Protein AF-0000000077413766 (afdb_homodimer)

Structure (mmCIF, N/CA/C/O backbone):
data_AF-0000000077413766-model_v1
#
loop_
_entity.id
_entity.type
_entity.pdbx_description
1 polymer 'Endonuclease-reverse transcriptase'
#
loop_
_atom_site.group_PDB
_atom_site.id
_atom_site.type_symbol
_atom_site.label_atom_id
_atom_site.label_alt_id
_atom_site.label_comp_id
_atom_site.label_asym_id
_atom_site.label_entity_id
_atom_site.label_seq_id
_atom_site.pdbx_PDB_ins_code
_atom_site.Cartn_x
_atom_site.Cartn_y
_atom_site.Cartn_z
_atom_site.occupancy
_atom_site.B_iso_or_equiv
_atom_site.auth_seq_id
_atom_site.auth_comp_id
_atom_site.auth_asym_id
_atom_site.auth_atom_id
_atom_site.pdbx_PDB_model_num
ATOM 1 N N . MET A 1 1 ? 9.07 91.688 38.219 1 42.34 1 MET A N 1
ATOM 2 C CA . MET A 1 1 ? 8.453 90.375 38.312 1 42.34 1 MET A CA 1
ATOM 3 C C . MET A 1 1 ? 6.93 90.5 38.281 1 42.34 1 MET A C 1
ATOM 5 O O . MET A 1 1 ? 6.32 91.062 39.188 1 42.34 1 MET A O 1
ATOM 9 N N . SER A 1 2 ? 6.469 90.562 37 1 51.31 2 SER A N 1
ATOM 10 C CA . SER A 1 2 ? 5.07 90.938 36.938 1 51.31 2 SER A CA 1
ATOM 11 C C . SER A 1 2 ? 4.203 90.125 37.875 1 51.31 2 SER A C 1
ATOM 13 O O . SER A 1 2 ? 4.496 88.938 38.094 1 51.31 2 SER A O 1
ATOM 15 N N . GLU A 1 3 ? 3.736 90.5 38.812 1 63.44 3 GLU A N 1
ATOM 16 C CA . GLU A 1 3 ? 2.693 90 39.688 1 63.44 3 GLU A CA 1
ATOM 17 C C . GLU A 1 3 ? 1.643 89.25 38.906 1 63.44 3 GLU A C 1
ATOM 19 O O . GLU A 1 3 ? 1.054 89.75 37.969 1 63.44 3 GLU A O 1
ATOM 24 N N . VAL A 1 4 ? 1.88 88 38.594 1 70.31 4 VAL A N 1
ATOM 25 C CA . VAL A 1 4 ? 0.939 87.125 37.969 1 70.31 4 VAL A CA 1
ATOM 26 C C . VAL A 1 4 ? -0.433 87.25 38.625 1 70.31 4 VAL A C 1
ATOM 28 O O . VAL A 1 4 ? -0.556 87.125 39.844 1 70.31 4 VAL A O 1
ATOM 31 N N . SER A 1 5 ? -1.156 87.812 37.844 1 78.81 5 SER A N 1
ATOM 32 C CA . SER A 1 5 ? -2.537 88 38.25 1 78.81 5 SER A CA 1
ATOM 33 C C . SER A 1 5 ? -3.289 86.688 38.344 1 78.81 5 SER A C 1
ATOM 35 O O . SER A 1 5 ? -2.883 85.688 37.719 1 78.81 5 SER A O 1
ATOM 37 N N . ASN A 1 6 ? -4.223 86.562 39.25 1 83.06 6 ASN A N 1
ATOM 38 C CA . ASN A 1 6 ? -5.176 85.5 39.25 1 83.06 6 ASN A CA 1
ATOM 39 C C . ASN A 1 6 ? -5.707 85.188 37.844 1 83.06 6 ASN A C 1
ATOM 41 O O . ASN A 1 6 ? -5.969 84.062 37.469 1 83.06 6 ASN A O 1
ATOM 45 N N . ASP A 1 7 ? -5.73 86.125 37 1 80.38 7 ASP A N 1
ATOM 46 C CA . ASP A 1 7 ? -6.199 86 35.625 1 80.38 7 ASP A CA 1
ATOM 47 C C . ASP A 1 7 ? -5.219 85.188 34.781 1 80.38 7 ASP A C 1
ATOM 49 O O . ASP A 1 7 ? -5.629 84.375 33.969 1 80.38 7 ASP A O 1
ATOM 53 N N . ASP A 1 8 ? -3.928 85.312 35.031 1 81.81 8 ASP A N 1
ATOM 54 C CA . ASP A 1 8 ? -2.908 84.5 34.344 1 81.81 8 ASP A CA 1
ATOM 55 C C . ASP A 1 8 ? -2.994 83.062 34.719 1 81.81 8 ASP A C 1
ATOM 57 O O . ASP A 1 8 ? -2.863 82.188 33.875 1 81.81 8 ASP A O 1
ATOM 61 N N . VAL A 1 9 ? -3.074 82.812 35.969 1 84.5 9 VAL A N 1
ATOM 62 C CA . VAL A 1 9 ? -3.168 81.5 36.469 1 84.5 9 VAL A CA 1
ATOM 63 C C . VAL A 1 9 ? -4.367 80.75 35.844 1 84.5 9 VAL A C 1
ATOM 65 O O . VAL A 1 9 ? -4.273 79.625 35.406 1 84.5 9 VAL A O 1
ATOM 68 N N . ILE A 1 10 ? -5.453 81.438 35.719 1 85.12 10 ILE A N 1
ATOM 69 C CA . ILE A 1 10 ? -6.668 80.875 35.156 1 85.12 10 ILE A CA 1
ATOM 70 C C . ILE A 1 10 ? -6.418 80.562 33.688 1 85.12 10 ILE A C 1
ATOM 72 O O . ILE A 1 10 ? -6.879 79.5 33.188 1 85.12 10 ILE A O 1
ATOM 76 N N . ALA A 1 11 ? -5.719 81.375 33 1 83.44 11 ALA A N 1
ATOM 77 C CA . ALA A 1 11 ? -5.398 81.062 31.594 1 83.44 11 ALA A CA 1
ATOM 78 C C . ALA A 1 11 ? -4.582 79.812 31.453 1 83.44 11 ALA A C 1
ATOM 80 O O . ALA A 1 11 ? -4.832 79 30.547 1 83.44 11 ALA A O 1
ATOM 81 N N . MET A 1 12 ? -3.525 79.625 32.312 1 84.12 12 MET A N 1
ATOM 82 C CA . MET A 1 12 ? -2.725 78.375 32.312 1 84.12 12 MET A CA 1
ATOM 83 C C . MET A 1 12 ? -3.602 77.188 32.531 1 84.12 12 MET A C 1
ATOM 85 O O . MET A 1 12 ? -3.406 76.125 31.906 1 84.12 12 MET A O 1
ATOM 89 N N . PHE A 1 13 ? -4.555 77.375 33.438 1 85 13 PHE A N 1
ATOM 90 C CA . PHE A 1 13 ? -5.465 76.25 33.719 1 85 13 PHE A CA 1
ATOM 91 C C . PHE A 1 13 ? -6.289 75.938 32.5 1 85 13 PHE A C 1
ATOM 93 O O . PHE A 1 13 ? -6.504 74.75 32.188 1 85 13 PHE A O 1
ATOM 100 N N . ARG A 1 14 ? -6.766 76.875 31.859 1 84.56 14 ARG A N 1
ATOM 101 C CA . ARG A 1 14 ? -7.566 76.688 30.656 1 84.56 14 ARG A CA 1
ATOM 102 C C . ARG A 1 14 ? -6.75 75.938 29.594 1 84.56 14 ARG A C 1
ATOM 104 O O . ARG A 1 14 ? -7.262 75.062 28.906 1 84.56 14 ARG A O 1
ATOM 111 N N . GLU A 1 15 ? -5.488 76.25 29.469 1 86.56 15 GLU A N 1
ATOM 112 C CA . GLU A 1 15 ? -4.605 75.562 28.516 1 86.56 15 GLU A CA 1
ATOM 113 C C . GLU A 1 15 ? -4.406 74.125 28.891 1 86.56 15 GLU A C 1
ATOM 115 O O . GLU A 1 15 ? -4.445 73.25 28.031 1 86.56 15 GLU A O 1
ATOM 120 N N . LEU A 1 16 ? -4.059 73.875 30.125 1 83.94 16 LEU A N 1
ATOM 121 C CA . LEU A 1 16 ? -3.877 72.5 30.609 1 83.94 16 LEU A CA 1
ATOM 122 C C . LEU A 1 16 ? -5.145 71.688 30.406 1 83.94 16 LEU A C 1
ATOM 124 O O . LEU A 1 16 ? -5.07 70.5 30.047 1 83.94 16 LEU A O 1
ATOM 128 N N . LYS A 1 17 ? -6.289 72.25 30.656 1 86.12 17 LYS A N 1
ATOM 129 C CA . LYS A 1 17 ? -7.555 71.562 30.422 1 86.12 17 LYS A CA 1
ATOM 130 C C . LYS A 1 17 ? -7.711 71.188 28.953 1 86.12 17 LYS A C 1
ATOM 132 O O . LYS A 1 17 ? -8.156 70.062 28.641 1 86.12 17 LYS A O 1
ATOM 137 N N . GLN A 1 18 ? -7.359 72.062 28.047 1 86.38 18 GLN A N 1
ATOM 138 C CA . GLN A 1 18 ? -7.426 71.75 26.625 1 86.38 18 GLN A CA 1
ATOM 139 C C . GLN A 1 18 ? -6.484 70.625 26.25 1 86.38 18 GLN A C 1
ATOM 141 O O . GLN A 1 18 ? -6.848 69.75 25.469 1 86.38 18 GLN A O 1
ATOM 146 N N . GLN A 1 19 ? -5.211 70.688 26.734 1 85.5 19 GLN A N 1
ATOM 147 C CA . GLN A 1 19 ? -4.262 69.625 26.484 1 85.5 19 GLN A CA 1
ATOM 148 C C . GLN A 1 19 ? -4.816 68.25 26.953 1 85.5 19 GLN A C 1
ATOM 150 O O . GLN A 1 19 ? -4.684 67.25 26.266 1 85.5 19 GLN A O 1
ATOM 155 N N . ASN A 1 20 ? -5.371 68.25 28.188 1 84.12 20 ASN A N 1
ATOM 156 C CA . ASN A 1 20 ? -5.957 67 28.719 1 84.12 20 ASN A CA 1
ATOM 157 C C . ASN A 1 20 ? -7.082 66.5 27.812 1 84.12 20 ASN A C 1
ATOM 159 O O . ASN A 1 20 ? -7.211 65.312 27.594 1 84.12 20 ASN A O 1
ATOM 163 N N . GLU A 1 21 ? -7.895 67.438 27.25 1 86.19 21 GLU A N 1
ATOM 164 C CA . GLU A 1 21 ? -8.961 67 26.328 1 86.19 21 GLU A CA 1
ATOM 165 C C . GLU A 1 21 ? -8.398 66.438 25.031 1 86.19 21 GLU A C 1
ATOM 167 O O . GLU A 1 21 ? -8.961 65.5 24.484 1 86.19 21 GLU A O 1
ATOM 172 N N . GLU A 1 22 ? -7.348 66.938 24.531 1 87.5 22 GLU A N 1
ATOM 173 C CA . GLU A 1 22 ? -6.691 66.375 23.344 1 87.5 22 GLU A CA 1
ATOM 174 C C . GLU A 1 22 ? -6.145 65 23.594 1 87.5 22 GLU A C 1
ATOM 176 O O . GLU A 1 22 ? -6.277 64.062 22.75 1 87.5 22 GLU A O 1
ATOM 181 N N . ILE A 1 23 ? -5.406 64.875 24.719 1 82.75 23 ILE A N 1
ATOM 182 C CA . ILE A 1 23 ? -4.887 63.562 25.078 1 82.75 23 ILE A CA 1
ATOM 183 C C . ILE A 1 23 ? -6.035 62.562 25.172 1 82.75 23 ILE A C 1
ATOM 185 O O . ILE A 1 23 ? -5.918 61.438 24.688 1 82.75 23 ILE A O 1
ATOM 189 N N . LYS A 1 24 ? -7.188 63 25.734 1 86.94 24 LYS A N 1
ATOM 190 C CA . LYS A 1 24 ? -8.359 62.125 25.812 1 86.94 24 LYS A CA 1
ATOM 191 C C . LYS A 1 24 ? -8.867 61.75 24.438 1 86.94 24 LYS A C 1
ATOM 193 O O . LYS A 1 24 ? -9.211 60.594 24.188 1 86.94 24 LYS A O 1
ATOM 198 N N . SER A 1 25 ? -8.898 62.625 23.562 1 87.31 25 SER A N 1
ATOM 199 C CA . SER A 1 25 ? -9.328 62.375 22.203 1 87.31 25 SER A CA 1
ATOM 200 C C . SER A 1 25 ? -8.391 61.406 21.5 1 87.31 25 SER A C 1
ATOM 202 O O . SER A 1 25 ? -8.836 60.5 20.797 1 87.31 25 SER A O 1
ATOM 204 N N . GLN A 1 26 ? -7.105 61.656 21.609 1 86.19 26 GLN A N 1
ATOM 205 C CA . GLN A 1 26 ? -6.121 60.75 21.031 1 86.19 26 GLN A CA 1
ATOM 206 C C . GLN A 1 26 ? -6.277 59.344 21.578 1 86.19 26 GLN A C 1
ATOM 208 O O . GLN A 1 26 ? -6.156 58.375 20.844 1 86.19 26 GLN A O 1
ATOM 213 N N . ASN A 1 27 ? -6.418 59.25 22.906 1 85.69 27 ASN A N 1
ATOM 214 C CA . ASN A 1 27 ? -6.648 57.938 23.5 1 85.69 27 ASN A CA 1
ATOM 215 C C . ASN A 1 27 ? -7.875 57.25 22.906 1 85.69 27 ASN A C 1
ATOM 217 O O . ASN A 1 27 ? -7.852 56.062 22.641 1 85.69 27 ASN A O 1
ATOM 221 N N . ASN A 1 28 ? -8.906 57.969 22.688 1 86.81 28 ASN A N 1
ATOM 222 C CA . ASN A 1 28 ? -10.109 57.406 22.078 1 86.81 28 ASN A CA 1
ATOM 223 C C . ASN A 1 28 ? -9.836 56.906 20.656 1 86.81 28 ASN A C 1
ATOM 225 O O . ASN A 1 28 ? -10.359 55.875 20.25 1 86.81 28 ASN A O 1
ATOM 229 N N . GLN A 1 29 ? -9.164 57.594 19.953 1 87.69 29 GLN A N 1
ATOM 230 C CA . GLN A 1 29 ? -8.789 57.188 18.609 1 87.69 29 GLN A CA 1
ATOM 231 C C . GLN A 1 29 ? -7.969 55.875 18.656 1 87.69 29 GLN A C 1
ATOM 233 O O . GLN A 1 29 ? -8.164 55 17.812 1 87.69 29 GLN A O 1
ATOM 238 N N . LEU A 1 30 ? -6.949 55.906 19.516 1 83.81 30 LEU A N 1
ATOM 239 C CA . LEU A 1 30 ? -6.137 54.719 19.656 1 83.81 30 LEU A CA 1
ATOM 240 C C . LEU A 1 30 ? -7.008 53.5 20 1 83.81 30 LEU A C 1
ATOM 242 O O . LEU A 1 30 ? -6.773 52.406 19.484 1 83.81 30 LEU A O 1
ATOM 246 N N . VAL A 1 31 ? -8 53.781 20.891 1 86.69 31 VAL A N 1
ATOM 247 C CA . VAL A 1 31 ? -8.914 52.719 21.25 1 86.69 31 VAL A CA 1
ATOM 248 C C . VAL A 1 31 ? -9.656 52.219 20 1 86.69 31 VAL A C 1
ATOM 250 O O . VAL A 1 31 ? -9.82 51.031 19.797 1 86.69 31 VAL A O 1
ATOM 253 N N . HIS A 1 32 ? -10.062 53.094 19.219 1 88.69 32 HIS A N 1
ATOM 254 C CA . HIS A 1 32 ? -10.75 52.75 17.984 1 88.69 32 HIS A CA 1
ATOM 255 C C . HIS A 1 32 ? -9.828 51.969 17.047 1 88.69 32 HIS A C 1
ATOM 257 O O . HIS A 1 32 ? -10.242 50.938 16.469 1 88.69 32 HIS A O 1
ATOM 263 N N . GLN A 1 33 ? -8.711 52.438 16.859 1 85.44 33 GLN A N 1
ATOM 264 C CA . GLN A 1 33 ? -7.746 51.75 16.016 1 85.44 33 GLN A CA 1
ATOM 265 C C . GLN A 1 33 ? -7.465 50.344 16.516 1 85.44 33 GLN A C 1
ATOM 267 O O . GLN A 1 33 ? -7.34 49.406 15.734 1 85.44 33 GLN A O 1
ATOM 272 N N . PHE A 1 34 ? -7.32 50.281 17.812 1 85.56 34 PHE A N 1
ATOM 273 C CA . PHE A 1 34 ? -7.133 48.969 18.422 1 85.56 34 PHE A CA 1
ATOM 274 C C . PHE A 1 34 ? -8.32 48.062 18.125 1 85.56 34 PHE A C 1
ATOM 276 O O . PHE A 1 34 ? -8.148 46.875 17.875 1 85.56 34 PHE A O 1
ATOM 283 N N . GLY A 1 35 ? -9.453 48.625 18.156 1 86.56 35 GLY A N 1
ATOM 284 C CA . GLY A 1 35 ? -10.633 47.844 17.812 1 86.56 35 GLY A CA 1
ATOM 285 C C . GLY A 1 35 ? -10.617 47.344 16.391 1 86.56 35 GLY A C 1
ATOM 286 O O . GLY A 1 35 ? -10.969 46.188 16.141 1 86.56 35 GLY A O 1
ATOM 287 N N . GLU A 1 36 ? -10.219 48.031 15.516 1 87.31 36 GLU A N 1
ATOM 288 C CA . GLU A 1 36 ? -10.117 47.656 14.117 1 87.31 36 GLU A CA 1
ATOM 289 C C . GLU A 1 36 ? -9.078 46.562 13.922 1 87.31 36 GLU A C 1
ATOM 291 O O . GLU A 1 36 ? -9.281 45.625 13.148 1 87.31 36 GLU A O 1
ATOM 296 N N . LEU A 1 37 ? -7.949 46.75 14.523 1 84.94 37 LEU A N 1
ATOM 297 C CA . LEU A 1 37 ? -6.891 45.75 14.438 1 84.94 37 LEU A CA 1
ATOM 298 C C . LEU A 1 37 ? -7.363 44.406 14.977 1 84.94 37 LEU A C 1
ATOM 300 O O . LEU A 1 37 ? -7.035 43.344 14.422 1 84.94 37 LEU A O 1
ATOM 304 N N . LYS A 1 38 ? -8.133 44.5 16.047 1 88.25 38 LYS A N 1
ATOM 305 C CA . LYS A 1 38 ? -8.688 43.281 16.625 1 88.25 38 LYS A CA 1
ATOM 306 C C . LYS A 1 38 ? -9.594 42.562 15.633 1 88.25 38 LYS A C 1
ATOM 308 O O . LYS A 1 38 ? -9.516 41.344 15.492 1 88.25 38 LYS A O 1
ATOM 313 N N . VAL A 1 39 ? -10.352 43.281 14.93 1 89.88 39 VAL A N 1
ATOM 314 C CA . VAL A 1 39 ? -11.242 42.688 13.93 1 89.88 39 VAL A CA 1
ATOM 315 C C . VAL A 1 39 ? -10.422 42.094 12.789 1 89.88 39 VAL A C 1
ATOM 317 O O . VAL A 1 39 ? -10.711 41 12.312 1 89.88 39 VAL A O 1
ATOM 320 N N . GLU A 1 40 ? -9.508 42.812 12.398 1 87.31 40 GLU A N 1
ATOM 321 C CA . GLU A 1 40 ? -8.633 42.344 11.328 1 87.31 40 GLU A CA 1
ATOM 322 C C . GLU A 1 40 ? -7.949 41.031 11.727 1 87.31 40 GLU A C 1
ATOM 324 O O . GLU A 1 40 ? -7.84 40.125 10.914 1 87.31 40 GLU A O 1
ATOM 329 N N . PHE A 1 41 ? -7.477 41 12.953 1 89.5 41 PHE A N 1
ATOM 330 C CA . PHE A 1 41 ? -6.84 39.781 13.461 1 89.5 41 PHE A CA 1
ATOM 331 C C . PHE A 1 41 ? -7.824 38.625 13.477 1 89.5 41 PHE A C 1
ATOM 333 O O . PHE A 1 41 ? -7.473 37.5 13.102 1 89.5 41 PHE A O 1
ATOM 340 N N . GLN A 1 42 ? -8.977 38.875 13.742 1 90.5 42 GLN A N 1
ATOM 341 C CA . GLN A 1 42 ? -9.992 37.844 13.773 1 90.5 42 GLN A CA 1
ATOM 342 C C . GLN A 1 42 ? -10.305 37.312 12.375 1 90.5 42 GLN A C 1
ATOM 344 O O . GLN A 1 42 ? -10.484 36.125 12.172 1 90.5 42 GLN A O 1
ATOM 349 N N . ASN A 1 43 ? -10.383 38.188 11.469 1 90.62 43 ASN A N 1
ATOM 350 C CA . ASN A 1 43 ? -10.602 37.781 10.078 1 90.62 43 ASN A CA 1
ATOM 351 C C . ASN A 1 43 ? -9.43 36.969 9.547 1 90.62 43 ASN A C 1
ATOM 353 O O . ASN A 1 43 ? -9.641 35.969 8.844 1 90.62 43 ASN A O 1
ATOM 357 N N . TYR A 1 44 ? -8.305 37.438 9.922 1 89.25 44 TYR A N 1
ATOM 358 C CA . TYR A 1 44 ? -7.109 36.688 9.523 1 89.25 44 TYR A CA 1
ATOM 359 C C . TYR A 1 44 ? -7.117 35.281 10.109 1 89.25 44 TYR A C 1
ATOM 361 O O . TYR A 1 44 ? -6.797 34.312 9.414 1 89.25 44 TYR A O 1
ATOM 369 N N . LYS A 1 45 ? -7.535 35.219 11.289 1 91 45 LYS A N 1
ATOM 370 C CA . LYS A 1 45 ? -7.633 33.906 11.953 1 91 45 LYS A CA 1
ATOM 371 C C . LYS A 1 45 ? -8.594 33 11.219 1 91 45 LYS A C 1
ATOM 373 O O . LYS A 1 45 ? -8.289 31.828 10.984 1 91 45 LYS A O 1
ATOM 378 N N . LYS A 1 46 ? -9.578 33.469 10.688 1 92.62 46 LYS A N 1
ATOM 379 C CA . LYS A 1 46 ? -10.578 32.688 9.969 1 92.62 46 LYS A CA 1
ATOM 380 C C . LYS A 1 46 ? -10.031 32.188 8.633 1 92.62 46 LYS A C 1
ATOM 382 O O . LYS A 1 46 ? -10.273 31.047 8.25 1 92.62 46 LYS A O 1
ATOM 387 N N . GLU A 1 47 ? -9.414 33.031 8.039 1 90.69 47 GLU A N 1
ATOM 388 C CA . GLU A 1 47 ? -8.844 32.688 6.742 1 90.69 47 GLU A CA 1
ATOM 389 C C . GLU A 1 47 ? -7.801 31.578 6.879 1 90.69 47 GLU A C 1
ATOM 391 O O . GLU A 1 47 ? -7.77 30.641 6.078 1 90.69 47 GLU A O 1
ATOM 396 N N . VAL A 1 48 ? -6.977 31.703 7.859 1 93.06 48 VAL A N 1
ATOM 397 C CA . VAL A 1 48 ? -5.926 30.703 8.078 1 93.06 48 VAL A CA 1
ATOM 398 C C . VAL A 1 48 ? -6.551 29.375 8.477 1 93.06 48 VAL A C 1
ATOM 400 O O . VAL A 1 48 ? -6.129 28.312 7.996 1 93.06 48 VAL A O 1
ATOM 403 N N . GLU A 1 49 ? -7.523 29.453 9.195 1 92.12 49 GLU A N 1
ATOM 404 C CA . GLU A 1 49 ? -8.227 28.25 9.594 1 92.12 49 GLU A CA 1
ATOM 405 C C . GLU A 1 49 ? -8.859 27.547 8.398 1 92.12 49 GLU A C 1
ATOM 407 O O . GLU A 1 49 ? -8.82 26.312 8.289 1 92.12 49 GLU A O 1
ATOM 412 N N . ALA A 1 50 ? -9.391 28.328 7.559 1 92.38 50 ALA A N 1
ATOM 413 C CA . ALA A 1 50 ? -9.977 27.781 6.34 1 92.38 50 ALA A CA 1
ATOM 414 C C . ALA A 1 50 ? -8.906 27.125 5.469 1 92.38 50 ALA A C 1
ATOM 416 O O . ALA A 1 50 ? -9.133 26.062 4.887 1 92.38 50 ALA A O 1
ATOM 417 N N . SER A 1 51 ? -7.84 27.812 5.398 1 91 51 SER A N 1
ATOM 418 C CA . SER A 1 51 ? -6.727 27.297 4.617 1 91 51 SER A CA 1
ATOM 419 C C . SER A 1 51 ? -6.215 25.984 5.203 1 91 51 SER A C 1
ATOM 421 O O . SER A 1 51 ? -5.914 25.031 4.465 1 91 51 SER A O 1
ATOM 423 N N . ILE A 1 52 ? -6.137 25.906 6.43 1 93.06 52 ILE A N 1
ATOM 424 C CA . ILE A 1 52 ? -5.688 24.688 7.113 1 93.06 52 ILE A CA 1
ATOM 425 C C . ILE A 1 52 ? -6.688 23.562 6.883 1 93.06 52 ILE A C 1
ATOM 427 O O . ILE A 1 52 ? -6.297 22.422 6.645 1 93.06 52 ILE A O 1
ATOM 431 N N . GLN A 1 53 ? -7.871 23.906 6.883 1 93 53 GLN A N 1
ATOM 432 C CA . GLN A 1 53 ? -8.898 22.906 6.625 1 93 53 GLN A CA 1
ATOM 433 C C . GLN A 1 53 ? -8.805 22.375 5.199 1 93 53 GLN A C 1
ATOM 435 O O . GLN A 1 53 ? -9.008 21.172 4.965 1 93 53 GLN A O 1
ATOM 440 N N . GLY A 1 54 ? -8.539 23.328 4.367 1 93.62 54 GLY A N 1
ATOM 441 C CA . GLY A 1 54 ? -8.336 22.906 2.992 1 93.62 54 GLY A CA 1
ATOM 442 C C . GLY A 1 54 ? -7.172 21.938 2.832 1 93.62 54 GLY A C 1
ATOM 443 O O . GLY A 1 54 ? -7.293 20.922 2.152 1 93.62 54 GLY A O 1
ATOM 444 N N . LEU A 1 55 ? -6.141 22.219 3.477 1 93.56 55 LEU A N 1
ATOM 445 C CA . LEU A 1 55 ? -4.953 21.375 3.443 1 93.56 55 LEU A CA 1
ATOM 446 C C . LEU A 1 55 ? -5.238 20.016 4.082 1 93.56 55 LEU A C 1
ATOM 448 O O . LEU A 1 55 ? -4.773 18.984 3.592 1 93.56 55 LEU A O 1
ATOM 452 N N . GLN A 1 56 ? -5.945 20.016 5.016 1 95.19 56 GLN A N 1
ATOM 453 C CA . GLN A 1 56 ? -6.309 18.781 5.703 1 95.19 56 GLN A CA 1
ATOM 454 C C . GLN A 1 56 ? -7.18 17.906 4.816 1 95.19 56 GLN A C 1
ATOM 456 O O . GLN A 1 56 ? -7.02 16.672 4.805 1 95.19 56 GLN A O 1
ATOM 461 N N . THR A 1 57 ? -8.039 18.531 4.148 1 96.19 57 THR A N 1
ATOM 462 C CA . THR A 1 57 ? -8.883 17.766 3.236 1 96.19 57 THR A CA 1
ATOM 463 C C . THR A 1 57 ? -8.047 17.125 2.129 1 96.19 57 THR A C 1
ATOM 465 O O . THR A 1 57 ? -8.242 15.961 1.797 1 96.19 57 THR A O 1
ATOM 468 N N . ASP A 1 58 ? -7.129 17.906 1.637 1 94.44 58 ASP A N 1
ATOM 469 C CA . ASP A 1 58 ? -6.234 17.375 0.615 1 94.44 58 ASP A CA 1
ATOM 470 C C . ASP A 1 58 ? -5.426 16.203 1.153 1 94.44 58 ASP A C 1
ATOM 472 O O . ASP A 1 58 ? -5.211 15.211 0.447 1 94.44 58 ASP A O 1
ATOM 476 N N . TYR A 1 59 ? -5.031 16.297 2.24 1 95.94 59 TYR A N 1
ATOM 477 C CA . TYR A 1 59 ? -4.254 15.25 2.895 1 95.94 59 TYR A CA 1
ATOM 478 C C . TYR A 1 59 ? -5.07 13.977 3.033 1 95.94 59 TYR A C 1
ATOM 480 O O . TYR A 1 59 ? -4.574 12.883 2.756 1 95.94 59 TYR A O 1
ATOM 488 N N . GLU A 1 60 ? -6.27 14.156 3.371 1 96.19 60 GLU A N 1
ATOM 489 C CA . GLU A 1 60 ? -7.133 13 3.559 1 96.19 60 GLU A CA 1
ATOM 490 C C . GLU A 1 60 ? -7.426 12.305 2.23 1 96.19 60 GLU A C 1
ATOM 492 O O . GLU A 1 60 ? -7.457 11.078 2.16 1 96.19 60 GLU A O 1
ATOM 497 N N . ILE A 1 61 ? -7.59 13.117 1.214 1 96.31 61 ILE A N 1
ATOM 498 C CA . ILE A 1 61 ? -7.836 12.547 -0.108 1 96.31 61 ILE A CA 1
ATOM 499 C C . ILE A 1 61 ? -6.621 11.734 -0.555 1 96.31 61 ILE A C 1
ATOM 501 O O . ILE A 1 61 ? -6.766 10.617 -1.048 1 96.31 61 ILE A O 1
ATOM 505 N N . LEU A 1 62 ? -5.488 12.281 -0.31 1 96.38 62 LEU A N 1
ATOM 506 C CA . LEU A 1 62 ? -4.246 11.609 -0.662 1 96.38 62 LEU A CA 1
ATOM 507 C C . LEU A 1 62 ? -4.066 10.336 0.162 1 96.38 62 LEU A C 1
ATOM 509 O O . LEU A 1 62 ? -3.602 9.32 -0.355 1 96.38 62 LEU A O 1
ATOM 513 N N . LYS A 1 63 ? -4.418 10.469 1.308 1 96.88 63 LYS A N 1
ATOM 514 C CA . LYS A 1 63 ? -4.324 9.32 2.207 1 96.88 63 LYS A CA 1
ATOM 515 C C . LYS A 1 63 ? -5.234 8.188 1.751 1 96.88 63 LYS A C 1
ATOM 517 O O . LYS A 1 63 ? -4.832 7.02 1.755 1 96.88 63 LYS A O 1
ATOM 522 N N . GLN A 1 64 ? -6.34 8.539 1.358 1 97.38 64 GLN A N 1
ATOM 523 C CA . GLN A 1 64 ? -7.27 7.539 0.853 1 97.38 64 GLN A CA 1
ATOM 524 C C . GLN A 1 64 ? -6.742 6.891 -0.423 1 97.38 64 GLN A C 1
ATOM 526 O O . GLN A 1 64 ? -6.844 5.672 -0.597 1 97.38 64 GLN A O 1
ATOM 531 N N . GLU A 1 65 ? -6.223 7.68 -1.261 1 97.25 65 GLU A N 1
ATOM 532 C CA . GLU A 1 65 ? -5.621 7.141 -2.479 1 97.25 65 GLU A CA 1
ATOM 533 C C . GLU A 1 65 ? -4.5 6.16 -2.152 1 97.25 65 GLU A C 1
ATOM 535 O O . GLU A 1 65 ? -4.379 5.113 -2.787 1 97.25 65 GLU A O 1
ATOM 540 N N . ASN A 1 66 ? -3.73 6.578 -1.263 1 96.75 66 ASN A N 1
ATOM 541 C CA . ASN A 1 66 ? -2.625 5.738 -0.813 1 96.75 66 ASN A CA 1
ATOM 542 C C . ASN A 1 66 ? -3.121 4.391 -0.298 1 96.75 66 ASN A C 1
ATOM 544 O O . ASN A 1 66 ? -2.547 3.348 -0.623 1 96.75 66 ASN A O 1
ATOM 548 N N . ASP A 1 67 ? -4.121 4.441 0.39 1 96 67 ASP A N 1
ATOM 549 C CA . ASP A 1 67 ? -4.684 3.213 0.946 1 96 67 ASP A CA 1
ATOM 550 C C . ASP A 1 67 ? -5.219 2.307 -0.159 1 96 67 ASP A C 1
ATOM 552 O O . ASP A 1 67 ? -5.008 1.092 -0.132 1 96 67 ASP A O 1
ATOM 556 N N . VAL A 1 68 ? -5.863 2.934 -1.088 1 96.88 68 VAL A N 1
ATOM 557 C CA . VAL A 1 68 ? -6.406 2.164 -2.203 1 96.88 68 VAL A CA 1
ATOM 558 C C . VAL A 1 68 ? -5.266 1.537 -3 1 96.88 68 VAL A C 1
ATOM 560 O O . VAL A 1 68 ? -5.34 0.37 -3.393 1 96.88 68 VAL A O 1
ATOM 563 N N . LEU A 1 69 ? -4.211 2.27 -3.184 1 96.56 69 LEU A N 1
ATOM 564 C CA . LEU A 1 69 ? -3.049 1.771 -3.914 1 96.56 69 LEU A CA 1
ATOM 565 C C . LEU A 1 69 ? -2.412 0.594 -3.184 1 96.56 69 LEU A C 1
ATOM 567 O O . LEU A 1 69 ? -1.984 -0.376 -3.812 1 96.56 69 LEU A O 1
ATOM 571 N N . LYS A 1 70 ? -2.355 0.681 -1.972 1 95 70 LYS A N 1
ATOM 572 C CA . LYS A 1 70 ? -1.775 -0.393 -1.169 1 95 70 LYS A CA 1
ATOM 573 C C . LYS A 1 70 ? -2.586 -1.679 -1.304 1 95 70 LYS A C 1
ATOM 575 O O . LYS A 1 70 ? -2.02 -2.764 -1.446 1 95 70 LYS A O 1
ATOM 580 N N . ILE A 1 71 ? -3.811 -1.479 -1.271 1 95.44 71 ILE A N 1
ATOM 581 C CA . ILE A 1 71 ? -4.688 -2.635 -1.416 1 95.44 71 ILE A CA 1
ATOM 582 C C . ILE A 1 71 ? -4.531 -3.23 -2.814 1 95.44 71 ILE A C 1
ATOM 584 O O . ILE A 1 71 ? -4.398 -4.445 -2.965 1 95.44 71 ILE A O 1
ATOM 588 N N . LYS A 1 72 ? -4.586 -2.379 -3.801 1 96.69 72 LYS A N 1
ATOM 589 C CA . LYS A 1 72 ? -4.441 -2.85 -5.176 1 96.69 72 LYS A CA 1
ATOM 590 C C . LYS A 1 72 ? -3.102 -3.551 -5.379 1 96.69 72 LYS A C 1
ATOM 592 O O . LYS A 1 72 ? -3.031 -4.586 -6.047 1 96.69 72 LYS A O 1
ATOM 597 N N . LEU A 1 73 ? -2.076 -2.996 -4.836 1 96 73 LEU A N 1
ATOM 598 C CA . LEU A 1 73 ? -0.747 -3.586 -4.945 1 96 73 LEU A CA 1
ATOM 599 C C . LEU A 1 73 ? -0.713 -4.973 -4.309 1 96 73 LEU A C 1
ATOM 601 O O . LEU A 1 73 ? -0.19 -5.918 -4.902 1 96 73 LEU A O 1
ATOM 605 N N . ASN A 1 74 ? -1.273 -4.992 -3.186 1 94.69 74 ASN A N 1
ATOM 606 C CA . ASN A 1 74 ? -1.287 -6.285 -2.508 1 94.69 74 ASN A CA 1
ATOM 607 C C . ASN A 1 74 ? -2.1 -7.316 -3.283 1 94.69 74 ASN A C 1
ATOM 609 O O . ASN A 1 74 ? -1.697 -8.477 -3.391 1 94.69 74 ASN A O 1
ATOM 613 N N . THR A 1 75 ? -3.219 -6.883 -3.787 1 96.25 75 THR A N 1
ATOM 614 C CA . THR A 1 75 ? -4.059 -7.773 -4.578 1 96.25 75 THR A CA 1
ATOM 615 C C . THR A 1 75 ? -3.314 -8.258 -5.82 1 96.25 75 THR A C 1
ATOM 617 O O . THR A 1 75 ? -3.383 -9.438 -6.168 1 96.25 75 THR A O 1
ATOM 620 N N . THR A 1 76 ? -2.625 -7.289 -6.48 1 96 76 THR A N 1
ATOM 621 C CA . THR A 1 76 ? -1.86 -7.633 -7.676 1 96 76 THR A CA 1
ATOM 622 C C . THR A 1 76 ? -0.716 -8.578 -7.332 1 96 76 THR A C 1
ATOM 624 O O . THR A 1 76 ? -0.435 -9.523 -8.078 1 96 76 THR A O 1
ATOM 627 N N . GLU A 1 77 ? -0.116 -8.438 -6.273 1 95.31 77 GLU A N 1
ATOM 628 C CA . GLU A 1 77 ? 0.972 -9.305 -5.828 1 95.31 77 GLU A CA 1
ATOM 629 C C . GLU A 1 77 ? 0.467 -10.711 -5.516 1 95.31 77 GLU A C 1
ATOM 631 O O . GLU A 1 77 ? 1.149 -11.695 -5.797 1 95.31 77 GLU A O 1
ATOM 636 N N . ARG A 1 78 ? -0.705 -10.711 -4.938 1 94.25 78 ARG A N 1
ATOM 637 C CA . ARG A 1 78 ? -1.318 -12.008 -4.66 1 94.25 78 ARG A CA 1
ATOM 638 C C . ARG A 1 78 ? -1.551 -12.789 -5.949 1 94.25 78 ARG A C 1
ATOM 640 O O . ARG A 1 78 ? -1.302 -13.992 -6 1 94.25 78 ARG A O 1
ATOM 647 N N . LYS A 1 79 ? -1.998 -12.047 -6.879 1 93.88 79 LYS A N 1
ATOM 648 C CA . LYS A 1 79 ? -2.236 -12.695 -8.164 1 93.88 79 LYS A CA 1
ATOM 649 C C . LYS A 1 79 ? -0.934 -13.211 -8.773 1 93.88 79 LYS A C 1
ATOM 651 O O . LYS A 1 79 ? -0.906 -14.289 -9.375 1 93.88 79 LYS A O 1
ATOM 656 N N . LEU A 1 80 ? 0.125 -12.461 -8.547 1 93.56 80 LEU A N 1
ATOM 657 C CA . LEU A 1 80 ? 1.435 -12.82 -9.078 1 93.56 80 LEU A CA 1
ATOM 658 C C . LEU A 1 80 ? 1.98 -14.062 -8.398 1 93.56 80 LEU A C 1
ATOM 660 O O . LEU A 1 80 ? 2.611 -14.906 -9.039 1 93.56 80 LEU A O 1
ATOM 664 N N . LYS A 1 81 ? 1.637 -14.125 -7.164 1 94.06 81 LYS A N 1
ATOM 665 C CA . LYS A 1 81 ? 2.238 -15.188 -6.359 1 94.06 81 LYS A CA 1
ATOM 666 C C . LYS A 1 81 ? 1.305 -16.391 -6.254 1 94.06 81 LYS A C 1
ATOM 668 O O . LYS A 1 81 ? 1.618 -17.359 -5.566 1 94.06 81 LYS A O 1
ATOM 673 N N . LYS A 1 82 ? 0.153 -16.281 -6.953 1 92.81 82 LYS A N 1
ATOM 674 C CA . LYS A 1 82 ? -0.924 -17.266 -6.871 1 92.81 82 LYS A CA 1
ATOM 675 C C . LYS A 1 82 ? -0.403 -18.672 -7.145 1 92.81 82 LYS A C 1
ATOM 677 O O . LYS A 1 82 ? -0.862 -19.641 -6.535 1 92.81 82 LYS A O 1
ATOM 682 N N . PHE A 1 83 ? 0.64 -18.828 -8.008 1 94.69 83 PHE A N 1
ATOM 683 C CA . PHE A 1 83 ? 1.084 -20.141 -8.43 1 94.69 83 PHE A CA 1
ATOM 684 C C . PHE A 1 83 ? 2.379 -20.531 -7.73 1 94.69 83 PHE A C 1
ATOM 686 O O . PHE A 1 83 ? 3.01 -21.531 -8.086 1 94.69 83 PHE A O 1
ATOM 693 N N . ASN A 1 84 ? 2.791 -19.781 -6.742 1 95.81 84 ASN A N 1
ATOM 694 C CA . ASN A 1 84 ? 4.102 -19.969 -6.133 1 95.81 84 ASN A CA 1
ATOM 695 C C . ASN A 1 84 ? 4.008 -20.75 -4.824 1 95.81 84 ASN A C 1
ATOM 697 O O . ASN A 1 84 ? 3.035 -20.609 -4.082 1 95.81 84 ASN A O 1
ATOM 701 N N . LEU A 1 85 ? 4.988 -21.547 -4.578 1 96.81 85 LEU A N 1
ATOM 702 C CA . LEU A 1 85 ? 5.246 -22.172 -3.279 1 96.81 85 LEU A CA 1
ATOM 703 C C . LEU A 1 85 ? 6.707 -21.984 -2.873 1 96.81 85 LEU A C 1
ATOM 705 O O . LEU A 1 85 ? 7.582 -21.844 -3.73 1 96.81 85 LEU A O 1
ATOM 709 N N . VAL A 1 86 ? 6.949 -21.984 -1.633 1 94.62 86 VAL A N 1
ATOM 710 C CA . VAL A 1 86 ? 8.312 -21.875 -1.118 1 94.62 86 VAL A CA 1
ATOM 711 C C . VAL A 1 86 ? 8.656 -23.109 -0.294 1 94.62 86 VAL A C 1
ATOM 713 O O . VAL A 1 86 ? 7.93 -23.453 0.642 1 94.62 86 VAL A O 1
ATOM 716 N N . ILE A 1 87 ? 9.68 -23.656 -0.681 1 95.19 87 ILE A N 1
ATOM 717 C CA . ILE A 1 87 ? 10.094 -24.891 -0.03 1 95.19 87 ILE A CA 1
ATOM 718 C C . ILE A 1 87 ? 11.344 -24.641 0.811 1 95.19 87 ILE A C 1
ATOM 720 O O . ILE A 1 87 ? 12.352 -24.156 0.299 1 95.19 87 ILE A O 1
ATOM 724 N N . TYR A 1 88 ? 11.25 -25.016 2.018 1 91 88 TYR A N 1
ATOM 725 C CA . TYR A 1 88 ? 12.352 -24.812 2.947 1 91 88 TYR A CA 1
ATOM 726 C C . TYR A 1 88 ? 13 -26.141 3.318 1 91 88 TYR A C 1
ATOM 728 O O . TYR A 1 88 ? 12.32 -27.172 3.416 1 91 88 TYR A O 1
ATOM 736 N N . GLY A 1 89 ? 14.211 -26.062 3.414 1 90.25 89 GLY A N 1
ATOM 737 C CA . GLY A 1 89 ? 14.93 -27.188 3.984 1 90.25 89 GLY A CA 1
ATOM 738 C C . GLY A 1 89 ? 15.336 -28.219 2.951 1 90.25 89 GLY A C 1
ATOM 739 O O . GLY A 1 89 ? 15.82 -29.297 3.299 1 90.25 89 GLY A O 1
ATOM 740 N N . LEU A 1 90 ? 15.117 -27.828 1.794 1 89.88 90 LEU A N 1
ATOM 741 C CA . LEU A 1 90 ? 15.484 -28.781 0.749 1 89.88 90 LEU A CA 1
ATOM 742 C C . LEU A 1 90 ? 16.922 -28.562 0.282 1 89.88 90 LEU A C 1
ATOM 744 O O . LEU A 1 90 ? 17.281 -27.453 -0.117 1 89.88 90 LEU A O 1
ATOM 748 N N . LYS A 1 91 ? 17.531 -29.484 0.472 1 83.06 91 LYS A N 1
ATOM 749 C CA . LYS A 1 91 ? 18.906 -29.406 0.015 1 83.06 91 LYS A CA 1
ATOM 750 C C . LYS A 1 91 ? 19.016 -29.703 -1.476 1 83.06 91 LYS A C 1
ATOM 752 O O . LYS A 1 91 ? 18.656 -30.812 -1.918 1 83.06 91 LYS A O 1
ATOM 757 N N . CYS A 1 92 ? 19.125 -28.625 -2.072 1 78.19 92 CYS A N 1
ATOM 758 C CA . CYS A 1 92 ? 19.156 -28.812 -3.518 1 78.19 92 CYS A CA 1
ATOM 759 C C . CYS A 1 92 ? 20.547 -28.469 -4.082 1 78.19 92 CYS A C 1
ATOM 761 O O . CYS A 1 92 ? 21.219 -27.562 -3.584 1 78.19 92 CYS A O 1
ATOM 763 N N . GLY A 1 93 ? 20.828 -29.328 -4.918 1 71.69 93 GLY A N 1
ATOM 764 C CA . GLY A 1 93 ? 22.031 -28.984 -5.645 1 71.69 93 GLY A CA 1
ATOM 765 C C . GLY A 1 93 ? 21.844 -27.844 -6.629 1 71.69 93 GLY A C 1
ATOM 766 O O . GLY A 1 93 ? 20.703 -27.531 -6.996 1 71.69 93 GLY A O 1
ATOM 767 N N . ASP A 1 94 ? 22.703 -27.062 -6.926 1 66.81 94 ASP A N 1
ATOM 768 C CA . ASP A 1 94 ? 22.609 -25.844 -7.719 1 66.81 94 ASP A CA 1
ATOM 769 C C . ASP A 1 94 ? 22.125 -26.141 -9.141 1 66.81 94 ASP A C 1
ATOM 771 O O . ASP A 1 94 ? 21.516 -25.281 -9.781 1 66.81 94 ASP A O 1
ATOM 775 N N . ASP A 1 95 ? 22.375 -27.391 -9.562 1 70.56 95 ASP A N 1
ATOM 776 C CA . ASP A 1 95 ? 22.219 -27.594 -11 1 70.56 95 ASP A CA 1
ATOM 777 C C . ASP A 1 95 ? 20.828 -28.109 -11.336 1 70.56 95 ASP A C 1
ATOM 779 O O . ASP A 1 95 ? 20.344 -27.922 -12.445 1 70.56 95 ASP A O 1
ATOM 783 N N . ASP A 1 96 ? 20.188 -28.688 -10.352 1 83.81 96 ASP A N 1
ATOM 784 C CA . ASP A 1 96 ? 18.938 -29.219 -10.859 1 83.81 96 ASP A CA 1
ATOM 785 C C . ASP A 1 96 ? 17.844 -29.172 -9.797 1 83.81 96 ASP A C 1
ATOM 787 O O . ASP A 1 96 ? 17.422 -30.203 -9.273 1 83.81 96 ASP A O 1
ATOM 791 N N . ILE A 1 97 ? 17.375 -28.078 -9.57 1 90.12 97 ILE A N 1
ATOM 792 C CA . ILE A 1 97 ? 16.375 -27.844 -8.539 1 90.12 97 ILE A CA 1
ATOM 793 C C . ILE A 1 97 ? 15.062 -28.547 -8.914 1 90.12 97 ILE A C 1
ATOM 795 O O . ILE A 1 97 ? 14.414 -29.141 -8.062 1 90.12 97 ILE A O 1
ATOM 799 N N . SER A 1 98 ? 14.766 -28.531 -10.219 1 91.06 98 SER A N 1
ATOM 800 C CA . SER A 1 98 ? 13.492 -29.109 -10.648 1 91.06 98 SER A CA 1
ATOM 801 C C . SER A 1 98 ? 13.453 -30.609 -10.383 1 91.06 98 SER A C 1
ATOM 803 O O . SER A 1 98 ? 12.438 -31.141 -9.938 1 91.06 98 SER A O 1
ATOM 805 N N . ASN A 1 99 ? 14.547 -31.25 -10.609 1 91.88 99 ASN A N 1
ATOM 806 C CA . ASN A 1 99 ? 14.586 -32.688 -10.398 1 91.88 99 ASN A CA 1
ATOM 807 C C . ASN A 1 99 ? 14.5 -33.031 -8.914 1 91.88 99 ASN A C 1
ATOM 809 O O . ASN A 1 99 ? 13.859 -34.031 -8.539 1 91.88 99 ASN A O 1
ATOM 813 N N . ASP A 1 100 ? 15.18 -32.219 -8.133 1 92.44 100 ASP A N 1
ATOM 814 C CA . ASP A 1 100 ? 15.102 -32.438 -6.688 1 92.44 100 ASP A CA 1
ATOM 815 C C . ASP A 1 100 ? 13.68 -32.219 -6.18 1 92.44 100 ASP A C 1
ATOM 817 O O . ASP A 1 100 ? 13.219 -32.969 -5.309 1 92.44 100 ASP A O 1
ATOM 821 N N . LEU A 1 101 ? 13.062 -31.391 -6.809 1 94.06 101 LEU A N 1
ATOM 822 C CA . LEU A 1 101 ? 11.68 -31.125 -6.402 1 94.06 101 LEU A CA 1
ATOM 823 C C . LEU A 1 101 ? 10.758 -32.25 -6.84 1 94.06 101 LEU A C 1
ATOM 825 O O . LEU A 1 101 ? 9.898 -32.688 -6.07 1 94.06 101 LEU A O 1
ATOM 829 N N . ILE A 1 102 ? 10.984 -32.75 -8 1 94.5 102 ILE A N 1
ATOM 830 C CA . ILE A 1 102 ? 10.164 -33.844 -8.516 1 94.5 102 ILE A CA 1
ATOM 831 C C . ILE A 1 102 ? 10.344 -35.094 -7.645 1 94.5 102 ILE A C 1
ATOM 833 O O . ILE A 1 102 ? 9.375 -35.781 -7.328 1 94.5 102 ILE A O 1
ATOM 837 N N . GLU A 1 103 ? 11.547 -35.188 -7.223 1 93.31 103 GLU A N 1
ATOM 838 C CA . GLU A 1 103 ? 11.836 -36.344 -6.379 1 93.31 103 GLU A CA 1
ATOM 839 C C . GLU A 1 103 ? 11.203 -36.188 -5 1 93.31 103 GLU A C 1
ATOM 841 O O . GLU A 1 103 ? 10.648 -37.156 -4.461 1 93.31 103 GLU A O 1
ATOM 846 N N . LEU A 1 104 ? 11.25 -35.094 -4.688 1 93.44 104 LEU A N 1
ATOM 847 C CA . LEU A 1 104 ? 10.641 -34.812 -3.391 1 93.44 104 LEU A CA 1
ATOM 848 C C . LEU A 1 104 ? 9.133 -35.062 -3.438 1 93.44 104 LEU A C 1
ATOM 850 O O . LEU A 1 104 ? 8.586 -35.719 -2.568 1 93.44 104 LEU A O 1
ATOM 854 N N . PHE A 1 105 ? 8.523 -34.562 -4.297 1 95.94 105 PHE A N 1
ATOM 855 C CA . PHE A 1 105 ? 7.066 -34.656 -4.371 1 95.94 105 PHE A CA 1
ATOM 856 C C . PHE A 1 105 ? 6.629 -36.094 -4.633 1 95.94 105 PHE A C 1
ATOM 858 O O . PHE A 1 105 ? 5.617 -36.562 -4.098 1 95.94 105 PHE A O 1
ATOM 865 N N . ARG A 1 106 ? 7.469 -36.75 -5.418 1 94.31 106 ARG A N 1
ATOM 866 C CA . ARG A 1 106 ? 7.129 -38.125 -5.734 1 94.31 106 ARG A CA 1
ATOM 867 C C . ARG A 1 106 ? 7.363 -39.031 -4.531 1 94.31 106 ARG A C 1
ATOM 869 O O . ARG A 1 106 ? 6.484 -39.812 -4.152 1 94.31 106 ARG A O 1
ATOM 876 N N . GLU A 1 107 ? 8.422 -38.844 -3.953 1 93.38 107 GLU A N 1
ATOM 877 C CA . GLU A 1 107 ? 8.828 -39.812 -2.924 1 93.38 107 GLU A CA 1
ATOM 878 C C . GLU A 1 107 ? 8.156 -39.5 -1.589 1 93.38 107 GLU A C 1
ATOM 880 O O . GLU A 1 107 ? 7.695 -40.406 -0.893 1 93.38 107 GLU A O 1
ATOM 885 N N . LYS A 1 108 ? 8.156 -38.188 -1.248 1 92.75 108 LYS A N 1
ATOM 886 C CA . LYS A 1 108 ? 7.699 -37.844 0.098 1 92.75 108 LYS A CA 1
ATOM 887 C C . LYS A 1 108 ? 6.211 -37.5 0.105 1 92.75 108 LYS A C 1
ATOM 889 O O . LYS A 1 108 ? 5.508 -37.781 1.075 1 92.75 108 LYS A O 1
ATOM 894 N N . ILE A 1 109 ? 5.727 -37 -1.015 1 92.31 109 ILE A N 1
ATOM 895 C CA . ILE A 1 109 ? 4.336 -36.562 -1.026 1 92.31 109 ILE A CA 1
ATOM 896 C C . ILE A 1 109 ? 3.504 -37.5 -1.874 1 92.31 109 ILE A C 1
ATOM 898 O O . ILE A 1 109 ? 2.312 -37.719 -1.616 1 92.31 109 ILE A O 1
ATOM 902 N N . GLY A 1 110 ? 4.004 -38.062 -2.676 1 93.5 110 GLY A N 1
ATOM 903 C CA . GLY A 1 110 ? 3.34 -39.031 -3.531 1 93.5 110 GLY A CA 1
ATOM 904 C C . GLY A 1 110 ? 2.602 -38.406 -4.691 1 93.5 110 GLY A C 1
ATOM 905 O O . GLY A 1 110 ? 1.518 -38.844 -5.07 1 93.5 110 GLY A O 1
ATOM 906 N N . ILE A 1 111 ? 3.129 -37.375 -5.156 1 93 111 ILE A N 1
ATOM 907 C CA . ILE A 1 111 ? 2.529 -36.688 -6.301 1 93 111 ILE A CA 1
ATOM 908 C C . ILE A 1 111 ? 3.516 -36.688 -7.465 1 93 111 ILE A C 1
ATOM 910 O O . ILE A 1 111 ? 4.676 -36.281 -7.301 1 93 111 ILE A O 1
ATOM 914 N N . GLU A 1 112 ? 2.959 -37.094 -8.43 1 93.44 112 GLU A N 1
ATOM 915 C CA . GLU A 1 112 ? 3.805 -37.156 -9.617 1 93.44 112 GLU A CA 1
ATOM 916 C C . GLU A 1 112 ? 3.768 -35.812 -10.383 1 93.44 112 GLU A C 1
ATOM 918 O O . GLU A 1 112 ? 2.689 -35.312 -10.672 1 93.44 112 GLU A O 1
ATOM 923 N N . CYS A 1 113 ? 4.949 -35.375 -10.57 1 91.75 113 CYS A N 1
ATOM 924 C CA . CYS A 1 113 ? 5.074 -34.156 -11.344 1 91.75 113 CYS A CA 1
ATOM 925 C C . CYS A 1 113 ? 6.266 -34.219 -12.289 1 91.75 113 CYS A C 1
ATOM 927 O O . CYS A 1 113 ? 7.125 -35.094 -12.148 1 91.75 113 CYS A O 1
ATOM 929 N N . GLN A 1 114 ? 6.129 -33.375 -13.336 1 92.44 114 GLN A N 1
ATOM 930 C CA . GLN A 1 114 ? 7.199 -33.312 -14.328 1 92.44 114 GLN A CA 1
ATOM 931 C C . GLN A 1 114 ? 7.809 -31.906 -14.367 1 92.44 114 GLN A C 1
ATOM 933 O O . GLN A 1 114 ? 7.289 -30.969 -13.742 1 92.44 114 GLN A O 1
ATOM 938 N N . GLU A 1 115 ? 8.93 -31.781 -15.016 1 89.19 115 GLU A N 1
ATOM 939 C CA . GLU A 1 115 ? 9.617 -30.5 -15.094 1 89.19 115 GLU A CA 1
ATOM 940 C C . GLU A 1 115 ? 8.75 -29.438 -15.758 1 89.19 115 GLU A C 1
ATOM 942 O O . GLU A 1 115 ? 8.812 -28.266 -15.414 1 89.19 115 GLU A O 1
ATOM 947 N N . ARG A 1 116 ? 7.867 -29.844 -16.688 1 86.81 116 ARG A N 1
ATOM 948 C CA . ARG A 1 116 ? 7.023 -28.938 -17.453 1 86.81 116 ARG A CA 1
ATOM 949 C C . ARG A 1 116 ? 5.945 -28.312 -16.562 1 86.81 116 ARG A C 1
ATOM 951 O O . ARG A 1 116 ? 5.301 -27.344 -16.953 1 86.81 116 ARG A O 1
ATOM 958 N N . ASP A 1 117 ? 5.93 -28.984 -15.391 1 92.12 117 ASP A N 1
ATOM 959 C CA . ASP A 1 117 ? 4.895 -28.5 -14.477 1 92.12 117 ASP A CA 1
ATOM 960 C C . ASP A 1 117 ? 5.375 -27.281 -13.703 1 92.12 117 ASP A C 1
ATOM 962 O O . ASP A 1 117 ? 4.582 -26.609 -13.031 1 92.12 117 ASP A O 1
ATOM 966 N N . PHE A 1 118 ? 6.672 -26.953 -14.016 1 91.56 118 PHE A N 1
ATOM 967 C CA . PHE A 1 118 ? 7.27 -25.781 -13.375 1 91.56 118 PHE A CA 1
ATOM 968 C C . PHE A 1 118 ? 7.574 -24.703 -14.398 1 91.56 118 PHE A C 1
ATOM 970 O O . PHE A 1 118 ? 8.219 -24.969 -15.414 1 91.56 118 PHE A O 1
ATOM 977 N N . ARG A 1 119 ? 7.141 -23.719 -13.859 1 88.25 119 ARG A N 1
ATOM 978 C CA . ARG A 1 119 ? 7.496 -22.609 -14.742 1 88.25 119 ARG A CA 1
ATOM 979 C C . ARG A 1 119 ? 8.859 -22.031 -14.391 1 88.25 119 ARG A C 1
ATOM 981 O O . ARG A 1 119 ? 9.695 -21.812 -15.266 1 88.25 119 ARG A O 1
ATOM 988 N N . ASP A 1 120 ? 9.008 -21.688 -13.242 1 89.5 120 ASP A N 1
ATOM 989 C CA . ASP A 1 120 ? 10.273 -21.141 -12.781 1 89.5 120 ASP A CA 1
ATOM 990 C C . ASP A 1 120 ? 10.609 -21.656 -11.383 1 89.5 120 ASP A C 1
ATOM 992 O O . ASP A 1 120 ? 9.719 -21.938 -10.586 1 89.5 120 ASP A O 1
ATOM 996 N N . THR A 1 121 ? 11.922 -21.984 -11.156 1 92.06 121 THR A N 1
ATOM 997 C CA . THR A 1 121 ? 12.422 -22.375 -9.844 1 92.06 121 THR A CA 1
ATOM 998 C C . THR A 1 121 ? 13.719 -21.656 -9.516 1 92.06 121 THR A C 1
ATOM 1000 O O . THR A 1 121 ? 14.625 -21.562 -10.352 1 92.06 121 THR A O 1
ATOM 1003 N N . TYR A 1 122 ? 13.805 -21.094 -8.32 1 89.56 122 TYR A N 1
ATOM 1004 C CA . TYR A 1 122 ? 15.07 -20.469 -7.957 1 89.56 122 TYR A CA 1
ATOM 1005 C C . TYR A 1 122 ? 15.242 -20.422 -6.445 1 89.56 122 TYR A C 1
ATOM 1007 O O . TYR A 1 122 ? 14.258 -20.484 -5.703 1 89.56 122 TYR A O 1
ATOM 1015 N N . LYS A 1 123 ? 16.344 -20.328 -6.09 1 89.19 123 LYS A N 1
ATOM 1016 C CA . LYS A 1 123 ? 16.703 -20.234 -4.68 1 89.19 123 LYS A CA 1
ATOM 1017 C C . LYS A 1 123 ? 16.609 -18.781 -4.191 1 89.19 123 LYS A C 1
ATOM 1019 O O . LYS A 1 123 ? 17.062 -17.859 -4.879 1 89.19 123 LYS A O 1
ATOM 1024 N N . ILE A 1 124 ? 16.047 -18.766 -3.242 1 86.12 124 ILE A N 1
ATOM 1025 C CA . ILE A 1 124 ? 15.93 -17.438 -2.668 1 86.12 124 ILE A CA 1
ATOM 1026 C C . ILE A 1 124 ? 17.141 -17.141 -1.787 1 86.12 124 ILE A C 1
ATOM 1028 O O . ILE A 1 124 ? 17.438 -17.906 -0.862 1 86.12 124 ILE A O 1
ATOM 1032 N N . SER A 1 125 ? 17.969 -16.438 -2.395 1 75.5 125 SER A N 1
ATOM 1033 C CA . SER A 1 125 ? 19.25 -16.156 -1.748 1 75.5 125 SER A CA 1
ATOM 1034 C C . SER A 1 125 ? 19.062 -15.727 -0.301 1 75.5 125 SER A C 1
ATOM 1036 O O . SER A 1 125 ? 18.234 -14.852 -0.016 1 75.5 125 SER A O 1
ATOM 1038 N N . SER A 1 126 ? 18.969 -16.656 0.518 1 60.72 126 SER A N 1
ATOM 1039 C CA . SER A 1 126 ? 18.875 -16.297 1.931 1 60.72 126 SER A CA 1
ATOM 1040 C C . SER A 1 126 ? 20.109 -15.539 2.402 1 60.72 126 SER A C 1
ATOM 1042 O O . SER A 1 126 ? 21.234 -15.969 2.154 1 60.72 126 SER A O 1
ATOM 1044 N N . THR A 1 127 ? 20.062 -14.297 2.289 1 54.88 127 THR A N 1
ATOM 1045 C CA . THR A 1 127 ? 21.172 -13.586 2.92 1 54.88 127 THR A CA 1
ATOM 1046 C C . THR A 1 127 ? 21.609 -14.297 4.195 1 54.88 127 THR A C 1
ATOM 1048 O O . THR A 1 127 ? 22.562 -13.859 4.855 1 54.88 127 THR A O 1
ATOM 1051 N N . GLN A 1 128 ? 20.797 -14.992 4.562 1 53.56 128 GLN A N 1
ATOM 1052 C CA . GLN A 1 128 ? 21.047 -15.406 5.938 1 53.56 128 GLN A CA 1
ATOM 1053 C C . GLN A 1 128 ? 22.281 -16.297 6.031 1 53.56 128 GLN A C 1
ATOM 1055 O O . GLN A 1 128 ? 22.484 -17.172 5.199 1 53.56 128 GLN A O 1
ATOM 1060 N N . GLU A 1 129 ? 23.125 -15.648 6.445 1 56.41 129 GLU A N 1
ATOM 1061 C CA . GLU A 1 129 ? 24.438 -16.156 6.863 1 56.41 129 GLU A CA 1
ATOM 1062 C C . GLU A 1 129 ? 24.344 -17.594 7.336 1 56.41 129 GLU A C 1
ATOM 1064 O O . GLU A 1 129 ? 25.359 -18.297 7.414 1 56.41 129 GLU A O 1
ATOM 1069 N N . ASN A 1 130 ? 23.297 -17.938 7.859 1 60.41 130 ASN A N 1
ATOM 1070 C CA . ASN A 1 130 ? 23.344 -19.219 8.539 1 60.41 130 ASN A CA 1
ATOM 1071 C C . ASN A 1 130 ? 23.203 -20.391 7.562 1 60.41 130 ASN A C 1
ATOM 1073 O O . ASN A 1 130 ? 22.703 -20.203 6.453 1 60.41 130 ASN A O 1
ATOM 1077 N N . ASN A 1 131 ? 24.047 -21.219 7.797 1 62.03 131 ASN A N 1
ATOM 1078 C CA . ASN A 1 131 ? 24.281 -22.469 7.098 1 62.03 131 ASN A CA 1
ATOM 1079 C C . ASN A 1 131 ? 22.969 -23.125 6.68 1 62.03 131 ASN A C 1
ATOM 1081 O O . ASN A 1 131 ? 22.891 -24.344 6.523 1 62.03 131 ASN A O 1
ATOM 1085 N N . LYS A 1 132 ? 22 -22.219 6.633 1 73.75 132 LYS A N 1
ATOM 1086 C CA . LYS A 1 132 ? 20.734 -22.875 6.273 1 73.75 132 LYS A CA 1
ATOM 1087 C C . LYS A 1 132 ? 20.5 -22.812 4.77 1 73.75 132 LYS A C 1
ATOM 1089 O O . LYS A 1 132 ? 20.953 -21.891 4.098 1 73.75 132 LYS A O 1
ATOM 1094 N N . GLU A 1 133 ? 20.047 -24.125 4.477 1 81.5 133 GLU A N 1
ATOM 1095 C CA . GLU A 1 133 ? 19.719 -24.25 3.059 1 81.5 133 GLU A CA 1
ATOM 1096 C C . GLU A 1 133 ? 18.719 -23.172 2.631 1 81.5 133 GLU A C 1
ATOM 1098 O O . GLU A 1 133 ? 17.734 -22.922 3.328 1 81.5 133 GLU A O 1
ATOM 1103 N N . PRO A 1 134 ? 19.109 -22.484 1.559 1 86.5 134 PRO A N 1
ATOM 1104 C CA . PRO A 1 134 ? 18.188 -21.438 1.11 1 86.5 134 PRO A CA 1
ATOM 1105 C C . PRO A 1 134 ? 16.859 -21.984 0.587 1 86.5 134 PRO A C 1
ATOM 1107 O O . PRO A 1 134 ? 16.844 -23.062 -0.017 1 86.5 134 PRO A O 1
ATOM 1110 N N . PRO A 1 135 ? 15.875 -21.219 1.05 1 91.25 135 PRO A N 1
ATOM 1111 C CA . PRO A 1 135 ? 14.562 -21.641 0.554 1 91.25 135 PRO A CA 1
ATOM 1112 C C . PRO A 1 135 ? 14.461 -21.578 -0.968 1 91.25 135 PRO A C 1
ATOM 1114 O O . PRO A 1 135 ? 15.172 -20.797 -1.606 1 91.25 135 PRO A O 1
ATOM 1117 N N . ILE A 1 136 ? 13.633 -22.453 -1.542 1 93.25 136 ILE A N 1
ATOM 1118 C CA . ILE A 1 136 ? 13.453 -22.547 -2.986 1 93.25 136 ILE A CA 1
ATOM 1119 C C . ILE A 1 136 ? 12.039 -22.109 -3.365 1 93.25 136 ILE A C 1
ATOM 1121 O O . ILE A 1 136 ? 11.062 -22.594 -2.793 1 93.25 136 ILE A O 1
ATOM 1125 N N . LEU A 1 137 ? 12.086 -21.203 -4.203 1 95.69 137 LEU A N 1
ATOM 1126 C CA . LEU A 1 137 ? 10.805 -20.75 -4.734 1 95.69 137 LEU A CA 1
ATOM 1127 C C . LEU A 1 137 ? 10.477 -21.469 -6.043 1 95.69 137 LEU A C 1
ATOM 1129 O O . LEU A 1 137 ? 11.312 -21.531 -6.949 1 95.69 137 LEU A O 1
ATOM 1133 N N . VAL A 1 138 ? 9.18 -22.047 -6.039 1 95.75 138 VAL A N 1
ATOM 1134 C CA . VAL A 1 138 ? 8.758 -22.781 -7.227 1 95.75 138 VAL A CA 1
ATOM 1135 C C . VAL A 1 138 ? 7.434 -22.219 -7.738 1 95.75 138 VAL A C 1
ATOM 1137 O O . VAL A 1 138 ? 6.484 -22.047 -6.969 1 95.75 138 VAL A O 1
ATOM 1140 N N . GLU A 1 139 ? 7.43 -21.875 -9.07 1 94.31 139 GLU A N 1
ATOM 1141 C CA . GLU A 1 139 ? 6.215 -21.406 -9.734 1 94.31 139 GLU A CA 1
ATOM 1142 C C . GLU A 1 139 ? 5.625 -22.5 -10.617 1 94.31 139 GLU A C 1
ATOM 1144 O O . GLU A 1 139 ? 6.27 -22.953 -11.57 1 94.31 139 GLU A O 1
ATOM 1149 N N . PHE A 1 140 ? 4.312 -22.875 -10.242 1 94.56 140 PHE A N 1
ATOM 1150 C CA . PHE A 1 140 ? 3.672 -23.969 -10.953 1 94.56 140 PHE A CA 1
ATOM 1151 C C . PHE A 1 140 ? 2.875 -23.453 -12.148 1 94.56 140 PHE A C 1
ATOM 1153 O O . PHE A 1 140 ? 2.441 -22.297 -12.156 1 94.56 140 PHE A O 1
ATOM 1160 N N . VAL A 1 141 ? 2.807 -24.297 -13.117 1 90.19 141 VAL A N 1
ATOM 1161 C CA . VAL A 1 141 ? 2.037 -23.938 -14.305 1 90.19 141 VAL A CA 1
ATOM 1162 C C . VAL A 1 141 ? 0.544 -24.016 -14 1 90.19 141 VAL A C 1
ATOM 1164 O O . VAL A 1 141 ? -0.227 -23.141 -14.391 1 90.19 141 VAL A O 1
ATOM 1167 N N . SER A 1 142 ? 0.225 -25.016 -13.172 1 88.25 142 SER A N 1
ATOM 1168 C CA . SER A 1 142 ? -1.177 -25.234 -12.828 1 88.25 142 SER A CA 1
ATOM 1169 C C . SER A 1 142 ? -1.423 -25.047 -11.336 1 88.25 142 SER A C 1
ATOM 1171 O O . SER A 1 142 ? -0.604 -25.453 -10.516 1 88.25 142 SER A O 1
ATOM 1173 N N . ASN A 1 143 ? -2.609 -24.438 -11.203 1 89.44 143 ASN A N 1
ATOM 1174 C CA . ASN A 1 143 ? -2.977 -24.219 -9.812 1 89.44 143 ASN A CA 1
ATOM 1175 C C . ASN A 1 143 ? -3.408 -25.516 -9.133 1 89.44 143 ASN A C 1
ATOM 1177 O O . ASN A 1 143 ? -3.236 -25.688 -7.922 1 89.44 143 ASN A O 1
ATOM 1181 N N . LYS A 1 144 ? -3.939 -26.344 -9.883 1 91.94 144 LYS A N 1
ATOM 1182 C CA . LYS A 1 144 ? -4.398 -27.625 -9.328 1 91.94 144 LYS A CA 1
ATOM 1183 C C . LYS A 1 144 ? -3.244 -28.391 -8.695 1 91.94 144 LYS A C 1
ATOM 1185 O O . LYS A 1 144 ? -3.352 -28.859 -7.562 1 91.94 144 LYS A O 1
ATOM 1190 N N . LEU A 1 145 ? -2.168 -28.484 -9.492 1 92.62 145 LEU A N 1
ATOM 1191 C CA . LEU A 1 145 ? -1.005 -29.188 -8.969 1 92.62 145 LEU A CA 1
ATOM 1192 C C . LEU A 1 145 ? -0.479 -28.516 -7.707 1 92.62 145 LEU A C 1
ATOM 1194 O O . LEU A 1 145 ? -0.151 -29.188 -6.73 1 92.62 145 LEU A O 1
ATOM 1198 N N . LYS A 1 146 ? -0.341 -27.25 -7.691 1 94.88 146 LYS A N 1
ATOM 1199 C CA . LYS A 1 146 ? 0.116 -26.469 -6.539 1 94.88 146 LYS A CA 1
ATOM 1200 C C . LYS A 1 146 ? -0.728 -26.781 -5.305 1 94.88 146 LYS A C 1
ATOM 1202 O O . LYS A 1 146 ? -0.189 -27 -4.219 1 94.88 146 LYS A O 1
ATOM 1207 N N . THR A 1 147 ? -2.105 -26.719 -5.484 1 93.44 147 THR A N 1
ATOM 1208 C CA . THR A 1 147 ? -3.027 -26.953 -4.379 1 93.44 147 THR A CA 1
ATOM 1209 C C . THR A 1 147 ? -2.898 -28.375 -3.85 1 93.44 147 THR A C 1
ATOM 1211 O O . THR A 1 147 ? -2.945 -28.594 -2.639 1 93.44 147 THR A O 1
ATOM 1214 N N . ASP A 1 148 ? -2.635 -29.281 -4.785 1 95.38 148 ASP A N 1
ATOM 1215 C CA . ASP A 1 148 ? -2.455 -30.688 -4.387 1 95.38 148 ASP A CA 1
ATOM 1216 C C . ASP A 1 148 ? -1.216 -30.844 -3.51 1 95.38 148 ASP A C 1
ATOM 1218 O O . ASP A 1 148 ? -1.26 -31.531 -2.49 1 95.38 148 ASP A O 1
ATOM 1222 N N . ILE A 1 149 ? -0.206 -30.172 -3.941 1 94.88 149 ILE A N 1
ATOM 1223 C CA . ILE A 1 149 ? 1.056 -30.281 -3.217 1 94.88 149 ILE A CA 1
ATOM 1224 C C . ILE A 1 149 ? 0.915 -29.641 -1.838 1 94.88 149 ILE A C 1
ATOM 1226 O O . ILE A 1 149 ? 1.353 -30.203 -0.835 1 94.88 149 ILE A O 1
ATOM 1230 N N . LEU A 1 150 ? 0.238 -28.547 -1.711 1 93.88 150 LEU A N 1
ATOM 1231 C CA . LEU A 1 150 ? 0.064 -27.844 -0.447 1 93.88 150 LEU A CA 1
ATOM 1232 C C . LEU A 1 150 ? -0.804 -28.656 0.513 1 93.88 150 LEU A C 1
ATOM 1234 O O . LEU A 1 150 ? -0.517 -28.719 1.711 1 93.88 150 LEU A O 1
ATOM 1238 N N . THR A 1 151 ? -1.759 -29.281 -0.137 1 92.44 151 THR A N 1
ATOM 1239 C CA . THR A 1 151 ? -2.691 -30.047 0.685 1 92.44 151 THR A CA 1
ATOM 1240 C C . THR A 1 151 ? -2.002 -31.266 1.296 1 92.44 151 THR A C 1
ATOM 1242 O O . THR A 1 151 ? -2.34 -31.672 2.406 1 92.44 151 THR A O 1
ATOM 1245 N N . ASN A 1 152 ? -0.944 -31.75 0.547 1 94.06 152 ASN A N 1
ATOM 1246 C CA . ASN A 1 152 ? -0.264 -32.969 0.99 1 94.06 152 ASN A CA 1
ATOM 1247 C C . ASN A 1 152 ? 1.06 -32.625 1.68 1 94.06 152 ASN A C 1
ATOM 1249 O O . ASN A 1 152 ? 1.871 -33.531 1.921 1 94.06 152 ASN A O 1
ATOM 1253 N N . ALA A 1 153 ? 1.158 -31.391 1.993 1 94.12 153 ALA A N 1
ATOM 1254 C CA . ALA A 1 153 ? 2.434 -30.969 2.576 1 94.12 153 ALA A CA 1
ATOM 1255 C C . ALA A 1 153 ? 2.604 -31.547 3.98 1 94.12 153 ALA A C 1
ATOM 1257 O O . ALA A 1 153 ? 3.725 -31.641 4.484 1 94.12 153 ALA A O 1
ATOM 1258 N N . LYS A 1 154 ? 1.668 -31.828 4.645 1 91.25 154 LYS A N 1
ATOM 1259 C CA . LYS A 1 154 ? 1.723 -32.375 5.992 1 91.25 154 LYS A CA 1
ATOM 1260 C C . LYS A 1 154 ? 2.533 -33.688 6.016 1 91.25 154 LYS A C 1
ATOM 1262 O O . LYS A 1 154 ? 3.094 -34.031 7.051 1 91.25 154 LYS A O 1
ATOM 1267 N N . LYS A 1 155 ? 2.496 -34.344 4.82 1 94 155 LYS A N 1
ATOM 1268 C CA . LYS A 1 155 ? 3.234 -35.594 4.723 1 94 155 LYS A CA 1
ATOM 1269 C C . LYS A 1 155 ? 4.734 -35.375 4.875 1 94 155 LYS A C 1
ATOM 1271 O O . LYS A 1 155 ? 5.5 -36.312 5.074 1 94 155 LYS A O 1
ATOM 1276 N N . LEU A 1 156 ? 5.117 -34.219 4.812 1 94.62 156 LEU A N 1
ATOM 1277 C CA . LEU A 1 156 ? 6.539 -33.906 4.898 1 94.62 156 LEU A CA 1
ATOM 1278 C C . LEU A 1 156 ? 6.965 -33.719 6.352 1 94.62 156 LEU A C 1
ATOM 1280 O O . LEU A 1 156 ? 8.133 -33.438 6.625 1 94.62 156 LEU A O 1
ATOM 1284 N N . LYS A 1 157 ? 6.07 -33.75 7.203 1 89.5 157 LYS A N 1
ATOM 1285 C CA . LYS A 1 157 ? 6.395 -33.562 8.609 1 89.5 157 LYS A CA 1
ATOM 1286 C C . LYS A 1 157 ? 7.516 -34.5 9.055 1 89.5 157 LYS A C 1
ATOM 1288 O O . LYS A 1 157 ? 7.469 -35.688 8.797 1 89.5 157 LYS A O 1
ATOM 1293 N N . GLY A 1 158 ? 8.406 -34.062 9.719 1 90.75 158 GLY A N 1
ATOM 1294 C CA . GLY A 1 158 ? 9.523 -34.812 10.25 1 90.75 158 GLY A CA 1
ATOM 1295 C C . GLY A 1 158 ? 10.688 -34.938 9.289 1 90.75 158 GLY A C 1
ATOM 1296 O O . GLY A 1 158 ? 11.75 -35.438 9.648 1 90.75 158 GLY A O 1
ATOM 1297 N N . THR A 1 159 ? 10.602 -34.531 8.125 1 88.69 159 THR A N 1
ATOM 1298 C CA . THR A 1 159 ? 11.672 -34.656 7.145 1 88.69 159 THR A CA 1
ATOM 1299 C C . THR A 1 159 ? 12.578 -33.406 7.18 1 88.69 159 THR A C 1
ATOM 1301 O O . THR A 1 159 ? 13.672 -33.438 6.609 1 88.69 159 THR A O 1
ATOM 1304 N N . GLY A 1 160 ? 12.109 -32.469 7.742 1 89.69 160 GLY A N 1
ATOM 1305 C CA . GLY A 1 160 ? 12.852 -31.203 7.797 1 89.69 160 GLY A CA 1
ATOM 1306 C C . GLY A 1 160 ? 12.523 -30.266 6.656 1 89.69 160 GLY A C 1
ATOM 1307 O O . GLY A 1 160 ? 13.023 -29.141 6.605 1 89.69 160 GLY A O 1
ATOM 1308 N N . VAL A 1 161 ? 11.75 -30.734 5.828 1 92.69 161 VAL A N 1
ATOM 1309 C CA . VAL A 1 161 ? 11.328 -29.922 4.695 1 92.69 161 VAL A CA 1
ATOM 1310 C C . VAL A 1 161 ? 9.898 -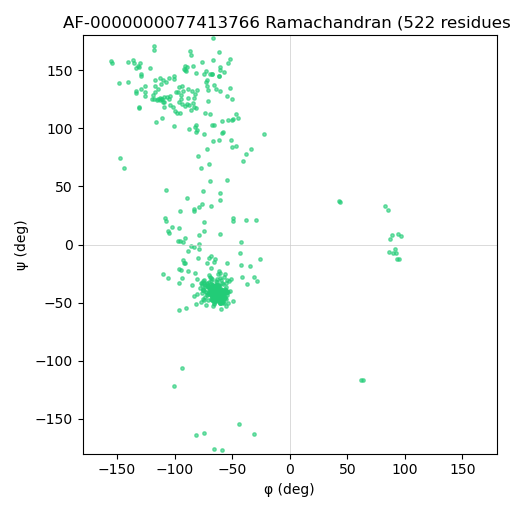29.422 4.922 1 92.69 161 VAL A C 1
ATOM 1312 O O . VAL A 1 161 ? 9.039 -30.172 5.375 1 92.69 161 VAL A O 1
ATOM 1315 N N . TYR A 1 162 ? 9.766 -28.125 4.785 1 92.75 162 TYR A N 1
ATOM 1316 C CA . TYR A 1 162 ? 8.422 -27.594 4.926 1 92.75 162 TYR A CA 1
ATOM 1317 C C . TYR A 1 162 ? 8.07 -26.688 3.75 1 92.75 162 TYR A C 1
ATOM 1319 O O . TYR A 1 162 ? 8.953 -26.094 3.121 1 92.75 162 TYR A O 1
ATOM 1327 N N . ILE A 1 163 ? 6.762 -26.75 3.381 1 94.44 163 ILE A N 1
ATOM 1328 C CA . ILE A 1 163 ? 6.273 -26 2.23 1 94.44 163 ILE A CA 1
ATOM 1329 C C . ILE A 1 163 ? 5.32 -24.906 2.699 1 94.44 163 ILE A C 1
ATOM 1331 O O . ILE A 1 163 ? 4.48 -25.141 3.572 1 94.44 163 ILE A O 1
ATOM 1335 N N . SER A 1 164 ? 5.676 -23.625 2.248 1 90.94 164 SER A N 1
ATOM 1336 C CA . SER A 1 164 ? 4.809 -22.5 2.594 1 90.94 164 SER A CA 1
ATOM 1337 C C . SER A 1 164 ? 4.305 -21.797 1.347 1 90.94 164 SER A C 1
ATOM 1339 O O . SER A 1 164 ? 4.895 -21.922 0.271 1 90.94 164 SER A O 1
ATOM 1341 N N . VAL A 1 165 ? 3.094 -21.172 1.473 1 92 165 VAL A N 1
ATOM 1342 C CA . VAL A 1 165 ? 2.586 -20.312 0.411 1 92 165 VAL A CA 1
ATOM 1343 C C . VAL A 1 165 ? 3.463 -19.062 0.292 1 92 165 VAL A C 1
ATOM 1345 O O . VAL A 1 165 ? 4.039 -18.609 1.281 1 92 165 VAL A O 1
ATOM 1348 N N . ASP A 1 166 ? 3.605 -18.594 -0.825 1 93.38 166 ASP A N 1
ATOM 1349 C CA . ASP A 1 166 ? 4.34 -17.359 -1.05 1 93.38 166 ASP A CA 1
ATOM 1350 C C . ASP A 1 166 ? 3.471 -16.141 -0.746 1 93.38 166 ASP A C 1
ATOM 1352 O O . ASP A 1 166 ? 2.82 -15.594 -1.641 1 93.38 166 ASP A O 1
ATOM 1356 N N . TYR A 1 167 ? 3.746 -15.75 0.389 1 90.62 167 TYR A N 1
ATOM 1357 C CA . TYR A 1 167 ? 2.902 -14.656 0.855 1 90.62 167 TYR A CA 1
ATOM 1358 C C . TYR A 1 167 ? 3.42 -13.312 0.353 1 90.62 167 TYR A C 1
ATOM 1360 O O . TYR A 1 167 ? 4.625 -13.141 0.153 1 90.62 167 TYR A O 1
ATOM 1368 N N . THR A 1 168 ? 2.42 -12.414 0.275 1 91 168 THR A N 1
ATOM 1369 C CA . THR A 1 168 ? 2.844 -11.031 0.038 1 91 168 THR A CA 1
ATOM 1370 C C . THR A 1 168 ? 3.412 -10.414 1.312 1 91 168 THR A C 1
ATOM 1372 O O . THR A 1 168 ? 3.209 -10.945 2.408 1 91 168 THR A O 1
ATOM 1375 N N . SER A 1 169 ? 4.199 -9.438 1.054 1 87.69 169 SER A N 1
ATOM 1376 C CA . SER A 1 169 ? 4.785 -8.781 2.217 1 87.69 169 SER A CA 1
ATOM 1377 C C . SER A 1 169 ? 3.713 -8.375 3.223 1 87.69 169 SER A C 1
ATOM 1379 O O . SER A 1 169 ? 3.893 -8.539 4.43 1 87.69 169 SER A O 1
ATOM 1381 N N . GLU A 1 170 ? 2.619 -7.902 2.676 1 87.56 170 GLU A N 1
ATOM 1382 C CA . GLU A 1 170 ? 1.532 -7.484 3.559 1 87.56 170 GLU A CA 1
ATOM 1383 C C . GLU A 1 170 ? 0.917 -8.68 4.277 1 87.56 170 GLU A C 1
ATOM 1385 O O . GLU A 1 170 ? 0.675 -8.625 5.484 1 87.56 170 GLU A O 1
ATOM 1390 N N . ASP A 1 171 ? 0.69 -9.664 3.582 1 86.94 171 ASP A N 1
ATOM 1391 C CA . ASP A 1 171 ? 0.112 -10.867 4.176 1 86.94 171 ASP A CA 1
ATOM 1392 C C . ASP A 1 171 ? 1.059 -11.484 5.207 1 86.94 171 ASP A C 1
ATOM 1394 O O . ASP A 1 171 ? 0.614 -12.047 6.211 1 86.94 171 ASP A O 1
ATOM 1398 N N . TYR A 1 172 ? 2.266 -11.352 4.871 1 87.38 172 TYR A N 1
ATOM 1399 C CA . TYR A 1 172 ? 3.266 -11.883 5.789 1 87.38 172 TYR A CA 1
ATOM 1400 C C . TYR A 1 172 ? 3.266 -11.109 7.102 1 87.38 172 TYR A C 1
ATOM 1402 O O . TYR A 1 172 ? 3.318 -11.711 8.18 1 87.38 172 TYR A O 1
ATOM 1410 N N . LYS A 1 173 ? 3.289 -9.891 6.98 1 86.94 173 LYS A N 1
ATOM 1411 C CA . LYS A 1 173 ? 3.219 -9.062 8.18 1 86.94 173 LYS A CA 1
ATOM 1412 C C . LYS A 1 173 ? 1.987 -9.398 9.016 1 86.94 173 LYS A C 1
ATOM 1414 O O . LYS A 1 173 ? 2.066 -9.484 10.242 1 86.94 173 LYS A O 1
ATOM 1419 N N . LYS A 1 174 ? 0.854 -9.375 8.406 1 84.5 174 LYS A N 1
ATOM 1420 C CA . LYS A 1 174 ? -0.381 -9.711 9.109 1 84.5 174 LYS A CA 1
ATOM 1421 C C . LYS A 1 174 ? -0.279 -11.086 9.781 1 84.5 174 LYS A C 1
ATOM 1423 O O . LYS A 1 174 ? -0.702 -11.25 10.922 1 84.5 174 LYS A O 1
ATOM 1428 N N . LYS A 1 175 ? 0.33 -11.977 9.023 1 85.19 175 LYS A N 1
ATOM 1429 C CA . LYS A 1 175 ? 0.493 -13.312 9.586 1 85.19 175 LYS A CA 1
ATOM 1430 C C . LYS A 1 175 ? 1.445 -13.297 10.781 1 85.19 175 LYS A C 1
ATOM 1432 O O . LYS A 1 175 ? 1.19 -13.953 11.797 1 85.19 175 LYS A O 1
ATOM 1437 N N . LYS A 1 176 ? 2.391 -12.539 10.531 1 85.69 176 LYS A N 1
ATOM 1438 C CA . LYS A 1 176 ? 3.348 -12.422 11.625 1 85.69 176 LYS A CA 1
ATOM 1439 C C . LYS A 1 176 ? 2.699 -11.797 12.859 1 85.69 176 LYS A C 1
ATOM 1441 O O . LYS A 1 176 ? 2.96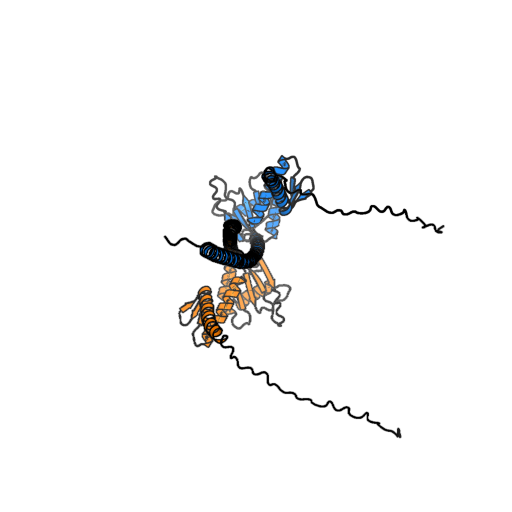1 -12.227 13.992 1 85.69 176 LYS A O 1
ATOM 1446 N N . PHE A 1 177 ? 1.928 -10.906 12.734 1 83.75 177 PHE A N 1
ATOM 1447 C CA . PHE A 1 177 ? 1.247 -10.242 13.836 1 83.75 177 PHE A CA 1
ATOM 1448 C C . PHE A 1 177 ? 0.263 -11.188 14.516 1 83.75 177 PHE A C 1
ATOM 1450 O O . PHE A 1 177 ? 0.193 -11.25 15.742 1 83.75 177 PHE A O 1
ATOM 1457 N N . LEU A 1 178 ? -0.174 -12.039 13.656 1 84.12 178 LEU A N 1
ATOM 1458 C CA . LEU A 1 178 ? -1.145 -12.945 14.258 1 84.12 178 LEU A CA 1
ATOM 1459 C C . LEU A 1 178 ? -0.442 -14.078 14.992 1 84.12 178 LEU A C 1
ATOM 1461 O O . LEU A 1 178 ? -0.877 -14.492 16.078 1 84.12 178 LEU A O 1
ATOM 1465 N N . ILE A 1 179 ? 0.44 -14.141 14.555 1 85.5 179 ILE A N 1
ATOM 1466 C CA . ILE A 1 179 ? 1.217 -15.156 15.258 1 85.5 179 ILE A CA 1
ATOM 1467 C C . ILE A 1 179 ? 1.701 -14.594 16.594 1 85.5 179 ILE A C 1
ATOM 1469 O O . ILE A 1 179 ? 1.676 -15.297 17.609 1 85.5 179 ILE A O 1
ATOM 1473 N N . SER A 1 180 ? 2.209 -13.406 16.469 1 86.38 180 SER A N 1
ATOM 1474 C CA . SER A 1 180 ? 2.652 -12.773 17.703 1 86.38 180 SER A CA 1
ATOM 1475 C C . SER A 1 180 ? 1.51 -12.656 18.703 1 86.38 180 SER A C 1
ATOM 1477 O O . SER A 1 180 ? 1.697 -12.906 19.906 1 86.38 180 SER A O 1
ATOM 1479 N N . GLN A 1 181 ? 0.432 -12.18 18.219 1 82.19 181 GLN A N 1
ATOM 1480 C CA . GLN A 1 181 ? -0.723 -12.047 19.094 1 82.19 181 GLN A CA 1
ATOM 1481 C C . GLN A 1 181 ? -1.139 -13.406 19.656 1 82.19 181 GLN A C 1
ATOM 1483 O O . GLN A 1 181 ? -1.607 -13.492 20.797 1 82.19 181 GLN A O 1
ATOM 1488 N N . GLN A 1 182 ? -1.097 -14.586 18.75 1 87.31 182 GLN A N 1
ATOM 1489 C CA . GLN A 1 182 ? -1.398 -15.961 19.141 1 87.31 182 GLN A CA 1
ATOM 1490 C C . GLN A 1 182 ? -0.528 -16.406 20.312 1 87.31 182 GLN A C 1
ATOM 1492 O O . GLN A 1 182 ? -1.023 -17 21.281 1 87.31 182 GLN A O 1
ATOM 1497 N N . LYS A 1 183 ? 0.806 -15.703 20.141 1 88.94 183 LYS A N 1
ATOM 1498 C CA . LYS A 1 183 ? 1.753 -16.062 21.203 1 88.94 183 LYS A CA 1
ATOM 1499 C C . LYS A 1 183 ? 1.416 -15.344 22.5 1 88.94 183 LYS A C 1
ATOM 1501 O O . LYS A 1 183 ? 1.465 -15.953 23.578 1 88.94 183 LYS A O 1
ATOM 1506 N N . LEU A 1 184 ? 1.108 -14.219 22.344 1 86.62 184 LEU A N 1
ATOM 1507 C CA . LEU A 1 184 ? 0.804 -13.422 23.531 1 86.62 184 LEU A CA 1
ATOM 1508 C C . LEU A 1 184 ? -0.458 -13.93 24.219 1 86.62 184 LEU A C 1
ATOM 1510 O O . LEU A 1 184 ? -0.509 -14.008 25.453 1 86.62 184 LEU A O 1
ATOM 1514 N N . SER A 1 185 ? -1.366 -14.211 23.438 1 84.25 185 SER A N 1
ATOM 1515 C CA . SER A 1 185 ? -2.621 -14.695 24 1 84.25 185 SER A CA 1
ATOM 1516 C C . SER A 1 185 ? -2.436 -16.062 24.656 1 84.25 185 SER A C 1
ATOM 1518 O O . SER A 1 185 ? -3.035 -16.328 25.703 1 84.25 185 SER A O 1
ATOM 1520 N N . ARG A 1 186 ? -1.677 -16.781 24.047 1 88.06 186 ARG A N 1
ATOM 1521 C CA . ARG A 1 186 ? -1.417 -18.078 24.625 1 88.06 186 ARG A CA 1
ATOM 1522 C C . ARG A 1 186 ? -0.614 -17.953 25.922 1 88.06 186 ARG A C 1
ATOM 1524 O O . ARG A 1 186 ? -0.762 -18.766 26.844 1 88.06 186 ARG A O 1
ATOM 1531 N N . GLU A 1 187 ? 0.16 -16.875 25.922 1 87.94 187 GLU A N 1
ATOM 1532 C CA . GLU A 1 187 ? 0.905 -16.625 27.156 1 87.94 187 GLU A CA 1
ATOM 1533 C C . GLU A 1 187 ? -0.019 -16.156 28.281 1 87.94 187 GLU A C 1
ATOM 1535 O O . GLU A 1 187 ? 0.259 -16.391 29.453 1 87.94 187 GLU A O 1
ATOM 1540 N N . ARG A 1 188 ? -1.026 -15.453 27.906 1 85.94 188 ARG A N 1
ATOM 1541 C CA . ARG A 1 188 ? -1.967 -14.984 28.922 1 85.94 188 ARG A CA 1
ATOM 1542 C C . ARG A 1 188 ? -2.922 -16.094 29.344 1 85.94 188 ARG A C 1
ATOM 1544 O O . ARG A 1 188 ? -3.705 -15.922 30.281 1 85.94 188 ARG A O 1
ATOM 1551 N N . GLY A 1 189 ? -2.76 -17.266 28.766 1 85.62 189 GLY A N 1
ATOM 1552 C CA . GLY A 1 189 ? -3.531 -18.422 29.156 1 85.62 189 GLY A CA 1
ATOM 1553 C C . GLY A 1 189 ? -4.777 -18.641 28.312 1 85.62 189 GLY A C 1
ATOM 1554 O O . GLY A 1 189 ? -5.594 -19.5 28.609 1 85.62 189 GLY A O 1
ATOM 1555 N N . ASP A 1 190 ? -4.832 -17.859 27.281 1 86.44 190 ASP A N 1
ATOM 1556 C CA . ASP A 1 190 ? -6 -18.031 26.422 1 86.44 190 ASP A CA 1
ATOM 1557 C C . ASP A 1 190 ? -5.723 -19.031 25.312 1 86.44 190 ASP A C 1
ATOM 1559 O O . ASP A 1 190 ? -4.562 -19.328 25.016 1 86.44 190 ASP A O 1
ATOM 1563 N N . THR A 1 191 ? -6.82 -19.672 24.844 1 85.75 191 THR A N 1
ATOM 1564 C CA . THR A 1 191 ? -6.684 -20.531 23.672 1 85.75 191 THR A CA 1
ATOM 1565 C C . THR A 1 191 ? -6.758 -19.688 22.391 1 85.75 191 THR A C 1
ATOM 1567 O O . THR A 1 191 ? -7.73 -18.969 22.172 1 85.75 191 THR A O 1
ATOM 1570 N N . ALA A 1 192 ? -5.652 -19.766 21.688 1 86.38 192 ALA A N 1
ATOM 1571 C CA . ALA A 1 192 ? -5.602 -18.938 20.5 1 86.38 192 ALA A CA 1
ATOM 1572 C C . ALA A 1 192 ? -5.152 -19.75 19.281 1 86.38 192 ALA A C 1
ATOM 1574 O O . ALA A 1 192 ? -4.082 -20.359 19.297 1 86.38 192 ALA A O 1
ATOM 1575 N N . ASN A 1 193 ? -5.969 -19.844 18.312 1 86.56 193 ASN A N 1
ATOM 1576 C CA . ASN A 1 193 ? -5.648 -20.578 17.094 1 86.56 193 ASN A CA 1
ATOM 1577 C C . ASN A 1 193 ? -5.91 -19.75 15.844 1 86.56 193 ASN A C 1
ATOM 1579 O O . ASN A 1 193 ? -6.898 -19.016 15.781 1 86.56 193 ASN A O 1
ATOM 1583 N N . ILE A 1 194 ? -4.855 -19.875 15.047 1 82.12 194 ILE A N 1
ATOM 1584 C CA . ILE A 1 194 ? -4.973 -19.094 13.828 1 82.12 194 ILE A CA 1
ATOM 1585 C C . ILE A 1 194 ? -5.73 -19.891 12.766 1 82.12 194 ILE A C 1
ATOM 1587 O O . ILE A 1 194 ? -5.375 -21.047 12.477 1 82.12 194 ILE A O 1
ATOM 1591 N N . LYS A 1 195 ? -6.98 -19.375 12.344 1 79.62 195 LYS A N 1
ATOM 1592 C CA . LYS A 1 195 ? -7.754 -19.953 11.242 1 79.62 195 LYS A CA 1
ATOM 1593 C C . LYS A 1 195 ? -7.773 -19.016 10.039 1 79.62 195 LYS A C 1
ATOM 1595 O O . LYS A 1 195 ? -8.5 -18.016 10.039 1 79.62 195 LYS A O 1
ATOM 1600 N N . GLY A 1 196 ? -7.008 -19.484 9 1 72.81 196 GLY A N 1
ATOM 1601 C CA . GLY A 1 196 ? -6.914 -18.609 7.852 1 72.81 196 GLY A CA 1
ATOM 1602 C C . GLY A 1 196 ? -6.266 -17.281 8.172 1 72.81 196 GLY A C 1
ATOM 1603 O O . GLY A 1 196 ? -5.121 -17.234 8.625 1 72.81 196 GLY A O 1
ATOM 1604 N N . ASN A 1 197 ? -7.012 -16.281 8.023 1 70.62 197 ASN A N 1
ATOM 1605 C CA . ASN A 1 197 ? -6.504 -14.945 8.289 1 70.62 197 ASN A CA 1
ATOM 1606 C C . ASN A 1 197 ? -7.098 -14.367 9.57 1 70.62 197 ASN A C 1
ATOM 1608 O O . ASN A 1 197 ? -7.129 -13.148 9.758 1 70.62 197 ASN A O 1
ATOM 1612 N N . THR A 1 198 ? -7.535 -15.273 10.383 1 82 198 THR A N 1
ATOM 1613 C CA . THR A 1 198 ? -8.141 -14.828 11.633 1 82 198 THR A CA 1
ATOM 1614 C C . THR A 1 198 ? -7.578 -15.602 12.82 1 82 198 THR A C 1
ATOM 1616 O O . THR A 1 198 ? -6.949 -16.641 12.641 1 82 198 THR A O 1
ATOM 1619 N N . LEU A 1 199 ? -7.711 -14.734 14 1 86.69 199 LEU A N 1
ATOM 1620 C CA . LEU A 1 199 ? -7.281 -15.352 15.25 1 86.69 199 LEU A CA 1
ATOM 1621 C C . LEU A 1 199 ? -8.477 -15.656 16.141 1 86.69 199 LEU A C 1
ATOM 1623 O O . LEU A 1 199 ? -9.289 -14.773 16.438 1 86.69 199 LEU A O 1
ATOM 1627 N N . VAL A 1 200 ? -8.586 -16.891 16.359 1 86.44 200 VAL A N 1
ATOM 1628 C CA . VAL A 1 200 ? -9.672 -17.312 17.234 1 86.44 200 VAL A CA 1
ATOM 1629 C C . VAL A 1 200 ? -9.148 -17.469 18.672 1 86.44 200 VAL A C 1
ATOM 1631 O O . VAL A 1 200 ? -8.305 -18.312 18.938 1 86.44 200 VAL A O 1
ATOM 1634 N N . ILE A 1 201 ? -9.719 -16.469 19.609 1 84.75 201 ILE A N 1
ATOM 1635 C CA . ILE A 1 201 ? -9.312 -16.484 21.016 1 84.75 201 ILE A CA 1
ATOM 1636 C C . ILE A 1 201 ? -10.5 -16.906 21.875 1 84.75 201 ILE A C 1
ATOM 1638 O O . ILE A 1 201 ? -11.523 -16.234 21.922 1 84.75 201 ILE A O 1
ATOM 1642 N N . ASN A 1 202 ? -10.141 -17.938 22.609 1 85.06 202 ASN A N 1
ATOM 1643 C CA . ASN A 1 202 ? -11.172 -18.484 23.484 1 85.06 202 ASN A CA 1
ATOM 1644 C C . ASN A 1 202 ? -12.516 -18.578 22.766 1 85.06 202 ASN A C 1
ATOM 1646 O O . ASN A 1 202 ? -13.547 -18.188 23.328 1 85.06 202 ASN A O 1
ATOM 1650 N N . GLY A 1 203 ? -12.5 -18.953 21.406 1 82.69 203 GLY A N 1
ATOM 1651 C CA . GLY A 1 203 ? -13.695 -19.219 20.625 1 82.69 203 GLY A CA 1
ATOM 1652 C C . GLY A 1 203 ? -14.172 -18 19.844 1 82.69 203 GLY A C 1
ATOM 1653 O O . GLY A 1 203 ? -15.039 -18.109 18.969 1 82.69 203 GLY A O 1
ATOM 1654 N N . THR A 1 204 ? -13.586 -16.828 20.188 1 84.19 204 THR A N 1
ATOM 1655 C CA . THR A 1 204 ? -14 -15.617 19.484 1 84.19 204 THR A CA 1
ATOM 1656 C C . THR A 1 204 ? -13.031 -15.305 18.344 1 84.19 204 THR A C 1
ATOM 1658 O O . THR A 1 204 ? -11.812 -15.328 18.531 1 84.19 204 THR A O 1
ATOM 1661 N N . THR A 1 205 ? -13.594 -15.086 17.359 1 86.62 205 THR A N 1
ATOM 1662 C CA . THR A 1 205 ? -12.781 -14.852 16.172 1 86.62 205 THR A CA 1
ATOM 1663 C C . THR A 1 205 ? -12.422 -13.375 16.047 1 86.62 205 THR A C 1
ATOM 1665 O O . THR A 1 205 ? -13.297 -12.508 16.109 1 86.62 205 THR A O 1
ATOM 1668 N N . TRP A 1 206 ? -11.219 -13.125 15.781 1 85.06 206 TRP A N 1
ATOM 1669 C CA . TRP A 1 206 ? -10.688 -11.773 15.672 1 85.06 206 TRP A CA 1
ATOM 1670 C C . TRP A 1 206 ? -9.992 -11.57 14.328 1 85.06 206 TRP A C 1
ATOM 1672 O O . TRP A 1 206 ? -9.234 -12.43 13.883 1 85.06 206 TRP A O 1
ATOM 1682 N N . THR A 1 207 ? -10.367 -10.625 13.883 1 83.56 207 THR A N 1
ATOM 1683 C CA . THR A 1 207 ? -9.68 -10.258 12.656 1 83.56 207 THR A CA 1
ATOM 1684 C C . THR A 1 207 ? -8.422 -9.445 12.961 1 83.56 207 THR A C 1
ATOM 1686 O O . THR A 1 207 ? -8.242 -8.977 14.086 1 83.56 207 THR A O 1
ATOM 1689 N N . TYR A 1 208 ? -7.582 -9.352 11.82 1 80.56 208 TYR A N 1
ATOM 1690 C CA . TYR A 1 208 ? -6.363 -8.562 11.984 1 80.56 208 TYR A CA 1
ATOM 1691 C C . TYR A 1 208 ? -6.695 -7.133 12.414 1 80.56 208 TYR A C 1
ATOM 1693 O O . TYR A 1 208 ? -6.078 -6.598 13.336 1 80.56 208 TYR A O 1
ATOM 1701 N N . GLU A 1 209 ? -7.688 -6.578 11.758 1 77.12 209 GLU A N 1
ATOM 1702 C CA . GLU A 1 209 ? -8.031 -5.188 12.039 1 77.12 209 GLU A CA 1
ATOM 1703 C C . GLU A 1 209 ? -8.578 -5.031 13.461 1 77.12 209 GLU A C 1
ATOM 1705 O O . GLU A 1 209 ? -8.25 -4.062 14.148 1 77.12 209 GLU A O 1
ATOM 1710 N N . ALA A 1 210 ? -9.43 -6.043 13.82 1 77.69 210 ALA A N 1
ATOM 1711 C CA . ALA A 1 210 ? -10.023 -6.027 15.156 1 77.69 210 ALA A CA 1
ATOM 1712 C C . ALA A 1 210 ? -8.945 -6.121 16.234 1 77.69 210 ALA A C 1
ATOM 1714 O O . ALA A 1 210 ? -9.023 -5.441 17.25 1 77.69 210 ALA A O 1
ATOM 1715 N N . LEU A 1 211 ? -7.938 -6.844 15.969 1 81.88 211 LEU A N 1
ATOM 1716 C CA . LEU A 1 211 ? -6.859 -7.047 16.938 1 81.88 211 LEU A CA 1
ATOM 1717 C C . LEU A 1 211 ? -5.965 -5.816 17.016 1 81.88 211 LEU A C 1
ATOM 1719 O O . LEU A 1 211 ? -5.473 -5.469 18.094 1 81.88 211 LEU A O 1
ATOM 1723 N N . LEU A 1 212 ? -5.848 -5.227 15.773 1 78.25 212 LEU A N 1
ATOM 1724 C CA . LEU A 1 212 ? -5.016 -4.027 15.75 1 78.25 212 LEU A CA 1
ATOM 1725 C C . LEU A 1 212 ? -5.668 -2.896 16.531 1 78.25 212 LEU A C 1
ATOM 1727 O O . LEU A 1 212 ? -4.984 -2.156 17.25 1 78.25 212 LEU A O 1
ATOM 1731 N N . GLU A 1 213 ? -6.836 -2.779 16.328 1 75.06 213 GLU A N 1
ATOM 1732 C CA . GLU A 1 213 ? -7.562 -1.742 17.062 1 75.06 213 GLU A CA 1
ATOM 1733 C C . GLU A 1 213 ? -7.512 -1.985 18.562 1 75.06 213 GLU A C 1
ATOM 1735 O O . GLU A 1 213 ? -7.375 -1.042 19.344 1 75.06 213 GLU A O 1
ATOM 1740 N N . LYS A 1 214 ? -7.723 -3.096 18.953 1 74.56 214 LYS A N 1
ATOM 1741 C CA . LYS A 1 214 ? -7.684 -3.445 20.375 1 74.56 214 LYS A CA 1
ATOM 1742 C C . LYS A 1 214 ? -6.312 -3.156 20.969 1 74.56 214 LYS A C 1
ATOM 1744 O O . LYS A 1 214 ? -6.215 -2.676 22.109 1 74.56 214 LYS A O 1
ATOM 1749 N N . SER A 1 215 ? -5.316 -3.551 20.156 1 72.94 215 SER A N 1
ATOM 1750 C CA . SER A 1 215 ? -3.967 -3.305 20.641 1 72.94 215 SER A CA 1
ATOM 1751 C C . SER A 1 215 ? -3.693 -1.812 20.797 1 72.94 215 SER A C 1
ATOM 1753 O O . SER A 1 215 ? -3.01 -1.389 21.719 1 72.94 215 SER A O 1
ATOM 1755 N N . HIS A 1 216 ? -4.215 -1.06 19.797 1 64.31 216 HIS A N 1
ATOM 1756 C CA . HIS A 1 216 ? -4.027 0.385 19.891 1 64.31 216 HIS A CA 1
ATOM 1757 C C . HIS A 1 216 ? -4.824 0.975 21.047 1 64.31 216 HIS A C 1
ATOM 1759 O O . HIS A 1 216 ? -4.379 1.927 21.688 1 64.31 216 HIS A O 1
ATOM 1765 N N . ASN A 1 217 ? -6.047 0.559 21.109 1 60.53 217 ASN A N 1
ATOM 1766 C CA . ASN A 1 217 ? -6.863 1.062 22.203 1 60.53 217 ASN A CA 1
ATOM 1767 C C . ASN A 1 217 ? -6.238 0.744 23.562 1 60.53 217 ASN A C 1
ATOM 1769 O O . ASN A 1 217 ? -6.328 1.544 24.5 1 60.53 217 ASN A O 1
ATOM 1773 N N . ASN A 1 218 ? -5.75 -0.391 23.703 1 59.09 218 ASN A N 1
ATOM 1774 C CA . ASN A 1 218 ? -5.059 -0.719 24.953 1 59.09 218 ASN A CA 1
ATOM 1775 C C . ASN A 1 218 ? -3.834 0.165 25.156 1 59.09 218 ASN A C 1
ATOM 1777 O O . ASN A 1 218 ? -3.531 0.556 26.281 1 59.09 218 ASN A O 1
ATOM 1781 N N . ASP A 1 219 ? -3.062 0.439 24.141 1 52.75 219 ASP A N 1
ATOM 1782 C CA . ASP A 1 219 ? -1.937 1.359 24.266 1 52.75 219 ASP A CA 1
ATOM 1783 C C . ASP A 1 219 ? -2.418 2.783 24.531 1 52.75 219 ASP A C 1
ATOM 1785 O O . ASP A 1 219 ? -1.775 3.535 25.266 1 52.75 219 ASP A O 1
ATOM 1789 N N . ALA A 1 220 ? -3.613 3.297 23.766 1 49.88 220 ALA A N 1
ATOM 1790 C CA . ALA A 1 220 ? -4.176 4.613 24.047 1 49.88 220 ALA A CA 1
ATOM 1791 C C . ALA A 1 220 ? -4.637 4.715 25.484 1 49.88 220 ALA A C 1
ATOM 1793 O O . ALA A 1 220 ? -4.445 5.75 26.141 1 49.88 220 ALA A O 1
ATOM 1794 N N . ASP A 1 221 ? -5.469 3.82 25.844 1 46.72 221 ASP A N 1
ATOM 1795 C CA . ASP A 1 221 ? -5.879 3.848 27.234 1 46.72 221 ASP A CA 1
ATOM 1796 C C . ASP A 1 221 ? -4.664 3.902 28.172 1 46.72 221 ASP A C 1
ATOM 1798 O O . ASP A 1 221 ? -4.707 4.547 29.219 1 46.72 221 ASP A O 1
ATOM 1802 N N . LYS A 1 222 ? -3.52 3.354 27.797 1 48.97 222 LYS A N 1
ATOM 1803 C CA . LYS A 1 222 ? -2.336 3.488 28.656 1 48.97 222 LYS A CA 1
ATOM 1804 C C . LYS A 1 222 ? -1.754 4.895 28.562 1 48.97 222 LYS A C 1
ATOM 1806 O O . LYS A 1 222 ? -1.288 5.445 29.562 1 48.97 222 LYS A O 1
ATOM 1811 N N . GLU A 1 223 ? -1.69 5.629 27.391 1 41.59 223 GLU A N 1
ATOM 1812 C CA . GLU A 1 223 ? -1.205 7.004 27.297 1 41.59 223 GLU A CA 1
ATOM 1813 C C . GLU A 1 223 ? -2.207 7.984 27.906 1 41.59 223 GLU A C 1
ATOM 1815 O O . GLU A 1 223 ? -1.818 8.969 28.531 1 41.59 223 GLU A O 1
ATOM 1820 N N . ALA A 1 224 ? -3.613 8.031 27.547 1 41.72 224 ALA A N 1
ATOM 1821 C CA . ALA A 1 224 ? -4.609 8.891 28.188 1 41.72 224 ALA A CA 1
ATOM 1822 C C . ALA A 1 224 ? -4.547 8.789 29.703 1 41.72 224 ALA A C 1
ATOM 1824 O O . ALA A 1 224 ? -4.684 9.789 30.406 1 41.72 224 ALA A O 1
ATOM 1825 N N . THR A 1 225 ? -4.516 7.746 30.266 1 41.94 225 THR A N 1
ATOM 1826 C CA . THR A 1 225 ? -4.426 7.625 31.719 1 41.94 225 THR A CA 1
ATOM 1827 C C . THR A 1 225 ? -3.133 8.25 32.219 1 41.94 225 THR A C 1
ATOM 1829 O O . THR A 1 225 ? -3.096 8.797 33.344 1 41.94 225 THR A O 1
ATOM 1832 N N . SER A 1 226 ? -2.049 8.383 31.359 1 42.38 226 SER A N 1
ATOM 1833 C CA . SER A 1 226 ? -0.817 8.953 31.891 1 42.38 226 SER A CA 1
ATOM 1834 C C . SER A 1 226 ? -0.848 10.477 31.844 1 42.38 226 SER A C 1
ATOM 1836 O O . SER A 1 226 ? -0.342 11.141 32.75 1 42.38 226 SER A O 1
ATOM 1838 N N . MET A 1 227 ? -1.419 11.367 30.922 1 33.5 227 MET A N 1
ATOM 1839 C CA . MET A 1 227 ? -1.44 12.828 30.891 1 33.5 227 MET A CA 1
ATOM 1840 C C . MET A 1 227 ? -2.531 13.375 31.797 1 33.5 227 MET A C 1
ATOM 1842 O O . MET A 1 227 ? -2.57 14.578 32.062 1 33.5 227 MET A O 1
ATOM 1846 N N . ASN A 1 228 ? -3.832 13.023 31.812 1 31.81 228 ASN A N 1
ATOM 1847 C CA . ASN A 1 228 ? -4.848 13.422 32.781 1 31.81 228 ASN A CA 1
ATOM 1848 C C . ASN A 1 228 ? -4.316 13.359 34.219 1 31.81 228 ASN A C 1
ATOM 1850 O O . ASN A 1 228 ? -5.035 13.68 35.156 1 31.81 228 ASN A O 1
ATOM 1854 N N . SER A 1 229 ? -3.248 12.898 34.5 1 34.38 229 SER A N 1
ATOM 1855 C CA . SER A 1 229 ? -3.053 12.922 35.938 1 34.38 229 SER A CA 1
ATOM 1856 C C . SER A 1 229 ? -2.777 14.336 36.438 1 34.38 229 SER A C 1
ATOM 1858 O O . SER A 1 229 ? -3.15 14.695 37.562 1 34.38 229 SER A O 1
ATOM 1860 N N . CYS A 1 230 ? -1.979 15.516 35.719 1 28.75 230 CYS A N 1
ATOM 1861 C CA . CYS A 1 230 ? -1.534 16.656 36.5 1 28.75 230 CYS A CA 1
ATOM 1862 C C . CYS A 1 230 ? -2.527 17.812 36.406 1 28.75 230 CYS A C 1
ATOM 1864 O O . CYS A 1 230 ? -2.533 18.703 37.25 1 28.75 230 CYS A O 1
ATOM 1866 N N . ARG A 1 231 ? -2.945 18.422 35.094 1 31.2 231 ARG A N 1
ATOM 1867 C CA . ARG A 1 231 ? -3.186 19.859 35.094 1 31.2 231 ARG A CA 1
ATOM 1868 C C . ARG A 1 231 ? -4.516 20.203 35.75 1 31.2 231 ARG A C 1
ATOM 1870 O O . ARG A 1 231 ? -4.91 21.375 35.812 1 31.2 231 ARG A O 1
ATOM 1877 N N . LYS A 1 232 ? -5.445 19.469 35.531 1 28.72 232 LYS A N 1
ATOM 1878 C CA . LYS A 1 232 ? -6.812 19.891 35.812 1 28.72 232 LYS A CA 1
ATOM 1879 C C . LYS A 1 232 ? -6.945 20.344 37.25 1 28.72 232 LYS A C 1
ATOM 1881 O O . LYS A 1 232 ? -7.27 19.531 38.125 1 28.72 232 LYS A O 1
ATOM 1886 N N . ARG A 1 233 ? -6.02 21.359 37.531 1 23.47 233 ARG A N 1
ATOM 1887 C CA . ARG A 1 233 ? -6.703 21.859 38.719 1 23.47 233 ARG A CA 1
ATOM 1888 C C . ARG A 1 233 ? -7.98 22.609 38.344 1 23.47 233 ARG A C 1
ATOM 1890 O O . ARG A 1 233 ? -8.023 23.312 37.312 1 23.47 233 ARG A O 1
ATOM 1897 N N . GLY A 1 234 ? -9.188 22.656 38.781 1 22.5 234 GLY A N 1
ATOM 1898 C CA . GLY A 1 234 ? -10.633 22.719 38.875 1 22.5 234 GLY A CA 1
ATOM 1899 C C . GLY A 1 234 ? -11.172 24.125 39.062 1 22.5 234 GLY A C 1
ATOM 1900 O O . GLY A 1 234 ? -12.328 24.312 39.438 1 22.5 234 GLY A O 1
ATOM 1901 N N . PRO A 1 235 ? -10.461 25.391 38.531 1 25.39 235 PRO A N 1
ATOM 1902 C CA . PRO A 1 235 ? -11.188 26.297 39.438 1 25.39 235 PRO A CA 1
ATOM 1903 C C . PRO A 1 235 ? -12.625 26.531 38.969 1 25.39 235 PRO A C 1
ATOM 1905 O O . PRO A 1 235 ? -13.344 27.328 39.594 1 25.39 235 PRO A O 1
ATOM 1908 N N . GLU A 1 236 ? -12.898 26.547 37.656 1 22.44 236 GLU A N 1
ATOM 1909 C CA . GLU A 1 236 ? -14.023 27.125 36.938 1 22.44 236 GLU A CA 1
ATOM 1910 C C . GLU A 1 236 ? -15.344 26.859 37.656 1 22.44 236 GLU A C 1
ATOM 1912 O O . GLU A 1 236 ? -16.422 27.109 37.094 1 22.44 236 GLU A O 1
ATOM 1917 N N . ASP A 1 237 ? -15.469 26.375 38.531 1 22.3 237 ASP A N 1
ATOM 1918 C CA . ASP A 1 237 ? -16.812 25.812 38.688 1 22.3 237 ASP A CA 1
ATOM 1919 C C . ASP A 1 237 ? -17.844 26.922 38.844 1 22.3 237 ASP A C 1
ATOM 1921 O O . ASP A 1 237 ? -18.938 26.688 39.375 1 22.3 237 ASP A O 1
ATOM 1925 N N . SER A 1 238 ? -17.547 28.125 38.125 1 20.81 238 SER A N 1
ATOM 1926 C CA . SER A 1 238 ? -18.5 28.891 38.906 1 20.81 238 SER A CA 1
ATOM 1927 C C . SER A 1 238 ? -19.922 28.375 38.75 1 20.81 238 SER A C 1
ATOM 1929 O O . SER A 1 238 ? -20.25 27.797 37.719 1 20.81 238 SER A O 1
ATOM 1931 N N . PRO A 1 239 ? -20.906 28.688 39.5 1 21.3 239 PRO A N 1
ATOM 1932 C CA . PRO A 1 239 ? -22.094 27.938 39.875 1 21.3 239 PRO A CA 1
ATOM 1933 C C . PRO A 1 239 ? -23.281 28.203 38.969 1 21.3 239 PRO A C 1
ATOM 1935 O O . PRO A 1 239 ? -24.328 27.562 39.125 1 21.3 239 PRO A O 1
ATOM 1938 N N . GLU A 1 240 ? -23.328 29.375 37.969 1 23.75 240 GLU A N 1
ATOM 1939 C CA . GLU A 1 240 ? -24.656 29.984 38.156 1 23.75 240 GLU A CA 1
ATOM 1940 C C . GLU A 1 240 ? -25.734 29.172 37.438 1 23.75 240 GLU A C 1
ATOM 1942 O O . GLU A 1 240 ? -26.266 29.609 36.406 1 23.75 240 GLU A O 1
ATOM 1947 N N . ALA A 1 241 ? -25.547 28.188 36.969 1 20.22 241 ALA A N 1
ATOM 1948 C CA . ALA A 1 241 ? -26.312 27.375 36.031 1 20.22 241 ALA A CA 1
ATOM 1949 C C . ALA A 1 241 ? -27.812 27.578 36.219 1 20.22 241 ALA A C 1
ATOM 1951 O O . ALA A 1 241 ? -28.25 28.109 37.25 1 20.22 241 ALA A O 1
ATOM 1952 N N . ILE A 1 242 ? -28.516 26.625 35.656 1 19.66 242 ILE A N 1
ATOM 1953 C CA . ILE A 1 242 ? -29.719 26.078 35.031 1 19.66 242 ILE A CA 1
ATOM 1954 C C . ILE A 1 242 ? -30.812 25.938 36.094 1 19.66 242 ILE A C 1
ATOM 1956 O O . ILE A 1 242 ? -30.734 25.078 36.969 1 19.66 242 ILE A O 1
ATOM 1960 N N . VAL A 1 243 ? -31.281 27.203 36.531 1 19.95 243 VAL A N 1
ATOM 1961 C CA . VAL A 1 243 ? -32.344 26.984 37.531 1 19.95 243 VAL A CA 1
ATOM 1962 C C . VAL A 1 243 ? -33.5 26.203 36.875 1 19.95 243 VAL A C 1
ATOM 1964 O O . VAL A 1 243 ? -34.219 26.766 36.062 1 19.95 243 VAL A O 1
ATOM 1967 N N . ASN A 1 244 ? -33.188 25.312 36.062 1 17.44 244 ASN A N 1
ATOM 1968 C CA . ASN A 1 244 ? -34.25 24.406 35.594 1 17.44 244 ASN A CA 1
ATOM 1969 C C . ASN A 1 244 ? -35.188 24.016 36.719 1 17.44 244 ASN A C 1
ATOM 1971 O O . ASN A 1 244 ? -34.812 23.234 37.594 1 17.44 244 ASN A O 1
ATOM 1975 N N . ARG A 1 245 ? -35.969 25.109 37.062 1 18 245 ARG A N 1
ATOM 1976 C CA . ARG A 1 245 ? -37 24.766 38.031 1 18 245 ARG A CA 1
ATOM 1977 C C . ARG A 1 245 ? -37.938 23.703 37.469 1 18 245 ARG A C 1
ATOM 1979 O O . ARG A 1 245 ? -38.75 24 36.594 1 18 245 ARG A O 1
ATOM 1986 N N . THR A 1 246 ? -37.312 22.719 36.844 1 18.27 246 THR A N 1
ATOM 1987 C CA . THR A 1 246 ? -38.156 21.562 36.562 1 18.27 246 THR A CA 1
ATOM 1988 C C . THR A 1 246 ? -39.125 21.297 37.719 1 18.27 246 THR A C 1
ATOM 1990 O O . THR A 1 246 ? -38.688 20.938 38.812 1 18.27 246 THR A O 1
ATOM 1993 N N . LYS A 1 247 ? -40.188 22.203 37.656 1 20.41 247 LYS A N 1
ATOM 1994 C CA . LYS A 1 247 ? -41.344 21.844 38.469 1 20.41 247 LYS A CA 1
ATOM 1995 C C . LYS A 1 247 ? -41.719 20.359 38.281 1 20.41 247 LYS A C 1
ATOM 1997 O O . LYS A 1 247 ? -41.781 19.859 37.156 1 20.41 247 LYS A O 1
ATOM 2002 N N . ARG A 1 248 ? -41.625 19.5 39.125 1 19.12 248 ARG A N 1
ATOM 2003 C CA . ARG A 1 248 ? -41.844 18.094 39.438 1 19.12 248 ARG A CA 1
ATOM 2004 C C . ARG A 1 248 ? -43.25 17.641 39.062 1 19.12 248 ARG A C 1
ATOM 2006 O O . ARG A 1 248 ? -43.656 16.547 39.375 1 19.12 248 ARG A O 1
ATOM 2013 N N . THR A 1 249 ? -43.969 18.406 38.125 1 18.52 249 THR A N 1
ATOM 2014 C CA . THR A 1 249 ? -45.281 17.953 38.5 1 18.52 249 THR A CA 1
ATOM 2015 C C . THR A 1 249 ? -45.438 16.438 38.312 1 18.52 249 THR A C 1
ATOM 2017 O O . THR A 1 249 ? -44.75 15.859 37.469 1 18.52 249 THR A O 1
ATOM 2020 N N . VAL A 1 250 ? -46.25 15.703 39 1 18.33 250 VAL A N 1
ATOM 2021 C CA . VAL A 1 250 ? -46.688 14.445 39.594 1 18.33 250 VAL A CA 1
ATOM 2022 C C . VAL A 1 250 ? -47.5 13.648 38.562 1 18.33 250 VAL A C 1
ATOM 2024 O O . VAL A 1 250 ? -47.812 12.477 38.781 1 18.33 250 VAL A O 1
ATOM 2027 N N . PRO A 1 251 ? -47.812 14.062 37.25 1 19.02 251 PRO A N 1
ATOM 2028 C CA . PRO A 1 251 ? -49.156 13.508 37.094 1 19.02 251 PRO A CA 1
ATOM 2029 C C . PRO A 1 251 ? -49.188 11.992 37.281 1 19.02 251 PRO A C 1
ATOM 2031 O O . PRO A 1 251 ? -48.156 11.328 37.188 1 19.02 251 PRO A O 1
ATOM 2034 N N . LYS A 1 252 ? -50.625 11.445 37.031 1 19.47 252 LYS A N 1
ATOM 2035 C CA . LYS A 1 252 ? -51.625 10.461 37.406 1 19.47 252 LYS A CA 1
ATOM 2036 C C . LYS A 1 252 ? -51.5 9.18 36.594 1 19.47 252 LYS A C 1
ATOM 2038 O O . LYS A 1 252 ? -51 9.219 35.469 1 19.47 252 LYS A O 1
ATOM 2043 N N . MET A 1 253 ? -51.906 8.062 37.094 1 18.8 253 MET A N 1
ATOM 2044 C CA . MET A 1 253 ? -51.875 6.613 36.906 1 18.8 253 MET A CA 1
ATOM 2045 C C . MET A 1 253 ? -52.812 6.184 35.781 1 18.8 253 MET A C 1
ATOM 2047 O O . MET A 1 253 ? -54.031 6.188 35.938 1 18.8 253 MET A O 1
ATOM 2051 N N . PRO A 1 254 ? -52.938 6.711 34.594 1 17.48 254 PRO A N 1
ATOM 2052 C CA . PRO A 1 254 ? -54.156 6.305 33.938 1 17.48 254 PRO A CA 1
ATOM 2053 C C . PRO A 1 254 ? -54.344 4.789 33.906 1 17.48 254 PRO A C 1
ATOM 2055 O O . PRO A 1 254 ? -53.375 4.043 34.031 1 17.48 254 PRO A O 1
ATOM 2058 N N . THR A 1 255 ? -55.75 4.371 33.688 1 17.52 255 THR A N 1
ATOM 2059 C CA . THR A 1 255 ? -56.844 3.383 33.75 1 17.52 255 THR A CA 1
ATOM 2060 C C . THR A 1 255 ? -56.625 2.293 32.719 1 17.52 255 THR A C 1
ATOM 2062 O O . THR A 1 255 ? -56.344 2.584 31.547 1 17.52 255 THR A O 1
ATOM 2065 N N . ARG A 1 256 ? -56.75 1.14 33.031 1 17.05 256 ARG A N 1
ATOM 2066 C CA . ARG A 1 256 ? -56.562 -0.262 32.656 1 17.05 256 ARG A CA 1
ATOM 2067 C C . ARG A 1 256 ? -57.719 -0.742 31.781 1 17.05 256 ARG A C 1
ATOM 2069 O O . ARG A 1 256 ? -57.875 -1.946 31.578 1 17.05 256 ARG A O 1
ATOM 2076 N N . ALA A 1 257 ? -58.531 -0.165 30.891 1 18.23 257 ALA A N 1
ATOM 2077 C CA . ALA A 1 257 ? -59.875 -0.789 30.781 1 18.23 257 ALA A CA 1
ATOM 2078 C C . ALA A 1 257 ? -59.812 -1.991 29.844 1 18.23 257 ALA A C 1
ATOM 2080 O O . ALA A 1 257 ? -60.875 -2.578 29.547 1 18.23 257 ALA A O 1
ATOM 2081 N N . SER A 1 258 ? -58.906 -2.824 29.516 1 17.11 258 SER A N 1
ATOM 2082 C CA . SER A 1 258 ? -59.125 -3.729 28.391 1 17.11 258 SER A CA 1
ATOM 2083 C C . SER A 1 258 ? -60.062 -4.887 28.781 1 17.11 258 SER A C 1
ATOM 2085 O O . SER A 1 258 ? -59.625 -5.801 29.484 1 17.11 258 SER A O 1
ATOM 2087 N N . SER A 1 259 ? -61.344 -4.973 29.125 1 18.45 259 SER A N 1
ATOM 2088 C CA . SER A 1 259 ? -61.969 -6.207 29.578 1 18.45 259 SER A CA 1
ATOM 2089 C C . SER A 1 259 ? -62.031 -7.246 28.453 1 18.45 259 SER A C 1
ATOM 2091 O O . SER A 1 259 ? -61.781 -8.43 28.703 1 18.45 259 SER A O 1
ATOM 2093 N N . ARG A 1 260 ? -62.562 -6.93 27.312 1 20.52 260 ARG A N 1
ATOM 2094 C CA . ARG A 1 260 ? -63.781 -7.664 27 1 20.52 260 ARG A CA 1
ATOM 2095 C C . ARG A 1 260 ? -63.438 -9.102 26.594 1 20.52 260 ARG A C 1
ATOM 2097 O O . ARG A 1 260 ? -62.312 -9.406 26.219 1 20.52 260 ARG A O 1
ATOM 2104 N N . ILE A 1 261 ? -64.625 -9.914 25.781 1 19.23 261 ILE A N 1
ATOM 2105 C CA . ILE A 1 261 ? -65.625 -10.992 25.781 1 19.23 261 ILE A CA 1
ATOM 2106 C C . ILE A 1 261 ? -65.125 -12.117 24.859 1 19.23 261 ILE A C 1
ATOM 2108 O O . ILE A 1 261 ? -65.188 -11.984 23.625 1 19.23 261 ILE A O 1
ATOM 2112 N N . CYS A 1 262 ? -63.969 -12.57 24.891 1 19.5 262 CYS A N 1
ATOM 2113 C CA . CYS A 1 262 ? -64 -14 24.594 1 19.5 262 CYS A CA 1
ATOM 2114 C C . CYS A 1 262 ? -65 -14.727 25.547 1 19.5 262 CYS A C 1
ATOM 2116 O O . CYS A 1 262 ? -65.25 -14.242 26.656 1 19.5 262 CYS A O 1
ATOM 2118 N N . GLN A 1 263 ? -65.562 -16.062 25 1 13.79 263 GLN A N 1
ATOM 2119 C CA . GLN A 1 263 ? -65.125 -17.422 25.328 1 13.79 263 GLN A CA 1
ATOM 2120 C C . GLN A 1 263 ? -63.625 -17.453 25.688 1 13.79 263 GLN A C 1
ATOM 2122 O O . GLN A 1 263 ? -62.844 -16.719 25.125 1 13.79 263 GLN A O 1
ATOM 2127 N N . MET B 1 1 ? -17.469 91.375 39.125 1 38.28 1 MET B N 1
ATOM 2128 C CA . MET B 1 1 ? -16.672 90.188 38.656 1 38.28 1 MET B CA 1
ATOM 2129 C C . MET B 1 1 ? -16.078 89.438 39.844 1 38.28 1 MET B C 1
ATOM 2131 O O . MET B 1 1 ? -15.383 90.062 40.688 1 38.28 1 MET B O 1
ATOM 2135 N N . SER B 1 2 ? -16.797 88.562 40.188 1 53.09 2 SER B N 1
ATOM 2136 C CA . SER B 1 2 ? -16.422 88 41.469 1 53.09 2 SER B CA 1
ATOM 2137 C C . SER B 1 2 ? -14.945 87.625 41.5 1 53.09 2 SER B C 1
ATOM 2139 O O . SER B 1 2 ? -14.398 87.125 40.531 1 53.09 2 SER B O 1
ATOM 2141 N N . GLU B 1 3 ? -13.992 88.5 41.906 1 58.62 3 GLU B N 1
ATOM 2142 C CA . GLU B 1 3 ? -12.57 88.25 42.188 1 58.62 3 GLU B CA 1
ATOM 2143 C C . GLU B 1 3 ? -12.312 86.812 42.5 1 58.62 3 GLU B C 1
ATOM 2145 O O . GLU B 1 3 ? -12.938 86.25 43.406 1 58.62 3 GLU B O 1
ATOM 2150 N N . VAL B 1 4 ? -11.945 86.125 41.531 1 70.31 4 VAL B N 1
ATOM 2151 C CA . VAL B 1 4 ? -11.57 84.688 41.75 1 70.31 4 VAL B CA 1
ATOM 2152 C C . VAL B 1 4 ? -10.516 84.625 42.844 1 70.31 4 VAL B C 1
ATOM 2154 O O . VAL B 1 4 ? -9.5 85.312 42.812 1 70.31 4 VAL B O 1
ATOM 2157 N N . SER B 1 5 ? -10.992 84.188 43.844 1 80.25 5 SER B N 1
ATOM 2158 C CA . SER B 1 5 ? -10.156 84 45.031 1 80.25 5 SER B CA 1
ATOM 2159 C C . SER B 1 5 ? -9.023 83 44.781 1 80.25 5 SER B C 1
ATOM 2161 O O . SER B 1 5 ? -9.062 82.25 43.844 1 80.25 5 SER B O 1
ATOM 2163 N N . ASN B 1 6 ? -7.91 83.25 45.375 1 83.06 6 ASN B N 1
ATOM 2164 C CA . ASN B 1 6 ? -6.879 82.25 45.469 1 83.06 6 ASN B CA 1
ATOM 2165 C C . ASN B 1 6 ? -7.48 80.875 45.688 1 83.06 6 ASN B C 1
ATOM 2167 O O . ASN B 1 6 ? -6.984 79.875 45.188 1 83.06 6 ASN B O 1
ATOM 2171 N N . ASP B 1 7 ? -8.547 80.75 46.375 1 83.5 7 ASP B N 1
ATOM 2172 C CA . ASP B 1 7 ? -9.203 79.438 46.625 1 83.5 7 ASP B CA 1
ATOM 2173 C C . ASP B 1 7 ? -9.758 78.875 45.344 1 83.5 7 ASP B C 1
ATOM 2175 O O . ASP B 1 7 ? -9.703 77.625 45.156 1 83.5 7 ASP B O 1
ATOM 2179 N N . ASP B 1 8 ? -10.297 79.625 44.5 1 83.38 8 ASP B N 1
ATOM 2180 C CA . ASP B 1 8 ? -10.82 79.188 43.219 1 83.38 8 ASP B CA 1
ATOM 2181 C C . ASP B 1 8 ? -9.711 78.625 42.344 1 83.38 8 ASP B C 1
ATOM 2183 O O . ASP B 1 8 ? -9.898 77.562 41.688 1 83.38 8 ASP B O 1
ATOM 2187 N N . VAL B 1 9 ? -8.648 79.312 42.312 1 85.06 9 VAL B N 1
ATOM 2188 C CA . VAL B 1 9 ? -7.5 78.812 41.531 1 85.06 9 VAL B CA 1
ATOM 2189 C C . VAL B 1 9 ? -7.027 77.5 42.031 1 85.06 9 VAL B C 1
ATOM 2191 O O . VAL B 1 9 ? -6.766 76.562 41.219 1 85.06 9 VAL B O 1
ATOM 2194 N N . ILE B 1 10 ? -6.824 77.312 43.281 1 84.69 10 ILE B N 1
ATOM 2195 C CA . ILE B 1 10 ? -6.395 76.062 43.875 1 84.69 10 ILE B CA 1
ATOM 2196 C C . ILE B 1 10 ? -7.379 74.938 43.5 1 84.69 10 ILE B C 1
ATOM 2198 O O . ILE B 1 10 ? -6.969 73.812 43.188 1 84.69 10 ILE B O 1
ATOM 2202 N N . ALA B 1 11 ? -8.703 75.25 43.469 1 85.25 11 ALA B N 1
ATOM 2203 C CA . ALA B 1 11 ? -9.711 74.25 43.094 1 85.25 11 ALA B CA 1
ATOM 2204 C C . ALA B 1 11 ? -9.523 73.812 41.656 1 85.25 11 ALA B C 1
ATOM 2206 O O . ALA B 1 11 ? -9.641 72.562 41.344 1 85.25 11 ALA B O 1
ATOM 2207 N N . MET B 1 12 ? -9.273 74.688 40.75 1 87.25 12 MET B N 1
ATOM 2208 C CA . MET B 1 12 ? -9.047 74.375 39.344 1 87.25 12 MET B CA 1
ATOM 2209 C C . MET B 1 12 ? -7.816 73.5 39.188 1 87.25 12 MET B C 1
ATOM 2211 O O . MET B 1 12 ? -7.832 72.5 38.406 1 87.25 12 MET B O 1
ATOM 2215 N N . PHE B 1 13 ? -6.738 73.812 39.875 1 85.44 13 PHE B N 1
ATOM 2216 C CA . PHE B 1 13 ? -5.543 73 39.844 1 85.44 13 PHE B CA 1
ATOM 2217 C C . PHE B 1 13 ? -5.844 71.625 40.344 1 85.44 13 PHE B C 1
ATOM 2219 O O . PHE B 1 13 ? -5.324 70.625 39.812 1 85.44 13 PHE B O 1
ATOM 2226 N N . ARG B 1 14 ? -6.645 71.5 41.375 1 86.31 14 ARG B N 1
ATOM 2227 C CA . ARG B 1 14 ? -7.004 70.188 41.906 1 86.31 14 ARG B CA 1
ATOM 2228 C C . ARG B 1 14 ? -7.758 69.375 40.844 1 86.31 14 ARG B C 1
ATOM 2230 O O . ARG B 1 14 ? -7.512 68.188 40.688 1 86.31 14 ARG B O 1
ATOM 2237 N N . GLU B 1 15 ? -8.711 70 40.125 1 87.56 15 GLU B N 1
ATOM 2238 C CA . GLU B 1 15 ? -9.469 69.375 39.094 1 87.56 15 GLU B CA 1
ATOM 2239 C C . GLU B 1 15 ? -8.555 68.875 37.969 1 87.56 15 GLU B C 1
ATOM 2241 O O . GLU B 1 15 ? -8.703 67.75 37.469 1 87.56 15 GLU B O 1
ATOM 2246 N N . LEU B 1 16 ? -7.691 69.75 37.5 1 88.81 16 LEU B N 1
ATOM 2247 C CA . LEU B 1 16 ? -6.746 69.375 36.438 1 88.81 16 LEU B CA 1
ATOM 2248 C C . LEU B 1 16 ? -5.867 68.25 36.875 1 88.81 16 LEU B C 1
ATOM 2250 O O . LEU B 1 16 ? -5.594 67.312 36.062 1 88.81 16 LEU B O 1
ATOM 2254 N N . LYS B 1 17 ? -5.324 68.25 38.031 1 84.12 17 LYS B N 1
ATOM 2255 C CA . LYS B 1 17 ? -4.516 67.188 38.531 1 84.12 17 LYS B CA 1
ATOM 2256 C C . LYS B 1 17 ? -5.289 65.875 38.5 1 84.12 17 LYS B C 1
ATOM 2258 O O . LYS B 1 17 ? -4.746 64.812 38.094 1 84.12 17 LYS B O 1
ATOM 2263 N N . GLN B 1 18 ? -6.586 65.938 38.844 1 87.44 18 GLN B N 1
ATOM 2264 C CA . GLN B 1 18 ? -7.414 64.688 38.844 1 87.44 18 GLN B CA 1
ATOM 2265 C C . GLN B 1 18 ? -7.586 64.188 37.406 1 87.44 18 GLN B C 1
ATOM 2267 O O . GLN B 1 18 ? -7.492 62.969 37.188 1 87.44 18 GLN B O 1
ATOM 2272 N N . GLN B 1 19 ? -7.93 65.062 36.469 1 89.06 19 GLN B N 1
ATOM 2273 C CA . GLN B 1 19 ? -8.086 64.688 35.062 1 89.06 19 GLN B CA 1
ATOM 2274 C C . GLN B 1 19 ? -6.812 64.062 34.531 1 89.06 19 GLN B C 1
ATOM 2276 O O . GLN B 1 19 ? -6.871 63.031 33.812 1 89.06 19 GLN B O 1
ATOM 2281 N N . ASN B 1 20 ? -5.672 64.688 34.719 1 85.94 20 ASN B N 1
ATOM 2282 C CA . ASN B 1 20 ? -4.398 64.125 34.281 1 85.94 20 ASN B CA 1
ATOM 2283 C C . ASN B 1 20 ? -4.156 62.719 34.844 1 85.94 20 ASN B C 1
ATOM 2285 O O . ASN B 1 20 ? -3.645 61.844 34.156 1 85.94 20 ASN B O 1
ATOM 2289 N N . GLU B 1 21 ? -4.52 62.594 36.125 1 85.81 21 GLU B N 1
ATOM 2290 C CA . GLU B 1 21 ? -4.371 61.281 36.719 1 85.81 21 GLU B CA 1
ATOM 2291 C C . GLU B 1 21 ? -5.27 60.25 36.062 1 85.81 21 GLU B C 1
ATOM 2293 O O . GLU B 1 21 ? -4.867 59.094 35.844 1 85.81 21 GLU B O 1
ATOM 2298 N N . GLU B 1 22 ? -6.469 60.594 35.625 1 87.75 22 GLU B N 1
ATOM 2299 C CA . GLU B 1 22 ? -7.387 59.719 34.938 1 87.75 22 GLU B CA 1
ATOM 2300 C C . GLU B 1 22 ? -6.848 59.344 33.562 1 87.75 22 GLU B C 1
ATOM 2302 O O . GLU B 1 22 ? -6.902 58.156 33.156 1 87.75 22 GLU B O 1
ATOM 2307 N N . ILE B 1 23 ? -6.414 60.312 32.875 1 86.19 23 ILE B N 1
ATOM 2308 C CA . ILE B 1 23 ? -5.848 60.094 31.531 1 86.19 23 ILE B CA 1
ATOM 2309 C C . ILE B 1 23 ? -4.652 59.125 31.641 1 86.19 23 ILE B C 1
ATOM 2311 O O . ILE B 1 23 ? -4.52 58.219 30.844 1 86.19 23 ILE B O 1
ATOM 2315 N N . LYS B 1 24 ? -3.74 59.438 32.562 1 84.75 24 LYS B N 1
ATOM 2316 C CA . LYS B 1 24 ? -2.58 58.594 32.75 1 84.75 24 LYS B CA 1
ATOM 2317 C C . LYS B 1 24 ? -3.008 57.156 33.062 1 84.75 24 LYS B C 1
ATOM 2319 O O . LYS B 1 24 ? -2.434 56.219 32.531 1 84.75 24 LYS B O 1
ATOM 2324 N N . SER B 1 25 ? -4.039 57.031 33.875 1 87.06 25 SER B N 1
ATOM 2325 C CA . SER B 1 25 ? -4.539 55.719 34.219 1 87.06 25 SER B CA 1
ATOM 2326 C C . SER B 1 25 ? -5.086 55 32.969 1 87.06 25 SER B C 1
ATOM 2328 O O . SER B 1 25 ? -4.797 53.812 32.75 1 87.06 25 SER B O 1
ATOM 2330 N N . GLN B 1 26 ? -5.891 55.688 32.156 1 86.75 26 GLN B N 1
ATOM 2331 C CA . GLN B 1 26 ? -6.461 55.125 30.938 1 86.75 26 GLN B CA 1
ATOM 2332 C C . GLN B 1 26 ? -5.363 54.688 29.953 1 86.75 26 GLN B C 1
ATOM 2334 O O . GLN B 1 26 ? -5.449 53.656 29.328 1 86.75 26 GLN B O 1
ATOM 2339 N N . ASN B 1 27 ? -4.445 55.594 29.719 1 86.19 27 ASN B N 1
ATOM 2340 C CA . ASN B 1 27 ? -3.334 55.281 28.812 1 86.19 27 ASN B CA 1
ATOM 2341 C C . ASN B 1 27 ? -2.576 54.031 29.266 1 86.19 27 ASN B C 1
ATOM 2343 O O . ASN B 1 27 ? -2.225 53.188 28.438 1 86.19 27 ASN B O 1
ATOM 2347 N N . ASN B 1 28 ? -2.305 54 30.562 1 85.5 28 ASN B N 1
ATOM 2348 C CA . ASN B 1 28 ? -1.629 52.812 31.078 1 85.5 28 ASN B CA 1
ATOM 2349 C C . ASN B 1 28 ? -2.439 51.562 30.812 1 85.5 28 ASN B C 1
ATOM 2351 O O . ASN B 1 28 ? -1.88 50.531 30.469 1 85.5 28 ASN B O 1
ATOM 2355 N N . GLN B 1 29 ? -3.709 51.625 30.938 1 88.5 29 GLN B N 1
ATOM 2356 C CA . GLN B 1 29 ? -4.57 50.469 30.672 1 88.5 29 GLN B CA 1
ATOM 2357 C C . GLN B 1 29 ? -4.52 50.062 29.203 1 88.5 29 GLN B C 1
ATOM 2359 O O . GLN B 1 29 ? -4.449 48.875 28.891 1 88.5 29 GLN B O 1
ATOM 2364 N N . LEU B 1 30 ? -4.656 51.031 28.359 1 84 30 LEU B N 1
ATOM 2365 C CA . LEU B 1 30 ? -4.609 50.75 26.922 1 84 30 LEU B CA 1
ATOM 2366 C C . LEU B 1 30 ? -3.293 50.094 26.547 1 84 30 LEU B C 1
ATOM 2368 O O . LEU B 1 30 ? -3.281 49.125 25.766 1 84 30 LEU B O 1
ATOM 2372 N N . VAL B 1 31 ? -2.207 50.75 27.031 1 85.06 31 VAL B N 1
ATOM 2373 C CA . VAL B 1 31 ? -0.889 50.188 26.734 1 85.06 31 VAL B CA 1
ATOM 2374 C C . VAL B 1 31 ? -0.818 48.75 27.203 1 85.06 31 VAL B C 1
ATOM 2376 O O . VAL B 1 31 ? -0.301 47.875 26.484 1 85.06 31 VAL B O 1
ATOM 2379 N N . HIS B 1 32 ? -1.381 48.5 28.328 1 88.5 32 HIS B N 1
ATOM 2380 C CA . HIS B 1 32 ? -1.398 47.156 28.859 1 88.5 32 HIS B CA 1
ATOM 2381 C C . HIS B 1 32 ? -2.223 46.219 27.953 1 88.5 32 HIS B C 1
ATOM 2383 O O . HIS B 1 32 ? -1.789 45.125 27.625 1 88.5 32 HIS B O 1
ATOM 2389 N N . GLN B 1 33 ? -3.342 46.594 27.516 1 85.94 33 GLN B N 1
ATOM 2390 C CA . GLN B 1 33 ? -4.211 45.781 26.641 1 85.94 33 GLN B CA 1
ATOM 2391 C C . GLN B 1 33 ? -3.541 45.5 25.312 1 85.94 33 GLN B C 1
ATOM 2393 O O . GLN B 1 33 ? -3.617 44.406 24.797 1 85.94 33 GLN B O 1
ATOM 2398 N N . PHE B 1 34 ? -3.025 46.531 24.75 1 84.5 34 PHE B N 1
ATOM 2399 C CA . PHE B 1 34 ? -2.332 46.375 23.484 1 84.5 34 PHE B CA 1
ATOM 2400 C C . PHE B 1 34 ? -1.173 45.406 23.609 1 84.5 34 PHE B C 1
ATOM 2402 O O . PHE B 1 34 ? -0.931 44.594 22.719 1 84.5 34 PHE B O 1
ATOM 2409 N N . GLY B 1 35 ? -0.397 45.625 24.672 1 86.94 35 GLY B N 1
ATOM 2410 C CA . GLY B 1 35 ? 0.696 44.688 24.922 1 86.94 35 GLY B CA 1
ATOM 2411 C C . GLY B 1 35 ? 0.243 43.25 25.016 1 86.94 35 GLY B C 1
ATOM 2412 O O . GLY B 1 35 ? 0.874 42.344 24.438 1 86.94 35 GLY B O 1
ATOM 2413 N N . GLU B 1 36 ? -0.865 42.969 25.562 1 88.44 36 GLU B N 1
ATOM 2414 C CA . GLU B 1 36 ? -1.415 41.625 25.703 1 88.44 36 GLU B CA 1
ATOM 2415 C C . GLU B 1 36 ? -1.87 41.094 24.344 1 88.44 36 GLU B C 1
ATOM 2417 O O . GLU B 1 36 ? -1.625 39.906 24.031 1 88.44 36 GLU B O 1
ATOM 2422 N N . LEU B 1 37 ? -2.568 41.844 23.641 1 84.75 37 LEU B N 1
ATOM 2423 C CA . LEU B 1 37 ? -3.055 41.438 22.328 1 84.75 37 LEU B CA 1
ATOM 2424 C C . LEU B 1 37 ? -1.892 41.094 21.391 1 84.75 37 LEU B C 1
ATOM 2426 O O . LEU B 1 37 ? -1.958 40.125 20.641 1 84.75 37 LEU B O 1
ATOM 2430 N N . LYS B 1 38 ? -0.927 41.969 21.422 1 86.06 38 LYS B N 1
ATOM 2431 C CA . LYS B 1 38 ? 0.252 41.719 20.594 1 86.06 38 LYS B CA 1
ATOM 2432 C C . LYS B 1 38 ? 0.878 40.375 20.906 1 86.06 38 LYS B C 1
ATOM 2434 O O . LYS B 1 38 ? 1.212 39.625 20 1 86.06 38 LYS B O 1
ATOM 2439 N N . VAL B 1 39 ? 1.025 40.094 22.141 1 89.06 39 VAL B N 1
ATOM 2440 C CA . VAL B 1 39 ? 1.606 38.812 22.547 1 89.06 39 VAL B CA 1
ATOM 2441 C C . VAL B 1 39 ? 0.703 37.656 22.109 1 89.06 39 VAL B C 1
ATOM 2443 O O . VAL B 1 39 ? 1.184 36.656 21.609 1 89.06 39 VAL B O 1
ATOM 2446 N N . GLU B 1 40 ? -0.552 37.781 22.219 1 88.44 40 GLU B N 1
ATOM 2447 C CA . GLU B 1 40 ? -1.509 36.781 21.797 1 88.44 40 GLU B CA 1
ATOM 2448 C C . GLU B 1 40 ? -1.399 36.5 20.297 1 88.44 40 GLU B C 1
ATOM 2450 O O . GLU B 1 40 ? -1.393 35.344 19.875 1 88.44 40 GLU B O 1
ATOM 2455 N N . PHE B 1 41 ? -1.365 37.562 19.547 1 88.38 41 PHE B N 1
ATOM 2456 C CA . PHE B 1 41 ? -1.29 37.406 18.109 1 88.38 41 PHE B CA 1
ATOM 2457 C C . PHE B 1 41 ? 0.013 36.75 17.688 1 88.38 41 PHE B C 1
ATOM 2459 O O . PHE B 1 41 ? 0.018 35.875 16.812 1 88.38 41 PHE B O 1
ATOM 2466 N N . GLN B 1 42 ? 1.057 37.188 18.312 1 89.81 42 GLN B N 1
ATOM 2467 C CA . GLN B 1 42 ? 2.355 36.594 17.984 1 89.81 42 GLN B CA 1
ATOM 2468 C C . GLN B 1 42 ? 2.395 35.125 18.328 1 89.81 42 GLN B C 1
ATOM 2470 O O . GLN B 1 42 ? 2.92 34.312 17.547 1 89.81 42 GLN B O 1
ATOM 2475 N N . ASN B 1 43 ? 1.833 34.719 19.391 1 91.12 43 ASN B N 1
ATOM 2476 C CA . ASN B 1 43 ? 1.767 33.312 19.766 1 91.12 43 ASN B CA 1
ATOM 2477 C C . ASN B 1 43 ? 0.888 32.531 18.812 1 91.12 43 ASN B C 1
ATOM 2479 O O . ASN B 1 43 ? 1.246 31.406 18.406 1 91.12 43 ASN B O 1
ATOM 2483 N N . TYR B 1 44 ? -0.172 33.125 18.438 1 89.5 44 TYR B N 1
ATOM 2484 C CA . TYR B 1 44 ? -1.073 32.469 17.5 1 89.5 44 TYR B CA 1
ATOM 2485 C C . TYR B 1 44 ? -0.391 32.25 16.156 1 89.5 44 TYR B C 1
ATOM 2487 O O . TYR B 1 44 ? -0.492 31.156 15.57 1 89.5 44 TYR B O 1
ATOM 2495 N N . LYS B 1 45 ? 0.212 33.281 15.734 1 89.19 45 LYS B N 1
ATOM 2496 C CA . LYS B 1 45 ? 0.911 33.219 14.453 1 89.19 45 LYS B CA 1
ATOM 2497 C C . LYS B 1 45 ? 1.955 32.094 14.461 1 89.19 45 LYS B C 1
ATOM 2499 O O . LYS B 1 45 ? 2.047 31.312 13.516 1 89.19 45 LYS B O 1
ATOM 2504 N N . LYS B 1 46 ? 2.666 31.938 15.5 1 92.25 46 LYS B N 1
ATOM 2505 C CA . LYS B 1 46 ? 3.691 30.906 15.609 1 92.25 46 LYS B CA 1
ATOM 2506 C C . LYS B 1 46 ? 3.07 29.516 15.609 1 92.25 46 LYS B C 1
ATOM 2508 O O . LYS B 1 46 ? 3.584 28.609 14.961 1 92.25 46 LYS B O 1
ATOM 2513 N N . GLU B 1 47 ? 2.043 29.406 16.234 1 90.5 47 GLU B N 1
ATOM 2514 C CA . GLU B 1 47 ? 1.372 28.109 16.328 1 90.5 47 GLU B CA 1
ATOM 2515 C C . GLU B 1 47 ? 0.819 27.688 14.969 1 90.5 47 GLU B C 1
ATOM 2517 O O . GLU B 1 47 ? 0.958 26.531 14.57 1 90.5 47 GLU B O 1
ATOM 2522 N N . VAL B 1 48 ? 0.256 28.594 14.305 1 92.19 48 VAL B N 1
ATOM 2523 C CA . VAL B 1 48 ? -0.335 28.297 13 1 92.19 48 VAL B CA 1
ATOM 2524 C C . VAL B 1 48 ? 0.765 27.969 11.992 1 92.19 48 VAL B C 1
ATOM 2526 O O . VAL B 1 48 ? 0.64 27.031 11.219 1 92.19 48 VAL B O 1
ATOM 2529 N N . GLU B 1 49 ? 1.755 28.719 12.047 1 91.25 49 GLU B N 1
ATOM 2530 C CA . GLU B 1 49 ? 2.877 28.469 11.148 1 91.25 49 GLU B CA 1
ATOM 2531 C C . GLU B 1 49 ? 3.475 27.078 11.383 1 91.25 49 GLU B C 1
ATOM 2533 O O . GLU B 1 49 ? 3.801 26.375 10.43 1 91.25 49 GLU B O 1
ATOM 2538 N N . ALA B 1 50 ? 3.572 26.719 12.562 1 90.56 50 ALA B N 1
ATOM 2539 C CA . ALA B 1 50 ? 4.086 25.406 12.898 1 90.56 50 ALA B CA 1
ATOM 2540 C C . ALA B 1 50 ? 3.135 24.312 12.43 1 90.56 50 ALA B C 1
ATOM 2542 O O . ALA B 1 50 ? 3.572 23.281 11.914 1 90.56 50 ALA B O 1
ATOM 2543 N N . SER B 1 51 ? 1.92 24.562 12.602 1 90.5 51 SER B N 1
ATOM 2544 C CA . SER B 1 51 ? 0.907 23.609 12.188 1 90.5 51 SER B CA 1
ATOM 2545 C C . SER B 1 51 ? 0.895 23.438 10.672 1 90.5 51 SER B C 1
ATOM 2547 O O . SER B 1 51 ? 0.817 22.312 10.172 1 90.5 51 SER B O 1
ATOM 2549 N N . ILE B 1 52 ? 0.994 24.469 9.961 1 91.19 52 ILE B N 1
ATOM 2550 C CA . ILE B 1 52 ? 0.992 24.422 8.508 1 91.19 52 ILE B CA 1
ATOM 2551 C C . ILE B 1 52 ? 2.24 23.703 8.008 1 91.19 52 ILE B C 1
ATOM 2553 O O . ILE B 1 52 ? 2.162 22.875 7.094 1 91.19 52 ILE B O 1
ATOM 2557 N N . GLN B 1 53 ? 3.271 23.984 8.609 1 91.88 53 GLN B N 1
ATOM 2558 C CA . GLN B 1 53 ? 4.516 23.328 8.227 1 91.88 53 GLN B CA 1
ATOM 2559 C C . GLN B 1 53 ? 4.445 21.828 8.492 1 91.88 53 GLN B C 1
ATOM 2561 O O . GLN B 1 53 ? 4.922 21.031 7.684 1 91.88 53 GLN B O 1
ATOM 2566 N N . GLY B 1 54 ? 3.945 21.578 9.547 1 93.69 54 GLY B N 1
ATOM 2567 C CA . GLY B 1 54 ? 3.768 20.172 9.852 1 93.69 54 GLY B CA 1
ATOM 2568 C C . GLY B 1 54 ? 2.875 19.453 8.859 1 93.69 54 GLY B C 1
ATOM 2569 O O . GLY B 1 54 ? 3.215 18.375 8.375 1 93.69 54 GLY B O 1
ATOM 2570 N N . LEU B 1 55 ? 1.844 20.047 8.57 1 93.94 55 LEU B N 1
ATOM 2571 C CA . LEU B 1 55 ? 0.9 19.469 7.617 1 93.94 55 LEU B CA 1
ATOM 2572 C C . LEU B 1 55 ? 1.523 19.359 6.23 1 93.94 55 LEU B C 1
ATOM 2574 O O . LEU B 1 55 ? 1.302 18.375 5.516 1 93.94 55 LEU B O 1
ATOM 2578 N N . GLN B 1 56 ? 2.273 20.312 5.848 1 93.62 56 GLN B N 1
ATOM 2579 C CA . GLN B 1 56 ? 2.943 20.312 4.551 1 93.62 56 GLN B CA 1
ATOM 2580 C C . GLN B 1 56 ? 3.975 19.188 4.469 1 93.62 56 GLN B C 1
ATOM 2582 O O . GLN B 1 56 ? 4.105 18.531 3.432 1 93.62 56 GLN B O 1
ATOM 2587 N N . THR B 1 57 ? 4.645 18.969 5.508 1 95.31 57 THR B N 1
ATOM 2588 C CA . THR B 1 57 ? 5.625 17.891 5.551 1 95.31 57 THR B CA 1
ATOM 2589 C C . THR B 1 57 ? 4.938 16.531 5.438 1 95.31 57 THR B C 1
ATOM 2591 O O . THR B 1 57 ? 5.371 15.664 4.668 1 95.31 57 THR B O 1
ATOM 2594 N N . ASP B 1 58 ? 3.912 16.438 6.113 1 95.12 58 ASP B N 1
ATOM 2595 C CA . ASP B 1 58 ? 3.158 15.188 6.047 1 95.12 58 ASP B CA 1
ATOM 2596 C C . ASP B 1 58 ? 2.602 14.953 4.645 1 95.12 58 ASP B C 1
ATOM 2598 O O . ASP B 1 58 ? 2.605 13.828 4.148 1 95.12 58 ASP B O 1
ATOM 2602 N N . TYR B 1 59 ? 2.191 15.922 4.105 1 94.94 59 TYR B N 1
ATOM 2603 C CA . TYR B 1 59 ? 1.63 15.836 2.762 1 94.94 59 TYR B CA 1
ATOM 2604 C C . TYR B 1 59 ? 2.682 15.383 1.758 1 94.94 59 TYR B C 1
ATOM 2606 O O . TYR B 1 59 ? 2.418 14.523 0.917 1 94.94 59 TYR B O 1
ATOM 2614 N N . GLU B 1 60 ? 3.822 15.875 1.91 1 95.5 60 GLU B N 1
ATOM 2615 C CA . GLU B 1 60 ? 4.91 15.539 0.996 1 95.5 60 GLU B CA 1
ATOM 2616 C C . GLU B 1 60 ? 5.348 14.086 1.176 1 95.5 60 GLU B C 1
ATOM 2618 O O . GLU B 1 60 ? 5.617 13.391 0.196 1 95.5 60 GLU B O 1
ATOM 2623 N N . ILE B 1 61 ? 5.426 13.695 2.324 1 96.12 61 ILE B N 1
ATOM 2624 C CA . ILE B 1 61 ? 5.809 12.32 2.607 1 96.12 61 ILE B CA 1
ATOM 2625 C C . ILE B 1 61 ? 4.781 11.359 2.008 1 96.12 61 ILE B C 1
ATOM 2627 O O . ILE B 1 61 ? 5.145 10.383 1.353 1 96.12 61 ILE B O 1
ATOM 2631 N N . LEU B 1 62 ? 3.602 11.75 2.199 1 96.5 62 LEU B N 1
ATOM 2632 C CA . LEU B 1 62 ? 2.523 10.922 1.677 1 96.5 62 LEU B CA 1
ATOM 2633 C C . LEU B 1 62 ? 2.525 10.922 0.152 1 96.5 62 LEU B C 1
ATOM 2635 O O . LEU B 1 62 ? 2.291 9.891 -0.476 1 96.5 62 LEU B O 1
ATOM 2639 N N . LYS B 1 63 ? 2.801 12.016 -0.371 1 96.38 63 LYS B N 1
ATOM 2640 C CA . LYS B 1 63 ? 2.879 12.141 -1.824 1 96.38 63 LYS B CA 1
ATOM 2641 C C . LYS B 1 63 ? 4 11.273 -2.393 1 96.38 63 LYS B C 1
ATOM 2643 O O . LYS B 1 63 ? 3.816 10.602 -3.406 1 96.38 63 LYS B O 1
ATOM 2648 N N . GLN B 1 64 ? 5.031 11.25 -1.778 1 96.88 64 GLN B N 1
ATOM 2649 C CA . GLN B 1 64 ? 6.164 10.43 -2.207 1 96.88 64 GLN B CA 1
ATOM 2650 C C . GLN B 1 64 ? 5.832 8.945 -2.109 1 96.88 64 GLN B C 1
ATOM 2652 O O . GLN B 1 64 ? 6.164 8.172 -3.01 1 96.88 64 GLN B O 1
ATOM 2657 N N . GLU B 1 65 ? 5.285 8.664 -1.095 1 97.19 65 GLU B N 1
ATOM 2658 C CA . GLU B 1 65 ? 4.867 7.273 -0.937 1 97.19 65 GLU B CA 1
ATOM 2659 C C . GLU B 1 65 ? 3.893 6.863 -2.037 1 97.19 65 GLU B C 1
ATOM 2661 O O . GLU B 1 65 ? 3.984 5.758 -2.574 1 97.19 65 GLU B O 1
ATOM 2666 N N . ASN B 1 66 ? 2.988 7.707 -2.234 1 96.81 66 ASN B N 1
ATOM 2667 C CA . ASN B 1 66 ? 2.018 7.449 -3.291 1 96.81 66 ASN B CA 1
ATOM 2668 C C . ASN B 1 66 ? 2.701 7.227 -4.637 1 96.81 66 ASN B C 1
ATOM 2670 O O . ASN B 1 66 ? 2.338 6.312 -5.379 1 96.81 66 ASN B O 1
ATOM 2674 N N . ASP B 1 67 ? 3.699 7.949 -4.906 1 96.12 67 ASP B N 1
ATOM 2675 C CA . ASP B 1 67 ? 4.43 7.828 -6.164 1 96.12 67 ASP B CA 1
ATOM 2676 C C . ASP B 1 67 ? 5.172 6.496 -6.242 1 96.12 67 ASP B C 1
ATOM 2678 O O . ASP B 1 67 ? 5.164 5.836 -7.285 1 96.12 67 ASP B O 1
ATOM 2682 N N . VAL B 1 68 ? 5.727 6.164 -5.207 1 96.62 68 VAL B N 1
ATOM 2683 C CA . VAL B 1 68 ? 6.461 4.902 -5.156 1 96.62 68 VAL B CA 1
ATOM 2684 C C . VAL B 1 68 ? 5.496 3.736 -5.34 1 96.62 68 VAL B C 1
ATOM 2686 O O . VAL B 1 68 ? 5.785 2.791 -6.074 1 96.62 68 VAL B O 1
ATOM 2689 N N . LEU B 1 69 ? 4.422 3.875 -4.719 1 96.81 69 LEU B N 1
ATOM 2690 C CA . LEU B 1 69 ? 3.416 2.822 -4.82 1 96.81 69 LEU B CA 1
ATOM 2691 C C . LEU B 1 69 ? 2.9 2.701 -6.25 1 96.81 69 LEU B C 1
ATOM 2693 O O . LEU B 1 69 ? 2.672 1.593 -6.742 1 96.81 69 LEU B O 1
ATOM 2697 N N . LYS B 1 70 ? 2.715 3.748 -6.902 1 95.38 70 LYS B N 1
ATOM 2698 C CA . LYS B 1 70 ? 2.256 3.73 -8.289 1 95.38 70 LYS B CA 1
ATOM 2699 C C . LYS B 1 70 ? 3.271 3.043 -9.195 1 95.38 70 LYS B C 1
ATOM 2701 O O . LYS B 1 70 ? 2.9 2.25 -10.062 1 95.38 70 LYS B O 1
ATOM 2706 N N . ILE B 1 71 ? 4.5 3.311 -8.953 1 95.25 71 ILE B N 1
ATOM 2707 C CA . ILE B 1 71 ? 5.562 2.695 -9.742 1 95.25 71 ILE B CA 1
ATOM 2708 C C . ILE B 1 71 ? 5.602 1.192 -9.469 1 95.25 71 ILE B C 1
ATOM 2710 O O . ILE B 1 71 ? 5.672 0.389 -10.406 1 95.25 71 ILE B O 1
ATOM 2714 N N . LYS B 1 72 ? 5.566 0.896 -8.227 1 96.38 72 LYS B N 1
ATOM 2715 C CA . LYS B 1 72 ? 5.594 -0.513 -7.84 1 96.38 72 LYS B CA 1
ATOM 2716 C C . LYS B 1 72 ? 4.398 -1.263 -8.414 1 96.38 72 LYS B C 1
ATOM 2718 O O . LYS B 1 72 ? 4.535 -2.393 -8.891 1 96.38 72 LYS B O 1
ATOM 2723 N N . LEU B 1 73 ? 3.318 -0.668 -8.32 1 96.62 73 LEU B N 1
ATOM 2724 C CA . LEU B 1 73 ? 2.109 -1.289 -8.852 1 96.62 73 LEU B CA 1
ATOM 2725 C C . LEU B 1 73 ? 2.24 -1.538 -10.352 1 96.62 73 LEU B C 1
ATOM 2727 O O . LEU B 1 73 ? 1.919 -2.627 -10.836 1 96.62 73 LEU B O 1
ATOM 2731 N N . ASN B 1 74 ? 2.717 -0.553 -11.047 1 95.62 74 ASN B N 1
ATOM 2732 C CA . ASN B 1 74 ? 2.889 -0.715 -12.484 1 95.62 74 ASN B CA 1
ATOM 2733 C C . ASN B 1 74 ? 3.891 -1.818 -12.805 1 95.62 74 ASN B C 1
ATOM 2735 O O . ASN B 1 74 ? 3.678 -2.605 -13.734 1 95.62 74 ASN B O 1
ATOM 2739 N N . THR B 1 75 ? 4.961 -1.826 -12.055 1 95.62 75 THR B N 1
ATOM 2740 C CA . THR B 1 75 ? 5.988 -2.842 -12.258 1 95.62 75 THR B CA 1
ATOM 2741 C C . THR B 1 75 ? 5.426 -4.238 -12.008 1 95.62 75 THR B C 1
ATOM 2743 O O . THR B 1 75 ? 5.695 -5.168 -12.766 1 95.62 75 THR B O 1
ATOM 2746 N N . THR B 1 76 ? 4.664 -4.316 -10.922 1 96 76 THR B N 1
ATOM 2747 C CA . THR B 1 76 ? 4.055 -5.594 -10.578 1 96 76 THR B CA 1
ATOM 2748 C C . THR B 1 76 ? 3.045 -6.02 -11.641 1 96 76 THR B C 1
ATOM 2750 O O . THR B 1 76 ? 2.969 -7.195 -12 1 96 76 THR B O 1
ATOM 2753 N N . GLU B 1 77 ? 2.297 -5.137 -12.125 1 95.5 77 GLU B N 1
ATOM 2754 C CA . GLU B 1 77 ? 1.341 -5.434 -13.188 1 95.5 77 GLU B CA 1
ATOM 2755 C C . GLU B 1 77 ? 2.051 -5.895 -14.461 1 95.5 77 GLU B C 1
ATOM 2757 O O . GLU B 1 77 ? 1.563 -6.785 -15.156 1 95.5 77 GLU B O 1
ATOM 2762 N N . ARG B 1 78 ? 3.191 -5.301 -14.758 1 94.5 78 ARG B N 1
ATOM 2763 C CA . ARG B 1 78 ? 3.98 -5.707 -15.914 1 94.5 78 ARG B CA 1
ATOM 2764 C C . ARG B 1 78 ? 4.434 -7.16 -15.789 1 94.5 78 ARG B C 1
ATOM 2766 O O . ARG B 1 78 ? 4.383 -7.918 -16.75 1 94.5 78 ARG B O 1
ATOM 2773 N N . LYS B 1 79 ? 4.824 -7.426 -14.594 1 93.44 79 LYS B N 1
ATOM 2774 C CA . LYS B 1 79 ? 5.258 -8.797 -14.352 1 93.44 79 LYS B CA 1
ATOM 2775 C C . LYS B 1 79 ? 4.105 -9.781 -14.531 1 93.44 79 LYS B C 1
ATOM 2777 O O . LYS B 1 79 ? 4.297 -10.875 -15.062 1 93.44 79 LYS B O 1
ATOM 2782 N N . LEU B 1 80 ? 2.963 -9.344 -14.125 1 93.75 80 LEU B N 1
ATOM 2783 C CA . LEU B 1 80 ? 1.771 -10.18 -14.227 1 93.75 80 LEU B CA 1
ATOM 2784 C C . LEU B 1 80 ? 1.378 -10.398 -15.688 1 93.75 80 LEU B C 1
ATOM 2786 O O . LEU B 1 80 ? 0.94 -11.484 -16.062 1 93.75 80 LEU B O 1
ATOM 2790 N N . LYS B 1 81 ? 1.612 -9.367 -16.438 1 94.5 81 LYS B N 1
ATOM 2791 C CA . LYS B 1 81 ? 1.137 -9.406 -17.812 1 94.5 81 LYS B CA 1
ATOM 2792 C C . LYS B 1 81 ? 2.24 -9.867 -18.766 1 94.5 81 LYS B C 1
ATOM 2794 O O . LYS B 1 81 ? 2.035 -9.938 -19.984 1 94.5 81 LYS B O 1
ATOM 2799 N N . LYS B 1 82 ? 3.438 -10.219 -18.172 1 92.75 82 LYS B N 1
ATOM 2800 C CA . LYS B 1 82 ? 4.641 -10.547 -18.938 1 92.75 82 LYS B CA 1
ATOM 2801 C C . LYS B 1 82 ? 4.371 -11.648 -19.953 1 92.75 82 LYS B C 1
ATOM 2803 O O . LYS B 1 82 ? 4.918 -11.633 -21.047 1 92.75 82 LYS B O 1
ATOM 2808 N N . PHE B 1 83 ? 3.451 -12.586 -19.719 1 94.25 83 PHE B N 1
ATOM 2809 C CA . PHE B 1 83 ? 3.248 -13.75 -20.562 1 94.25 83 PHE B CA 1
ATOM 2810 C C . PHE B 1 83 ? 1.972 -13.609 -21.391 1 94.25 83 PHE B C 1
ATOM 2812 O O . PHE B 1 83 ? 1.527 -14.562 -22.016 1 94.25 83 PHE B O 1
ATOM 2819 N N . ASN B 1 84 ? 1.425 -12.383 -21.375 1 95.81 84 ASN B N 1
ATOM 2820 C CA . ASN B 1 84 ? 0.116 -12.195 -22 1 95.81 84 ASN B CA 1
ATOM 2821 C C . ASN B 1 84 ? 0.236 -11.578 -23.391 1 95.81 84 ASN B C 1
ATOM 2823 O O . ASN B 1 84 ? 1.127 -10.766 -23.625 1 95.81 84 ASN B O 1
ATOM 2827 N N . LEU B 1 85 ? -0.641 -12.031 -24.344 1 96.62 85 LEU B N 1
ATOM 2828 C CA . LEU B 1 85 ? -0.908 -11.367 -25.609 1 96.62 85 LEU B CA 1
ATOM 2829 C C . LEU B 1 85 ? -2.406 -11.18 -25.828 1 96.62 85 LEU B C 1
ATOM 2831 O O . LEU B 1 85 ? -3.215 -11.938 -25.281 1 96.62 85 LEU B O 1
ATOM 2835 N N . VAL B 1 86 ? -2.676 -10.156 -26.438 1 94.25 86 VAL B N 1
ATOM 2836 C CA . VAL B 1 86 ? -4.07 -9.875 -26.781 1 94.25 86 VAL B CA 1
ATOM 2837 C C . VAL B 1 86 ? -4.266 -9.984 -28.297 1 94.25 86 VAL B C 1
ATOM 2839 O O . VAL B 1 86 ? -3.559 -9.328 -29.062 1 94.25 86 VAL B O 1
ATOM 2842 N N . ILE B 1 87 ? -5.168 -10.766 -28.734 1 94.38 87 ILE B N 1
ATOM 2843 C CA . ILE B 1 87 ? -5.438 -11.008 -30.141 1 94.38 87 ILE B CA 1
ATOM 2844 C C . ILE B 1 87 ? -6.773 -10.375 -30.531 1 94.38 87 ILE B C 1
ATOM 2846 O O . ILE B 1 87 ? -7.805 -10.664 -29.922 1 94.38 87 ILE B O 1
ATOM 2850 N N . TYR B 1 88 ? -6.574 -9.531 -31.5 1 91.25 88 TYR B N 1
ATOM 2851 C CA . TYR B 1 88 ? -7.758 -8.844 -32 1 91.25 88 TYR B CA 1
ATOM 2852 C C . TYR B 1 88 ? -8.203 -9.406 -33.344 1 91.25 88 TYR B C 1
ATOM 2854 O O . TYR B 1 88 ? -7.371 -9.836 -34.156 1 91.25 88 TYR B O 1
ATOM 2862 N N . GLY B 1 89 ? -9.477 -9.438 -33.469 1 89.94 89 GLY B N 1
ATOM 2863 C CA . GLY B 1 89 ? -10.039 -9.75 -34.75 1 89.94 89 GLY B CA 1
ATOM 2864 C C . GLY B 1 89 ? -10.211 -11.234 -35 1 89.94 89 GLY B C 1
ATOM 2865 O O . GLY B 1 89 ? -10.531 -11.656 -36.125 1 89.94 89 GLY B O 1
ATOM 2866 N N . LEU B 1 90 ? -9.938 -11.969 -34.062 1 89.81 90 LEU B N 1
ATOM 2867 C CA . LEU B 1 90 ? -10.086 -13.406 -34.219 1 89.81 90 LEU B CA 1
ATOM 2868 C C . LEU B 1 90 ? -11.508 -13.852 -33.875 1 89.81 90 LEU B C 1
ATOM 2870 O O . LEU B 1 90 ? -12.008 -13.57 -32.781 1 89.81 90 LEU B O 1
ATOM 2874 N N . LYS B 1 91 ? -12.039 -14.406 -34.875 1 81.88 91 LYS B N 1
ATOM 2875 C CA . LYS B 1 91 ? -13.375 -14.953 -34.688 1 81.88 91 LYS B CA 1
ATOM 2876 C C . LYS B 1 91 ? -13.305 -16.328 -34.031 1 81.88 91 LYS B C 1
ATOM 2878 O O . LYS B 1 91 ? -12.719 -17.25 -34.594 1 81.88 91 LYS B O 1
ATOM 2883 N N . CYS B 1 92 ? -13.5 -16.219 -32.656 1 80.19 92 CYS B N 1
ATOM 2884 C CA . CYS B 1 92 ? -13.43 -17.484 -31.938 1 80.19 92 CYS B CA 1
ATOM 2885 C C . CYS B 1 92 ? -14.812 -17.922 -31.484 1 80.19 92 CYS B C 1
ATOM 2887 O O . CYS B 1 92 ? -15.664 -17.094 -31.156 1 80.19 92 CYS B O 1
ATOM 2889 N N . GLY B 1 93 ? -14.953 -19.281 -31.641 1 73.69 93 GLY B N 1
ATOM 2890 C CA . GLY B 1 93 ? -16.141 -19.844 -31.016 1 73.69 93 GLY B CA 1
ATOM 2891 C C . GLY B 1 93 ? -16.016 -19.938 -29.516 1 73.69 93 GLY B C 1
ATOM 2892 O O . GLY B 1 93 ? -14.922 -19.844 -28.953 1 73.69 93 GLY B O 1
ATOM 2893 N N . ASP B 1 94 ? -17 -19.797 -28.734 1 68.62 94 ASP B N 1
ATOM 2894 C CA . ASP B 1 94 ? -17.031 -19.734 -27.281 1 68.62 94 ASP B CA 1
ATOM 2895 C C . ASP B 1 94 ? -16.391 -20.969 -26.672 1 68.62 94 ASP B C 1
ATOM 2897 O O . ASP B 1 94 ? -15.836 -20.906 -25.562 1 68.62 94 ASP B O 1
ATOM 2901 N N . ASP B 1 95 ? -16.344 -22.141 -27.344 1 67.38 95 ASP B N 1
ATOM 2902 C CA . ASP B 1 95 ? -16.031 -23.375 -26.609 1 67.38 95 ASP B CA 1
ATOM 2903 C C . ASP B 1 95 ? -14.555 -23.719 -26.719 1 67.38 95 ASP B C 1
ATOM 2905 O O . ASP B 1 95 ? -14.008 -24.406 -25.859 1 67.38 95 ASP B O 1
ATOM 2909 N N . ASP B 1 96 ? -13.992 -23.172 -27.719 1 84.31 96 ASP B N 1
ATOM 2910 C CA . ASP B 1 96 ? -12.641 -23.719 -27.781 1 84.31 96 ASP B CA 1
ATOM 2911 C C . ASP B 1 96 ? -11.648 -22.656 -28.25 1 84.31 96 ASP B C 1
ATOM 2913 O O . ASP B 1 96 ? -11.164 -22.719 -29.391 1 84.31 96 ASP B O 1
ATOM 2917 N N . ILE B 1 97 ? -11.438 -21.656 -27.516 1 90.31 97 ILE B N 1
ATOM 2918 C CA . ILE B 1 97 ? -10.547 -20.547 -27.844 1 90.31 97 ILE B CA 1
ATOM 2919 C C . ILE B 1 97 ? -9.133 -21.078 -28.094 1 90.31 97 ILE B C 1
ATOM 2921 O O . ILE B 1 97 ? -8.469 -20.641 -29.031 1 90.31 97 ILE B O 1
ATOM 2925 N N . SER B 1 98 ? -8.734 -22.125 -27.391 1 91 98 SER B N 1
ATOM 2926 C CA . SER B 1 98 ? -7.371 -22.609 -27.516 1 91 98 SER B CA 1
ATOM 2927 C C . SER B 1 98 ? -7.125 -23.25 -28.875 1 91 98 SER B C 1
ATOM 2929 O O . SER B 1 98 ? -6.074 -23.031 -29.484 1 91 98 SER B O 1
ATOM 2931 N N . ASN B 1 99 ? -8.07 -23.922 -29.359 1 91.19 99 ASN B N 1
ATOM 2932 C CA . ASN B 1 99 ? -7.914 -24.562 -30.656 1 91.19 99 ASN B CA 1
ATOM 2933 C C . ASN B 1 99 ? -7.871 -23.531 -31.781 1 91.19 99 ASN B C 1
ATOM 2935 O O . ASN B 1 99 ? -7.113 -23.688 -32.75 1 91.19 99 ASN B O 1
ATOM 2939 N N . ASP B 1 100 ? -8.711 -22.641 -31.609 1 91.94 100 ASP B N 1
ATOM 2940 C CA . ASP B 1 100 ? -8.695 -21.578 -32.625 1 91.94 100 ASP B CA 1
ATOM 2941 C C . ASP B 1 100 ? -7.352 -20.859 -32.625 1 91.94 100 ASP B C 1
ATOM 2943 O O . ASP B 1 100 ? -6.844 -20.516 -33.719 1 91.94 100 ASP B O 1
ATOM 2947 N N . LEU B 1 101 ? -6.84 -20.703 -31.578 1 94.06 101 LEU B N 1
ATOM 2948 C CA . LEU B 1 101 ? -5.547 -20.047 -31.484 1 94.06 101 LEU B CA 1
ATOM 2949 C C . LEU B 1 101 ? -4.445 -20.906 -32.094 1 94.06 101 LEU B C 1
ATOM 2951 O O . LEU B 1 101 ? -3.588 -20.406 -32.812 1 94.06 101 LEU B O 1
ATOM 2955 N N . ILE B 1 102 ? -4.5 -22.219 -31.828 1 93.25 102 ILE B N 1
ATOM 2956 C CA . ILE B 1 102 ? -3.494 -23.141 -32.344 1 93.25 102 ILE B CA 1
ATOM 2957 C C . ILE B 1 102 ? -3.547 -23.156 -33.875 1 93.25 102 ILE B C 1
ATOM 2959 O O . ILE B 1 102 ? -2.508 -23.141 -34.531 1 93.25 102 ILE B O 1
ATOM 2963 N N . GLU B 1 103 ? -4.695 -23.062 -34.312 1 92.94 103 GLU B N 1
ATOM 2964 C CA . GLU B 1 103 ? -4.859 -23.062 -35.75 1 92.94 103 GLU B CA 1
ATOM 2965 C C . GLU B 1 103 ? -4.34 -21.766 -36.375 1 92.94 103 GLU B C 1
ATOM 2967 O O . GLU B 1 103 ? -3.678 -21.781 -37.406 1 92.94 103 GLU B O 1
ATOM 2972 N N . LEU B 1 104 ? -4.668 -20.719 -35.719 1 93.75 104 LEU B N 1
ATOM 2973 C CA . LEU B 1 104 ? -4.188 -19.422 -36.188 1 93.75 104 LEU B CA 1
ATOM 2974 C C . LEU B 1 104 ? -2.664 -19.391 -36.219 1 93.75 104 LEU B C 1
ATOM 2976 O O . LEU B 1 104 ? -2.07 -19 -37.25 1 93.75 104 LEU B O 1
ATOM 2980 N N . PHE B 1 105 ? -2.041 -19.859 -35.281 1 95.19 105 PHE B N 1
ATOM 2981 C CA . PHE B 1 105 ? -0.589 -19.766 -35.188 1 95.19 105 PHE B CA 1
ATOM 2982 C C . PHE B 1 105 ? 0.076 -20.734 -36.156 1 95.19 105 PHE B C 1
ATOM 2984 O O . PHE B 1 105 ? 1.098 -20.406 -36.781 1 95.19 105 PHE B O 1
ATOM 2991 N N . ARG B 1 106 ? -0.544 -21.781 -36.344 1 94.31 106 ARG B N 1
ATOM 2992 C CA . ARG B 1 106 ? 0.013 -22.781 -37.25 1 94.31 106 ARG B CA 1
ATOM 2993 C C . ARG B 1 106 ? -0.152 -22.344 -38.719 1 94.31 106 ARG B C 1
ATOM 2995 O O . ARG B 1 106 ? 0.808 -22.359 -39.469 1 94.31 106 ARG B O 1
ATOM 3002 N N . GLU B 1 107 ? -1.244 -21.953 -39 1 93.19 107 GLU B N 1
ATOM 3003 C CA . GLU B 1 107 ? -1.573 -21.688 -40.406 1 93.19 107 GLU B CA 1
ATOM 3004 C C . GLU B 1 107 ? -1.054 -20.328 -40.875 1 93.19 107 GLU B C 1
ATOM 3006 O O . GLU B 1 107 ? -0.514 -20.203 -41.969 1 93.19 107 GLU B O 1
ATOM 3011 N N . LYS B 1 108 ? -1.241 -19.422 -40.031 1 92.62 108 LYS B N 1
ATOM 3012 C CA . LYS B 1 108 ? -0.935 -18.062 -40.5 1 92.62 108 LYS B CA 1
ATOM 3013 C C . LYS B 1 108 ? 0.472 -17.641 -40.094 1 92.62 108 LYS B C 1
ATOM 3015 O O . LYS B 1 108 ? 1.151 -16.922 -40.812 1 92.62 108 LYS B O 1
ATOM 3020 N N . ILE B 1 109 ? 0.951 -18.047 -39.031 1 93.25 109 ILE B N 1
ATOM 3021 C CA . ILE B 1 109 ? 2.256 -17.609 -38.562 1 93.25 109 ILE B CA 1
ATOM 3022 C C . ILE B 1 109 ? 3.283 -18.719 -38.75 1 93.25 109 ILE B C 1
ATOM 3024 O O . ILE B 1 109 ? 4.469 -18.453 -38.969 1 93.25 109 ILE B O 1
ATOM 3028 N N . GLY B 1 110 ? 2.9 -19.875 -38.719 1 93.44 110 GLY B N 1
ATOM 3029 C CA . GLY B 1 110 ? 3.771 -21.016 -38.938 1 93.44 110 GLY B CA 1
ATOM 3030 C C . GLY B 1 110 ? 4.48 -21.469 -37.688 1 93.44 110 GLY B C 1
ATOM 3031 O O . GLY B 1 110 ? 5.637 -21.891 -37.719 1 93.44 110 GLY B O 1
ATOM 3032 N N . ILE B 1 111 ? 3.873 -21.281 -36.562 1 95.06 111 ILE B N 1
ATOM 3033 C CA . ILE B 1 111 ? 4.426 -21.719 -35.312 1 95.06 111 ILE B CA 1
ATOM 3034 C C . ILE B 1 111 ? 3.531 -22.797 -34.688 1 95.06 111 ILE B C 1
ATOM 3036 O O . ILE B 1 111 ? 2.318 -22.609 -34.562 1 95.06 111 ILE B O 1
ATOM 3040 N N . GLU B 1 112 ? 4.215 -23.891 -34.438 1 93.31 112 GLU B N 1
ATOM 3041 C CA . GLU B 1 112 ? 3.471 -25.016 -33.844 1 93.31 112 GLU B CA 1
ATOM 3042 C C . GLU B 1 112 ? 3.365 -24.875 -32.344 1 93.31 112 GLU B C 1
ATOM 3044 O O . GLU B 1 112 ? 4.371 -24.688 -31.656 1 93.31 112 GLU B O 1
ATOM 3049 N N . CYS B 1 113 ? 2.125 -24.844 -31.859 1 91.62 113 CYS B N 1
ATOM 3050 C CA . CYS B 1 113 ? 1.857 -24.781 -30.422 1 91.62 113 CYS B CA 1
ATOM 3051 C C . CYS B 1 113 ? 0.759 -25.766 -30.031 1 91.62 113 CYS B C 1
ATOM 3053 O O . CYS B 1 113 ? 0.043 -26.281 -30.891 1 91.62 113 CYS B O 1
ATOM 3055 N N . GLN B 1 114 ? 0.76 -26.156 -28.766 1 92.38 114 GLN B N 1
ATOM 3056 C CA . GLN B 1 114 ? -0.239 -27.062 -28.203 1 92.38 114 GLN B CA 1
ATOM 3057 C C . GLN B 1 114 ? -1.042 -26.391 -27.094 1 92.38 114 GLN B C 1
ATOM 3059 O O . GLN B 1 114 ? -0.701 -25.281 -26.672 1 92.38 114 GLN B O 1
ATOM 3064 N N . GLU B 1 115 ? -2.115 -27.078 -26.641 1 88.5 115 GLU B N 1
ATOM 3065 C CA . GLU B 1 115 ? -2.99 -26.516 -25.609 1 88.5 115 GLU B CA 1
ATOM 3066 C C . GLU B 1 115 ? -2.242 -26.312 -24.297 1 88.5 115 GLU B C 1
ATOM 3068 O O . GLU B 1 115 ? -2.518 -25.359 -23.562 1 88.5 115 GLU B O 1
ATOM 3073 N N . ARG B 1 116 ? -1.301 -27.094 -24.078 1 87.62 116 ARG B N 1
ATOM 3074 C CA . ARG B 1 116 ? -0.552 -27.062 -22.828 1 87.62 116 ARG B CA 1
ATOM 3075 C C . ARG B 1 116 ? 0.336 -25.828 -22.766 1 87.62 116 ARG B C 1
ATOM 3077 O O . ARG B 1 116 ? 0.842 -25.469 -21.703 1 87.62 116 ARG B O 1
ATOM 3084 N N . ASP B 1 117 ? 0.507 -25.25 -23.875 1 92.06 117 ASP B N 1
ATOM 3085 C CA . ASP B 1 117 ? 1.375 -24.078 -23.922 1 92.06 117 ASP B CA 1
ATOM 3086 C C . ASP B 1 117 ? 0.643 -22.828 -23.438 1 92.06 117 ASP B C 1
ATOM 3088 O O . ASP B 1 117 ? 1.261 -21.781 -23.219 1 92.06 117 ASP B O 1
ATOM 3092 N N . PHE B 1 118 ? -0.74 -23.016 -23.312 1 90.81 118 PHE B N 1
ATOM 3093 C CA . PHE B 1 118 ? -1.546 -21.922 -22.797 1 90.81 118 PHE B CA 1
ATOM 3094 C C . PHE B 1 118 ? -1.966 -22.172 -21.359 1 90.81 118 PHE B C 1
ATOM 3096 O O . PHE B 1 118 ? -2.49 -23.25 -21.047 1 90.81 118 PHE B O 1
ATOM 3103 N N . ARG B 1 119 ? -1.623 -21.188 -20.516 1 88.5 119 ARG B N 1
ATOM 3104 C CA . ARG B 1 119 ? -2.074 -21.297 -19.125 1 88.5 119 ARG B CA 1
ATOM 3105 C C . ARG B 1 119 ? -3.545 -20.922 -19 1 88.5 119 ARG B C 1
ATOM 3107 O O . ARG B 1 119 ? -4.32 -21.625 -18.359 1 88.5 119 ARG B O 1
ATOM 3114 N N . ASP B 1 120 ? -3.947 -19.734 -19.594 1 88.75 120 ASP B N 1
ATOM 3115 C CA . ASP B 1 120 ? -5.316 -19.234 -19.531 1 88.75 120 ASP B CA 1
ATOM 3116 C C . ASP B 1 120 ? -5.672 -18.453 -20.797 1 88.75 120 ASP B C 1
ATOM 3118 O O . ASP B 1 120 ? -4.805 -17.844 -21.422 1 88.75 120 ASP B O 1
ATOM 3122 N N . THR B 1 121 ? -6.887 -18.672 -21.281 1 91.38 121 THR B N 1
ATOM 3123 C CA . THR B 1 121 ? -7.414 -17.906 -22.422 1 91.38 121 THR B CA 1
ATOM 3124 C C . THR B 1 121 ? -8.836 -17.438 -22.125 1 91.38 121 THR B C 1
ATOM 3126 O O . THR B 1 121 ? -9.664 -18.203 -21.625 1 91.38 121 THR B O 1
ATOM 3129 N N . TYR B 1 122 ? -9.039 -16.094 -22.375 1 89.25 122 TYR B N 1
ATOM 3130 C CA . TYR B 1 122 ? -10.414 -15.641 -22.203 1 89.25 122 TYR B CA 1
ATOM 3131 C C . TYR B 1 122 ? -10.695 -14.414 -23.062 1 89.25 122 TYR B C 1
ATOM 3133 O O . TYR B 1 122 ? -9.773 -13.711 -23.469 1 89.25 122 TYR B O 1
ATOM 3141 N N . LYS B 1 123 ? -11.977 -14.273 -23.344 1 88.25 123 LYS B N 1
ATOM 3142 C CA . LYS B 1 123 ? -12.438 -13.125 -24.125 1 88.25 123 LYS B CA 1
ATOM 3143 C C . LYS B 1 123 ? -12.625 -11.898 -23.234 1 88.25 123 LYS B C 1
ATOM 3145 O O . LYS B 1 123 ? -13.164 -12 -22.141 1 88.25 123 LYS B O 1
ATOM 3150 N N . ILE B 1 124 ? -11.953 -10.883 -23.703 1 86.19 124 ILE B N 1
ATOM 3151 C CA . ILE B 1 124 ? -12.102 -9.641 -22.953 1 86.19 124 ILE B CA 1
ATOM 3152 C C . ILE B 1 124 ? -13.398 -8.945 -23.359 1 86.19 124 ILE B C 1
ATOM 3154 O O . ILE B 1 124 ? -13.641 -8.695 -24.531 1 86.19 124 ILE B O 1
ATOM 3158 N N . SER B 1 125 ? -14.281 -9.086 -22.531 1 75.56 125 SER B N 1
ATOM 3159 C CA . SER B 1 125 ? -15.625 -8.586 -22.812 1 75.56 125 SER B CA 1
ATOM 3160 C C . SER B 1 125 ? -15.586 -7.133 -23.281 1 75.56 125 SER B C 1
ATOM 3162 O O . SER B 1 125 ? -14.93 -6.293 -22.656 1 75.56 125 SER B O 1
ATOM 3164 N N . SER B 1 126 ? -15.336 -6.84 -24.625 1 61.38 126 SER B N 1
ATOM 3165 C CA . SER B 1 126 ? -15.359 -5.492 -25.172 1 61.38 126 SER B CA 1
ATOM 3166 C C . SER B 1 126 ? -16.719 -4.824 -24.969 1 61.38 126 SER B C 1
ATOM 3168 O O . SER B 1 126 ? -17.75 -5.43 -25.219 1 61.38 126 SER B O 1
ATOM 3170 N N . THR B 1 127 ? -16.75 -4.074 -23.906 1 55.75 127 THR B N 1
ATOM 3171 C CA . THR B 1 127 ? -17.984 -3.293 -23.812 1 55.75 127 THR B CA 1
ATOM 3172 C C . THR B 1 127 ? -18.375 -2.721 -25.172 1 55.75 127 THR B C 1
ATOM 3174 O O . THR B 1 127 ? -19.406 -2.051 -25.297 1 55.75 127 THR B O 1
ATOM 3177 N N . GLN B 1 128 ? -17.453 -2.721 -25.969 1 55.19 128 GLN B N 1
ATOM 3178 C CA . GLN B 1 128 ? -17.719 -1.912 -27.156 1 55.19 128 GLN B CA 1
ATOM 3179 C C . GLN B 1 128 ? -18.859 -2.5 -27.984 1 55.19 128 GLN B C 1
ATOM 3181 O O . GLN B 1 128 ? -18.938 -3.717 -28.156 1 55.19 128 GLN B O 1
ATOM 3186 N N . GLU B 1 129 ? -19.969 -1.906 -27.859 1 55.84 129 GLU B N 1
ATOM 3187 C CA . GLU B 1 129 ? -21.188 -2.1 -28.609 1 55.84 129 GLU B CA 1
ATOM 3188 C C . GLU B 1 129 ? -20.891 -2.539 -30.047 1 55.84 129 GLU B C 1
ATOM 3190 O O . GLU B 1 129 ? -21.781 -3.029 -30.75 1 55.84 129 GLU B O 1
ATOM 3195 N N . ASN B 1 130 ? -19.781 -2.176 -30.594 1 60.12 130 ASN B N 1
ATOM 3196 C CA . ASN B 1 130 ? -19.688 -2.402 -32.031 1 60.12 130 ASN B CA 1
ATOM 3197 C C . ASN B 1 130 ? -19.297 -3.846 -32.344 1 60.12 130 ASN B C 1
ATOM 3199 O O . ASN B 1 130 ? -18.766 -4.551 -31.5 1 60.12 130 ASN B O 1
ATOM 3203 N N . ASN B 1 131 ? -20.062 -4.598 -33.281 1 61.5 131 ASN B N 1
ATOM 3204 C CA . ASN B 1 131 ? -20.016 -5.918 -33.906 1 61.5 131 ASN B CA 1
ATOM 3205 C C . ASN B 1 131 ? -18.578 -6.41 -34.031 1 61.5 131 ASN B C 1
ATOM 3207 O O . ASN B 1 131 ? -18.281 -7.219 -34.906 1 61.5 131 ASN B O 1
ATOM 3211 N N . LYS B 1 132 ? -17.812 -5.723 -33.125 1 74.56 132 LYS B N 1
ATOM 3212 C CA . LYS B 1 132 ? -16.453 -6.211 -33.281 1 74.56 132 LYS B CA 1
ATOM 3213 C C . LYS B 1 132 ? -16.156 -7.359 -32.312 1 74.56 132 LYS B C 1
ATOM 3215 O O . LYS B 1 132 ? -16.734 -7.43 -31.234 1 74.56 132 LYS B O 1
ATOM 3220 N N . GLU B 1 133 ? -15.555 -8.43 -32.969 1 83.06 133 GLU B N 1
ATOM 3221 C CA . GLU B 1 133 ? -15.125 -9.594 -32.188 1 83.06 133 GLU B CA 1
ATOM 3222 C C . GLU B 1 133 ? -14.289 -9.18 -30.984 1 83.06 133 GLU B C 1
ATOM 3224 O O . GLU B 1 133 ? -13.414 -8.32 -31.094 1 83.06 133 GLU B O 1
ATOM 3229 N N . PRO B 1 134 ? -14.82 -9.672 -29.906 1 85.44 134 PRO B N 1
ATOM 3230 C CA . PRO B 1 134 ? -14.062 -9.289 -28.719 1 85.44 134 PRO B CA 1
ATOM 3231 C C . PRO B 1 134 ? -12.625 -9.797 -28.734 1 85.44 134 PRO B C 1
ATOM 3233 O O . PRO B 1 134 ? -12.359 -10.883 -29.25 1 85.44 134 PRO B O 1
ATOM 3236 N N . PRO B 1 135 ? -11.797 -8.93 -28.156 1 91.62 135 PRO B N 1
ATOM 3237 C CA . PRO B 1 135 ? -10.398 -9.375 -28.109 1 91.62 135 PRO B CA 1
ATOM 3238 C C . PRO B 1 135 ? -10.188 -10.547 -27.156 1 91.62 135 PRO B C 1
ATOM 3240 O O . PRO B 1 135 ? -10.953 -10.719 -26.203 1 91.62 135 PRO B O 1
ATOM 3243 N N . ILE B 1 136 ? -9.227 -11.375 -27.594 1 93.31 136 ILE B N 1
ATOM 3244 C CA . ILE B 1 136 ? -8.938 -12.57 -26.812 1 93.31 136 ILE B CA 1
ATOM 3245 C C . ILE B 1 136 ? -7.605 -12.391 -26.078 1 93.31 136 ILE B C 1
ATOM 3247 O O . ILE B 1 136 ? -6.598 -12.023 -26.688 1 93.31 136 ILE B O 1
ATOM 3251 N N . LEU B 1 137 ? -7.711 -12.625 -24.688 1 94.5 137 LEU B N 1
ATOM 3252 C CA . LEU B 1 137 ? -6.477 -12.609 -23.906 1 94.5 137 LEU B CA 1
ATOM 3253 C C . LEU B 1 137 ? -5.945 -14.023 -23.703 1 94.5 137 LEU B C 1
ATOM 3255 O O . LEU B 1 137 ? -6.688 -14.914 -23.297 1 94.5 137 LEU B O 1
ATOM 3259 N N . VAL B 1 138 ? -4.625 -14.141 -24.203 1 95.81 138 VAL B N 1
ATOM 3260 C CA . VAL B 1 138 ? -3.994 -15.453 -24.062 1 95.81 138 VAL B CA 1
ATOM 3261 C C . VAL B 1 138 ? -2.762 -15.344 -23.172 1 95.81 138 VAL B C 1
ATOM 3263 O O . VAL B 1 138 ? -1.923 -14.461 -23.359 1 95.81 138 VAL B O 1
ATOM 3266 N N . GLU B 1 139 ? -2.693 -16.203 -22.047 1 94.06 139 GLU B N 1
ATOM 3267 C CA . GLU B 1 139 ? -1.514 -16.312 -21.188 1 94.06 139 GLU B CA 1
ATOM 3268 C C . GLU B 1 139 ? -0.703 -17.562 -21.5 1 94.06 139 GLU B C 1
ATOM 3270 O O . GLU B 1 139 ? -1.198 -18.672 -21.375 1 94.06 139 GLU B O 1
ATOM 3275 N N . PHE B 1 140 ? 0.632 -17.297 -21.938 1 94.94 140 PHE B N 1
ATOM 3276 C CA . PHE B 1 140 ? 1.493 -18.391 -22.359 1 94.94 140 PHE B CA 1
ATOM 3277 C C . PHE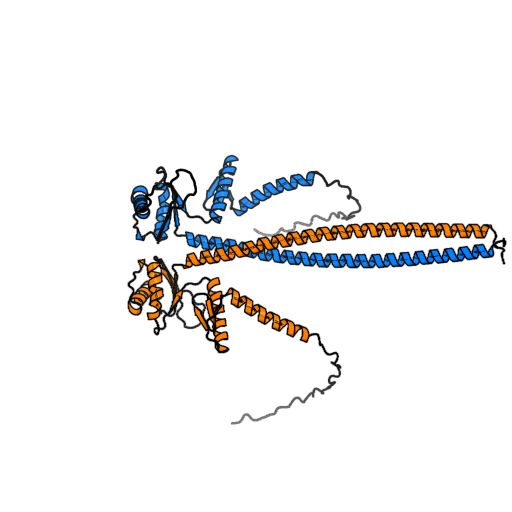 B 1 140 ? 2.279 -18.938 -21.172 1 94.94 140 PHE B C 1
ATOM 3279 O O . PHE B 1 140 ? 2.518 -18.234 -20.203 1 94.94 140 PHE B O 1
ATOM 3286 N N . VAL B 1 141 ? 2.578 -20.219 -21.234 1 90.56 141 VAL B N 1
ATOM 3287 C CA . VAL B 1 141 ? 3.373 -20.875 -20.188 1 90.56 141 VAL B CA 1
ATOM 3288 C C . VAL B 1 141 ? 4.828 -20.422 -20.297 1 90.56 141 VAL B C 1
ATOM 3290 O O . VAL B 1 141 ? 5.473 -20.141 -19.297 1 90.56 141 VAL B O 1
ATOM 3293 N N . SER B 1 142 ? 5.32 -20.328 -21.531 1 88 142 SER B N 1
ATOM 3294 C CA . SER B 1 142 ? 6.707 -19.969 -21.797 1 88 142 SER B CA 1
ATOM 3295 C C . SER B 1 142 ? 6.797 -18.609 -22.484 1 88 142 SER B C 1
ATOM 3297 O O . SER B 1 142 ? 5.984 -18.297 -23.359 1 88 142 SER B O 1
ATOM 3299 N N . ASN B 1 143 ? 7.848 -17.969 -22.047 1 90.25 143 ASN B N 1
ATOM 3300 C CA . ASN B 1 143 ? 8.086 -16.672 -22.672 1 90.25 143 ASN B CA 1
ATOM 3301 C C . ASN B 1 143 ? 8.648 -16.828 -24.078 1 90.25 143 ASN B C 1
ATOM 3303 O O . ASN B 1 143 ? 8.422 -15.969 -24.938 1 90.25 143 ASN B O 1
ATOM 3307 N N . LYS B 1 144 ? 9.344 -17.828 -24.25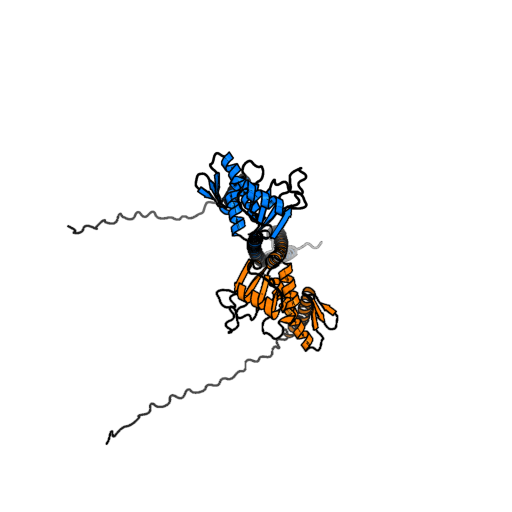 1 91.81 144 LYS B N 1
ATOM 3308 C CA . LYS B 1 144 ? 9.945 -18.031 -25.562 1 91.81 144 LYS B CA 1
ATOM 3309 C C . LYS B 1 144 ? 8.875 -18.141 -26.641 1 91.81 144 LYS B C 1
ATOM 3311 O O . LYS B 1 144 ? 8.969 -17.469 -27.672 1 91.81 144 LYS B O 1
ATOM 3316 N N . LEU B 1 145 ? 7.836 -18.938 -26.438 1 92.81 145 LEU B N 1
ATOM 3317 C CA . LEU B 1 145 ? 6.758 -19.078 -27.422 1 92.81 145 LEU B CA 1
ATOM 3318 C C . LEU B 1 145 ? 6.051 -17.75 -27.641 1 92.81 145 LEU B C 1
ATOM 3320 O O . LEU B 1 145 ? 5.762 -17.375 -28.781 1 92.81 145 LEU B O 1
ATOM 3324 N N . LYS B 1 146 ? 5.797 -17.031 -26.562 1 94.19 146 LYS B N 1
ATOM 3325 C CA . LYS B 1 146 ? 5.145 -15.719 -26.656 1 94.19 146 LYS B CA 1
ATOM 3326 C C . LYS B 1 146 ? 5.934 -14.766 -27.547 1 94.19 146 LYS B C 1
ATOM 3328 O O . LYS B 1 146 ? 5.367 -14.102 -28.406 1 94.19 146 LYS B O 1
ATOM 3333 N N . THR B 1 147 ? 7.258 -14.703 -27.359 1 94.75 147 THR B N 1
ATOM 3334 C CA . THR B 1 147 ? 8.117 -13.805 -28.125 1 94.75 147 THR B CA 1
ATOM 3335 C C . THR B 1 147 ? 8.164 -14.219 -29.594 1 94.75 147 THR B C 1
ATOM 3337 O O . THR B 1 147 ? 8.148 -13.367 -30.484 1 94.75 147 THR B O 1
ATOM 3340 N N . ASP B 1 148 ? 8.195 -15.492 -29.812 1 95.5 148 ASP B N 1
ATOM 3341 C CA . ASP B 1 148 ? 8.203 -15.992 -31.188 1 95.5 148 ASP B CA 1
ATOM 3342 C C . ASP B 1 148 ? 6.934 -15.57 -31.938 1 95.5 148 ASP B C 1
ATOM 3344 O O . ASP B 1 148 ? 6.996 -15.125 -33.094 1 95.5 148 ASP B O 1
ATOM 3348 N N . ILE B 1 149 ? 5.848 -15.641 -31.25 1 95.25 149 ILE B N 1
ATOM 3349 C CA . ILE B 1 149 ? 4.57 -15.305 -31.859 1 95.25 149 ILE B CA 1
ATOM 3350 C C . ILE B 1 149 ? 4.516 -13.797 -32.125 1 95.25 149 ILE B C 1
ATOM 3352 O O . ILE B 1 149 ? 4.102 -13.375 -33.219 1 95.25 149 ILE B O 1
ATOM 3356 N N . LEU B 1 150 ? 4.992 -13.07 -31.203 1 94.25 150 LEU B N 1
ATOM 3357 C CA . LEU B 1 150 ? 4.965 -11.617 -31.359 1 94.25 150 LEU B CA 1
ATOM 3358 C C . LEU B 1 150 ? 5.871 -11.18 -32.5 1 94.25 150 LEU B C 1
ATOM 3360 O O . LEU B 1 150 ? 5.508 -10.289 -33.281 1 94.25 150 LEU B O 1
ATOM 3364 N N . THR B 1 151 ? 7.027 -11.711 -32.594 1 94.06 151 THR B N 1
ATOM 3365 C CA . THR B 1 151 ? 7.984 -11.344 -33.625 1 94.06 151 THR B CA 1
ATOM 3366 C C . THR B 1 151 ? 7.438 -11.695 -35 1 94.06 151 THR B C 1
ATOM 3368 O O . THR B 1 151 ? 7.719 -11 -35.969 1 94.06 151 THR B O 1
ATOM 3371 N N . ASN B 1 152 ? 6.629 -12.781 -35.094 1 94.75 152 ASN B N 1
ATOM 3372 C CA . ASN B 1 152 ? 6.109 -13.219 -36.375 1 94.75 152 ASN B CA 1
ATOM 3373 C C . ASN B 1 152 ? 4.703 -12.68 -36.625 1 94.75 152 ASN B C 1
ATOM 3375 O O . ASN B 1 152 ? 4.027 -13.109 -37.562 1 94.75 152 ASN B O 1
ATOM 3379 N N . ALA B 1 153 ? 4.324 -11.711 -35.812 1 94.06 153 ALA B N 1
ATOM 3380 C CA . ALA B 1 153 ? 2.971 -11.18 -35.938 1 94.06 153 ALA B CA 1
ATOM 3381 C C . ALA B 1 153 ? 2.795 -10.406 -37.25 1 94.06 153 ALA B C 1
ATOM 3383 O O . ALA B 1 153 ? 1.672 -10.227 -37.719 1 94.06 153 ALA B O 1
ATOM 3384 N N . LYS B 1 154 ? 3.898 -9.969 -37.844 1 91.75 154 LYS B N 1
ATOM 3385 C CA . LYS B 1 154 ? 3.842 -9.227 -39.094 1 91.75 154 LYS B CA 1
ATOM 3386 C C . LYS B 1 154 ? 3.229 -10.078 -40.219 1 91.75 154 LYS B C 1
ATOM 3388 O O . LYS B 1 154 ? 2.668 -9.547 -41.188 1 91.75 154 LYS B O 1
ATOM 3393 N N . LYS B 1 155 ? 3.35 -11.367 -40.062 1 93.81 155 LYS B N 1
ATOM 3394 C CA . LYS B 1 155 ? 2.816 -12.273 -41.062 1 93.81 155 LYS B CA 1
ATOM 3395 C C . LYS B 1 155 ? 1.29 -12.242 -41.094 1 93.81 155 LYS B C 1
ATOM 3397 O O . LYS B 1 155 ? 0.664 -12.727 -42.031 1 93.81 155 LYS B O 1
ATOM 3402 N N . LEU B 1 156 ? 0.731 -11.609 -40.156 1 94.38 156 LEU B N 1
ATOM 3403 C CA . LEU B 1 156 ? -0.725 -11.562 -40.062 1 94.38 156 LEU B CA 1
ATOM 3404 C C . LEU B 1 156 ? -1.271 -10.336 -40.781 1 94.38 156 LEU B C 1
ATOM 3406 O O . LEU B 1 156 ? -2.486 -10.125 -40.844 1 94.38 156 LEU B O 1
ATOM 3410 N N . LYS B 1 157 ? -0.314 -9.609 -41.375 1 91.06 157 LYS B N 1
ATOM 3411 C CA . LYS B 1 157 ? -0.758 -8.406 -42.062 1 91.06 157 LYS B CA 1
ATOM 3412 C C . LYS B 1 157 ? -1.747 -8.758 -43.188 1 91.06 157 LYS B C 1
ATOM 3414 O O . LYS B 1 157 ? -1.503 -9.664 -43.969 1 91.06 157 LYS B O 1
ATOM 3419 N N . GLY B 1 158 ? -2.846 -8.062 -43.25 1 89.44 158 GLY B N 1
ATOM 3420 C CA . GLY B 1 158 ? -3.857 -8.258 -44.25 1 89.44 158 GLY B CA 1
ATOM 3421 C C . GLY B 1 158 ? -4.926 -9.258 -43.875 1 89.44 158 GLY B C 1
ATOM 3422 O O . GLY B 1 158 ? -5.93 -9.414 -44.562 1 89.44 158 GLY B O 1
ATOM 3423 N N . THR B 1 159 ? -4.836 -9.922 -42.875 1 89.56 159 THR B N 1
ATOM 3424 C CA . THR B 1 159 ? -5.801 -10.938 -42.5 1 89.56 159 THR B CA 1
ATOM 3425 C C . THR B 1 159 ? -6.895 -10.336 -41.594 1 89.56 159 THR B C 1
ATOM 3427 O O . THR B 1 159 ? -7.941 -10.953 -41.406 1 89.56 159 THR B O 1
ATOM 3430 N N . GLY B 1 160 ? -6.688 -9.289 -41.094 1 90.25 160 GLY B N 1
ATOM 3431 C CA . GLY B 1 160 ? -7.625 -8.648 -40.188 1 90.25 160 GLY B CA 1
ATOM 3432 C C . GLY B 1 160 ? -7.363 -8.992 -38.719 1 90.25 160 GLY B C 1
ATOM 3433 O O . GLY B 1 160 ? -8.016 -8.453 -37.812 1 90.25 160 GLY B O 1
ATOM 3434 N N . VAL B 1 161 ? -6.512 -9.844 -38.531 1 93.06 161 VAL B N 1
ATOM 3435 C CA . VAL B 1 161 ? -6.137 -10.227 -37.156 1 93.06 161 VAL B CA 1
ATOM 3436 C C . VAL B 1 161 ? -4.848 -9.508 -36.75 1 93.06 161 VAL B C 1
ATOM 3438 O O . VAL B 1 161 ? -3.914 -9.406 -37.562 1 93.06 161 VAL B O 1
ATOM 3441 N N . TYR B 1 162 ? -4.93 -8.945 -35.625 1 93.25 162 TYR B N 1
ATOM 3442 C CA . TYR B 1 162 ? -3.699 -8.32 -35.156 1 93.25 162 TYR B CA 1
ATOM 3443 C C . TYR B 1 162 ? -3.434 -8.68 -33.688 1 93.25 162 TYR B C 1
ATOM 3445 O O . TYR B 1 162 ? -4.367 -8.977 -32.938 1 93.25 162 TYR B O 1
ATOM 3453 N N . ILE B 1 163 ? -2.197 -8.695 -33.344 1 94.56 163 ILE B N 1
ATOM 3454 C CA . ILE B 1 163 ? -1.734 -9.125 -32.031 1 94.56 163 ILE B CA 1
ATOM 3455 C C . ILE B 1 163 ? -1.047 -7.953 -31.312 1 94.56 163 ILE B C 1
ATOM 3457 O O . ILE B 1 163 ? -0.278 -7.215 -31.938 1 94.56 163 ILE B O 1
ATOM 3461 N N . SER B 1 164 ? -1.386 -7.883 -30.141 1 91.38 164 SER B N 1
ATOM 3462 C CA . SER B 1 164 ? -0.734 -6.836 -29.359 1 91.38 164 SER B CA 1
ATOM 3463 C C . SER B 1 164 ? -0.298 -7.359 -27.984 1 91.38 164 SER B C 1
ATOM 3465 O O . SER B 1 164 ? -0.813 -8.375 -27.516 1 91.38 164 SER B O 1
ATOM 3467 N N . VAL B 1 165 ? 0.77 -6.523 -27.391 1 92.06 165 VAL B N 1
ATOM 3468 C CA . VAL B 1 165 ? 1.211 -6.781 -26.016 1 92.06 165 VAL B CA 1
ATOM 3469 C C . VAL B 1 165 ? 0.141 -6.316 -25.031 1 92.06 165 VAL B C 1
ATOM 3471 O O . VAL B 1 165 ? -0.604 -5.375 -25.312 1 92.06 165 VAL B O 1
ATOM 3474 N N . ASP B 1 166 ? -0.101 -7.094 -23.953 1 93.5 166 ASP B N 1
ATOM 3475 C CA . ASP B 1 166 ? -1.01 -6.695 -22.891 1 93.5 166 ASP B CA 1
ATOM 3476 C C . ASP B 1 166 ? -0.385 -5.613 -22.016 1 93.5 166 ASP B C 1
ATOM 3478 O O . ASP B 1 166 ? 0.261 -5.914 -21 1 93.5 166 ASP B O 1
ATOM 3482 N N . TYR B 1 167 ? -0.761 -4.383 -22.422 1 90.44 167 TYR B N 1
ATOM 3483 C CA . TYR B 1 167 ? -0.15 -3.26 -21.734 1 90.44 167 TYR B CA 1
ATOM 3484 C C . TYR B 1 167 ? -0.861 -2.986 -20.406 1 90.44 167 TYR B C 1
ATOM 3486 O O . TYR B 1 167 ? -2.061 -3.242 -20.281 1 90.44 167 TYR B O 1
ATOM 3494 N N . THR B 1 168 ? -0.041 -2.512 -19.453 1 92.62 168 THR B N 1
ATOM 3495 C CA . THR B 1 168 ? -0.648 -1.979 -18.25 1 92.62 168 THR B CA 1
ATOM 3496 C C . THR B 1 168 ? -1.432 -0.705 -18.547 1 92.62 168 THR B C 1
ATOM 3498 O O . THR B 1 168 ? -1.248 -0.092 -19.594 1 92.62 168 THR B O 1
ATOM 3501 N N . SER B 1 169 ? -2.381 -0.35 -17.656 1 87.75 169 SER B N 1
ATOM 3502 C CA . SER B 1 169 ? -3.154 0.874 -17.844 1 87.75 169 SER B CA 1
ATOM 3503 C C . SER B 1 169 ? -2.24 2.084 -18.016 1 87.75 169 SER B C 1
ATOM 3505 O O . SER B 1 169 ? -2.488 2.941 -18.859 1 87.75 169 SER B O 1
ATOM 3507 N N . GLU B 1 170 ? -1.189 2.086 -17.219 1 88.31 170 GLU B N 1
ATOM 3508 C CA . GLU B 1 170 ? -0.257 3.205 -17.312 1 88.31 170 GLU B CA 1
ATOM 3509 C C . GLU B 1 170 ? 0.477 3.203 -18.641 1 88.31 170 GLU B C 1
ATOM 3511 O O . GLU B 1 170 ? 0.621 4.25 -19.281 1 88.31 170 GLU B O 1
ATOM 3516 N N . ASP B 1 171 ? 0.888 2.092 -19.047 1 87.56 171 ASP B N 1
ATOM 3517 C CA . ASP B 1 171 ? 1.604 2 -20.312 1 87.56 171 ASP B CA 1
ATOM 3518 C C . ASP B 1 171 ? 0.682 2.311 -21.484 1 87.56 171 ASP B C 1
ATOM 3520 O O . ASP B 1 171 ? 1.111 2.896 -22.484 1 87.56 171 ASP B O 1
ATOM 3524 N N . TYR B 1 172 ? -0.514 1.947 -21.406 1 87.38 172 TYR B N 1
ATOM 3525 C CA . TYR B 1 172 ? -1.487 2.238 -22.453 1 87.38 172 TYR B CA 1
ATOM 3526 C C . TYR B 1 172 ? -1.707 3.738 -22.594 1 87.38 172 TYR B C 1
ATOM 3528 O O . TYR B 1 172 ? -1.746 4.266 -23.703 1 87.38 172 TYR B O 1
ATOM 3536 N N . LYS B 1 173 ? -1.866 4.43 -21.5 1 87.06 173 LYS B N 1
ATOM 3537 C CA . LYS B 1 173 ? -2.027 5.879 -21.5 1 87.06 173 LYS B CA 1
ATOM 3538 C C . LYS B 1 173 ? -0.83 6.559 -22.156 1 87.06 173 LYS B C 1
ATOM 3540 O O . LYS B 1 173 ? -0.996 7.492 -22.953 1 87.06 173 LYS B O 1
ATOM 3545 N N . LYS B 1 174 ? 0.267 6.145 -21.797 1 84.94 174 LYS B N 1
ATOM 3546 C CA . LYS B 1 174 ? 1.473 6.715 -22.391 1 84.94 174 LYS B CA 1
ATOM 3547 C C . LYS B 1 174 ? 1.515 6.477 -23.891 1 84.94 174 LYS B C 1
ATOM 3549 O O . LYS B 1 174 ? 1.862 7.375 -24.656 1 84.94 174 LYS B O 1
ATOM 3554 N N . LYS B 1 175 ? 1.217 5.312 -24.281 1 85.88 175 LYS B N 1
ATOM 3555 C CA . LYS B 1 175 ? 1.216 4.988 -25.703 1 85.88 175 LYS B CA 1
ATOM 3556 C C . LYS B 1 175 ? 0.17 5.812 -26.453 1 85.88 175 LYS B C 1
ATOM 3558 O O . LYS B 1 175 ? 0.438 6.316 -27.547 1 85.88 175 LYS B O 1
ATOM 3563 N N . LYS B 1 176 ? -0.914 5.902 -25.891 1 86.06 176 LYS B N 1
ATOM 3564 C CA . LYS B 1 176 ? -1.969 6.703 -26.5 1 86.06 176 LYS B CA 1
ATOM 3565 C C . LYS B 1 176 ? -1.535 8.156 -26.656 1 86.06 176 LYS B C 1
ATOM 3567 O O . LYS B 1 176 ? -1.811 8.789 -27.688 1 86.06 176 LYS B O 1
ATOM 3572 N N . PHE B 1 177 ? -0.892 8.688 -25.734 1 86.31 177 PHE B N 1
ATOM 3573 C CA . PHE B 1 177 ? -0.387 10.055 -25.781 1 86.31 177 PHE B CA 1
ATOM 3574 C C . PHE B 1 177 ? 0.665 10.211 -26.875 1 86.31 177 PHE B C 1
ATOM 3576 O O . PHE B 1 177 ? 0.651 11.188 -27.625 1 86.31 177 PHE B O 1
ATOM 3583 N N . LEU B 1 178 ? 1.441 9.281 -26.984 1 85.81 178 LEU B N 1
ATOM 3584 C CA . LEU B 1 178 ? 2.48 9.328 -28 1 85.81 178 LEU B CA 1
ATOM 3585 C C . LEU B 1 178 ? 1.87 9.273 -29.406 1 85.81 178 LEU B C 1
ATOM 3587 O O . LEU B 1 178 ? 2.324 9.969 -30.312 1 85.81 178 LEU B O 1
ATOM 3591 N N . ILE B 1 179 ? 0.895 8.469 -29.547 1 85.31 179 ILE B N 1
ATOM 3592 C CA . ILE B 1 179 ? 0.229 8.344 -30.828 1 85.31 179 ILE B CA 1
ATOM 3593 C C . ILE B 1 179 ? -0.452 9.664 -31.188 1 85.31 179 ILE B C 1
ATOM 3595 O O . ILE B 1 179 ? -0.398 10.109 -32.344 1 85.31 179 ILE B O 1
ATOM 3599 N N . SER B 1 180 ? -1.079 10.258 -30.25 1 87.19 180 SER B N 1
ATOM 3600 C CA . SER B 1 180 ? -1.718 11.547 -30.484 1 87.19 180 SER B CA 1
ATOM 3601 C C . SER B 1 180 ? -0.697 12.602 -30.891 1 87.19 180 SER B C 1
ATOM 3603 O O . SER B 1 180 ? -0.948 13.398 -31.797 1 87.19 180 SER B O 1
ATOM 3605 N N . GLN B 1 181 ? 0.368 12.609 -30.266 1 86.31 181 GLN B N 1
ATOM 3606 C CA . GLN B 1 181 ? 1.419 13.57 -30.594 1 86.31 181 GLN B CA 1
ATOM 3607 C C . GLN B 1 181 ? 2.012 13.281 -31.969 1 86.31 181 GLN B C 1
ATOM 3609 O O . GLN B 1 181 ? 2.391 14.211 -32.688 1 86.31 181 GLN B O 1
ATOM 3614 N N . GLN B 1 182 ? 2.094 12.055 -32.219 1 88.94 182 GLN B N 1
ATOM 3615 C CA . GLN B 1 182 ? 2.568 11.68 -33.562 1 88.94 182 GLN B CA 1
ATOM 3616 C C . GLN B 1 182 ? 1.649 12.219 -34.656 1 88.94 182 GLN B C 1
ATOM 3618 O O . GLN B 1 182 ? 2.119 12.773 -35.656 1 88.94 182 GLN B O 1
ATOM 3623 N N . LYS B 1 183 ? 0.439 12.117 -34.438 1 88.44 183 LYS B N 1
ATOM 3624 C CA . LYS B 1 183 ? -0.524 12.617 -35.406 1 88.44 183 LYS B CA 1
ATOM 3625 C C . LYS B 1 183 ? -0.416 14.133 -35.562 1 88.44 183 LYS B C 1
ATOM 3627 O O . LYS B 1 183 ? -0.447 14.656 -36.656 1 88.44 183 LYS B O 1
ATOM 3632 N N . LEU B 1 184 ? -0.333 14.766 -34.5 1 86.19 184 LEU B N 1
ATOM 3633 C CA . LEU B 1 184 ? -0.227 16.219 -34.531 1 86.19 184 LEU B CA 1
ATOM 3634 C C . LEU B 1 184 ? 1.046 16.672 -35.219 1 86.19 184 LEU B C 1
ATOM 3636 O O . LEU B 1 184 ? 1.023 17.625 -36 1 86.19 184 LEU B O 1
ATOM 3640 N N . SER B 1 185 ? 1.996 16.016 -35 1 86.19 185 SER B N 1
ATOM 3641 C CA . SER B 1 185 ? 3.262 16.375 -35.625 1 86.19 185 SER B CA 1
ATOM 3642 C C . SER B 1 185 ? 3.227 16.094 -37.125 1 86.19 185 SER B C 1
ATOM 3644 O O . SER B 1 185 ? 3.762 16.875 -37.938 1 86.19 185 SER B O 1
ATOM 3646 N N . ARG B 1 186 ? 2.605 15.078 -37.406 1 88.81 186 ARG B N 1
ATOM 3647 C CA . ARG B 1 186 ? 2.502 14.766 -38.844 1 88.81 186 ARG B CA 1
ATOM 3648 C C . ARG B 1 186 ? 1.598 15.773 -39.531 1 88.81 186 ARG B C 1
ATOM 3650 O O . ARG B 1 186 ? 1.809 16.078 -40.719 1 88.81 186 ARG B O 1
ATOM 3657 N N . GLU B 1 187 ? 0.719 16.203 -38.875 1 87.5 187 GLU B N 1
ATOM 3658 C CA . GLU B 1 187 ? -0.157 17.234 -39.438 1 87.5 187 GLU B CA 1
ATOM 3659 C C . GLU B 1 187 ? 0.585 18.547 -39.625 1 87.5 187 GLU B C 1
ATOM 3661 O O . GLU B 1 187 ? 0.265 19.328 -40.531 1 87.5 187 GLU B O 1
ATOM 3666 N N . ARG B 1 188 ? 1.444 18.859 -38.906 1 86.44 188 ARG B N 1
ATOM 3667 C CA . ARG B 1 188 ? 2.246 20.078 -39 1 86.44 188 ARG B CA 1
ATOM 3668 C C . ARG B 1 188 ? 3.324 19.922 -40.094 1 86.44 188 ARG B C 1
ATOM 3670 O O . ARG B 1 188 ? 3.99 20.906 -40.438 1 86.44 188 ARG B O 1
ATOM 3677 N N . GLY B 1 189 ? 3.412 18.734 -40.688 1 85.81 189 GLY B N 1
ATOM 3678 C CA . GLY B 1 189 ? 4.355 18.5 -41.781 1 85.81 189 GLY B CA 1
ATOM 3679 C C . GLY B 1 189 ? 5.648 17.859 -41.312 1 85.81 189 GLY B C 1
ATOM 3680 O O . GLY B 1 189 ? 6.59 17.703 -42.094 1 85.81 189 GLY B O 1
ATOM 3681 N N . ASP B 1 190 ? 5.645 17.484 -40.062 1 85.06 190 ASP B N 1
ATOM 3682 C CA . ASP B 1 190 ? 6.867 16.875 -39.562 1 85.06 190 ASP B CA 1
ATOM 3683 C C . ASP B 1 190 ? 6.836 15.352 -39.719 1 85.06 190 ASP B C 1
ATOM 3685 O 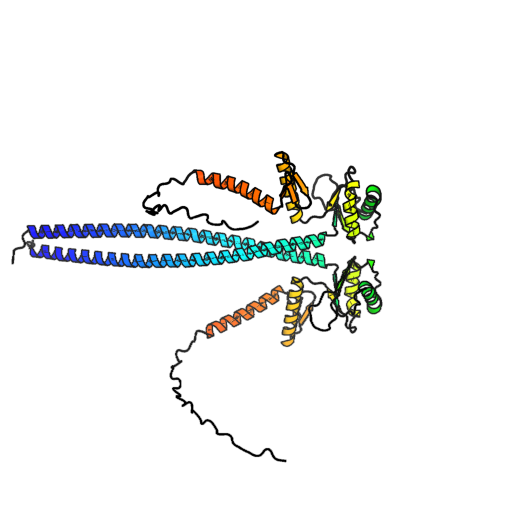O . ASP B 1 190 ? 5.766 14.766 -39.906 1 85.06 190 ASP B O 1
ATOM 3689 N N . THR B 1 191 ? 8.039 14.727 -39.875 1 85.94 191 THR B N 1
ATOM 3690 C CA . THR B 1 191 ? 8.141 13.273 -39.844 1 85.94 191 THR B CA 1
ATOM 3691 C C . THR B 1 191 ? 8.18 12.758 -38.406 1 85.94 191 THR B C 1
ATOM 3693 O O . THR B 1 191 ? 9.016 13.18 -37.594 1 85.94 191 THR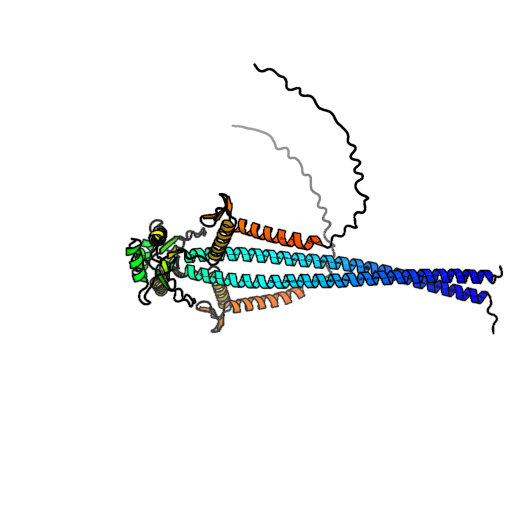 B O 1
ATOM 3696 N N . ALA B 1 192 ? 7.133 11.953 -38.062 1 85.94 192 ALA B N 1
ATOM 3697 C CA . ALA B 1 192 ? 7.047 11.453 -36.719 1 85.94 192 ALA B CA 1
ATOM 3698 C C . ALA B 1 192 ? 6.793 9.945 -36.688 1 85.94 192 ALA B C 1
ATOM 3700 O O . ALA B 1 192 ? 5.816 9.469 -37.281 1 85.94 192 ALA B O 1
ATOM 3701 N N . ASN B 1 193 ? 7.785 9.188 -36.094 1 86.62 193 ASN B N 1
ATOM 3702 C CA . ASN B 1 193 ? 7.684 7.738 -35.969 1 86.62 193 ASN B CA 1
ATOM 3703 C C . ASN B 1 193 ? 7.871 7.266 -34.531 1 86.62 193 ASN B C 1
ATOM 3705 O O . ASN B 1 193 ? 8.711 7.797 -33.812 1 86.62 193 ASN B O 1
ATOM 3709 N N . ILE B 1 194 ? 6.977 6.348 -34.219 1 84.44 194 ILE B N 1
ATOM 3710 C CA . ILE B 1 194 ? 7.047 5.824 -32.844 1 84.44 194 ILE B CA 1
ATOM 3711 C C . ILE B 1 194 ? 7.992 4.629 -32.812 1 84.44 194 ILE B C 1
ATOM 3713 O O . ILE B 1 194 ? 7.863 3.691 -33.594 1 84.44 194 ILE B O 1
ATOM 3717 N N . LYS B 1 195 ? 9.062 4.695 -32 1 79.56 195 LYS B N 1
ATOM 3718 C CA . LYS B 1 195 ? 10 3.609 -31.734 1 79.56 195 LYS B CA 1
ATOM 3719 C C . LYS B 1 195 ? 9.953 3.18 -30.266 1 79.56 195 LYS B C 1
ATOM 3721 O O . LYS B 1 195 ? 10.5 3.859 -29.406 1 79.56 195 LYS B O 1
ATOM 3726 N N . GLY B 1 196 ? 9.336 2.021 -30.016 1 73.75 196 GLY B N 1
ATOM 3727 C CA . GLY B 1 196 ? 9.195 1.581 -28.641 1 73.75 196 GLY B CA 1
ATOM 3728 C C . GLY B 1 196 ? 8.328 2.504 -27.797 1 73.75 196 GLY B C 1
ATOM 3729 O O . GLY B 1 196 ? 7.156 2.717 -28.109 1 73.75 196 GLY B O 1
ATOM 3730 N N . ASN B 1 197 ? 8.977 3.051 -26.828 1 73.31 197 ASN B N 1
ATOM 3731 C CA . ASN B 1 197 ? 8.258 3.955 -25.938 1 73.31 197 ASN B CA 1
ATOM 3732 C C . ASN B 1 197 ? 8.664 5.41 -26.172 1 73.31 197 ASN B C 1
ATOM 3734 O O . ASN B 1 197 ? 8.484 6.254 -25.297 1 73.31 197 ASN B O 1
ATOM 3738 N N . THR B 1 198 ? 9.211 5.66 -27.328 1 84.44 198 THR B N 1
ATOM 3739 C CA . THR B 1 198 ? 9.641 7.016 -27.656 1 84.44 198 THR B CA 1
ATOM 3740 C C . THR B 1 198 ? 9.102 7.453 -29.016 1 84.44 198 THR B C 1
ATOM 3742 O O . THR B 1 198 ? 8.656 6.621 -29.797 1 84.44 198 THR B O 1
ATOM 3745 N N . LEU B 1 199 ? 9 8.836 -29.172 1 85.94 199 LEU B N 1
ATOM 3746 C CA . LEU B 1 199 ? 8.578 9.438 -30.422 1 85.94 199 LEU B CA 1
ATOM 3747 C C . LEU B 1 199 ? 9.742 10.164 -31.094 1 85.94 199 LEU B C 1
ATOM 3749 O O . LEU B 1 199 ? 10.383 11.016 -30.484 1 85.94 199 LEU B O 1
ATOM 3753 N N . VAL B 1 200 ? 9.977 9.75 -32.25 1 87.88 200 VAL B N 1
ATOM 3754 C CA . VAL B 1 200 ? 11.039 10.383 -33.031 1 87.88 200 VAL B CA 1
ATOM 3755 C C . VAL B 1 200 ? 10.445 11.375 -34 1 87.88 200 VAL B C 1
ATOM 3757 O O . VAL B 1 200 ? 9.719 10.984 -34.938 1 87.88 200 VAL B O 1
ATOM 3760 N N . ILE B 1 201 ? 10.766 12.703 -33.812 1 83.19 201 ILE B N 1
ATOM 3761 C CA . ILE B 1 201 ? 10.281 13.773 -34.688 1 83.19 201 ILE B CA 1
ATOM 3762 C C . ILE B 1 201 ? 11.453 14.398 -35.438 1 83.19 201 ILE B C 1
ATOM 3764 O O . ILE B 1 201 ? 12.367 14.953 -34.812 1 83.19 201 ILE B O 1
ATOM 3768 N N . ASN B 1 202 ? 11.281 14.383 -36.781 1 85.56 202 ASN B N 1
ATOM 3769 C CA . ASN B 1 202 ? 12.336 14.93 -37.625 1 85.56 202 ASN B CA 1
ATOM 3770 C C . ASN B 1 202 ? 13.719 14.477 -37.156 1 85.56 202 ASN B C 1
ATOM 3772 O O . ASN B 1 202 ? 14.648 15.281 -37.094 1 85.56 202 ASN B O 1
ATOM 3776 N N . GLY B 1 203 ? 13.789 13.133 -36.656 1 83.25 203 GLY B N 1
ATOM 3777 C CA . GLY B 1 203 ? 15.055 12.531 -36.281 1 83.25 203 GLY B CA 1
ATOM 3778 C C . GLY B 1 203 ? 15.383 12.68 -34.812 1 83.25 203 GLY B C 1
ATOM 3779 O O . GLY B 1 203 ? 16.312 12.039 -34.312 1 83.25 203 GLY B O 1
ATOM 3780 N N . THR B 1 204 ? 14.641 13.531 -34.125 1 85 204 THR B N 1
ATOM 3781 C CA . THR B 1 204 ? 14.898 13.719 -32.719 1 85 204 THR B CA 1
ATOM 3782 C C . THR B 1 204 ? 13.969 12.852 -31.859 1 85 204 THR B C 1
ATOM 3784 O O . THR B 1 204 ? 12.758 12.82 -32.094 1 85 204 THR B O 1
ATOM 3787 N N . THR B 1 205 ? 14.594 12.18 -30.797 1 87.75 205 THR B N 1
ATOM 3788 C CA . THR B 1 205 ? 13.828 11.234 -30 1 87.75 205 THR B CA 1
ATOM 3789 C C . THR B 1 205 ? 13.258 11.914 -28.75 1 87.75 205 THR B C 1
ATOM 3791 O O . THR B 1 205 ? 13.977 12.594 -28.031 1 87.75 205 THR B O 1
ATOM 3794 N N . TRP B 1 206 ? 11.992 11.805 -28.594 1 84.81 206 TRP B N 1
ATOM 3795 C CA . TRP B 1 206 ? 11.297 12.406 -27.469 1 84.81 206 TRP B CA 1
ATOM 3796 C C . TRP B 1 206 ? 10.641 11.336 -26.594 1 84.81 206 TRP B C 1
ATOM 3798 O O . TRP B 1 206 ? 10.023 10.398 -27.109 1 84.81 206 TRP B O 1
ATOM 3808 N N . THR B 1 207 ? 10.93 11.5 -25.203 1 82.75 207 THR B N 1
ATOM 3809 C CA . THR B 1 207 ? 10.273 10.602 -24.25 1 82.75 207 THR B CA 1
ATOM 3810 C C . THR B 1 207 ? 8.898 11.141 -23.875 1 82.75 207 THR B C 1
ATOM 3812 O O . THR B 1 207 ? 8.578 12.297 -24.141 1 82.75 207 THR B O 1
ATOM 3815 N N . TYR B 1 208 ? 8.117 10.25 -23.328 1 81.5 208 TYR B N 1
ATOM 3816 C CA . TYR B 1 208 ? 6.777 10.625 -22.891 1 81.5 208 TYR B CA 1
ATOM 3817 C C . TYR B 1 208 ? 6.82 11.805 -21.938 1 81.5 208 TYR B C 1
ATOM 3819 O O . TYR B 1 208 ? 6.043 12.758 -22.078 1 81.5 208 TYR B O 1
ATOM 3827 N N . GLU B 1 209 ? 7.773 11.758 -21 1 78.38 209 GLU B N 1
ATOM 3828 C CA . GLU B 1 209 ? 7.879 12.828 -20.016 1 78.38 209 GLU B CA 1
ATOM 3829 C C . GLU B 1 209 ? 8.273 14.148 -20.656 1 78.38 209 GLU B C 1
ATOM 3831 O O . GLU B 1 209 ? 7.762 15.211 -20.297 1 78.38 209 GLU B O 1
ATOM 3836 N N . ALA B 1 210 ? 9.094 14.125 -21.578 1 80.75 210 ALA B N 1
ATOM 3837 C CA . ALA B 1 210 ? 9.57 15.32 -22.266 1 80.75 210 ALA B CA 1
ATOM 3838 C C . ALA B 1 210 ? 8.453 15.961 -23.094 1 80.75 210 ALA B C 1
ATOM 3840 O O . ALA B 1 210 ? 8.328 17.188 -23.125 1 80.75 210 ALA B O 1
ATOM 3841 N N . LEU B 1 211 ? 7.707 15.148 -23.656 1 84.12 211 LEU B N 1
ATOM 3842 C CA . LEU B 1 211 ? 6.621 15.648 -24.484 1 84.12 211 LEU B CA 1
ATOM 3843 C C . LEU B 1 211 ? 5.512 16.25 -23.641 1 84.12 211 LEU B C 1
ATOM 3845 O O . LEU B 1 211 ? 4.902 17.25 -24.016 1 84.12 211 LEU B O 1
ATOM 3849 N N . LEU B 1 212 ? 5.352 15.648 -22.5 1 80.25 212 LEU B N 1
ATOM 3850 C CA . LEU B 1 212 ? 4.328 16.156 -21.578 1 80.25 212 LEU B CA 1
ATOM 3851 C C . LEU B 1 212 ? 4.711 17.531 -21.047 1 80.25 212 LEU B C 1
ATOM 3853 O O . LEU B 1 212 ? 3.855 18.406 -20.922 1 80.25 212 LEU B O 1
ATOM 3857 N N . GLU B 1 213 ? 5.902 17.688 -20.719 1 77 213 GLU B N 1
ATOM 3858 C CA . GLU B 1 213 ? 6.395 18.969 -20.234 1 77 213 GLU B CA 1
ATOM 3859 C C . GLU B 1 213 ? 6.281 20.047 -21.297 1 77 213 GLU B C 1
ATOM 3861 O O . GLU B 1 213 ? 5.941 21.203 -21 1 77 213 GLU B O 1
ATOM 3866 N N . LYS B 1 214 ? 6.566 19.781 -22.516 1 75.25 214 LYS B N 1
ATOM 3867 C CA . LYS B 1 214 ? 6.492 20.734 -23.625 1 75.25 214 LYS B CA 1
ATOM 3868 C C . LYS B 1 214 ? 5.051 21.156 -23.875 1 75.25 214 LYS B C 1
ATOM 3870 O O . LYS B 1 214 ? 4.793 22.328 -24.172 1 75.25 214 LYS B O 1
ATOM 3875 N N . SER B 1 215 ? 4.188 20.203 -23.781 1 75.5 215 SER B N 1
ATOM 3876 C CA . SER B 1 215 ? 2.783 20.531 -24 1 75.5 215 SER B CA 1
ATOM 3877 C C . SER B 1 215 ? 2.234 21.438 -22.906 1 75.5 215 SER B C 1
ATOM 3879 O O . SER B 1 215 ? 1.421 22.312 -23.172 1 75.5 215 SER B O 1
ATOM 3881 N N . HIS B 1 216 ? 2.668 21.203 -21.75 1 67.19 216 HIS B N 1
ATOM 3882 C CA . HIS B 1 216 ? 2.211 22.047 -20.641 1 67.19 216 HIS B CA 1
ATOM 3883 C C . HIS B 1 216 ? 2.799 23.438 -20.734 1 67.19 216 HIS B C 1
ATOM 3885 O O . HIS B 1 216 ? 2.139 24.422 -20.375 1 67.19 216 HIS B O 1
ATOM 3891 N N . ASN B 1 217 ? 4.039 23.625 -21.047 1 65.56 217 ASN B N 1
ATOM 3892 C CA . ASN B 1 217 ? 4.672 24.938 -21.188 1 65.56 217 ASN B CA 1
ATOM 3893 C C . ASN B 1 217 ? 4.035 25.734 -22.328 1 65.56 217 ASN B C 1
ATOM 3895 O O . ASN B 1 217 ? 3.918 26.969 -22.234 1 65.56 217 ASN B O 1
ATOM 3899 N N . ASN B 1 218 ? 3.635 25.219 -23.469 1 61.47 218 ASN B N 1
ATOM 3900 C CA . ASN B 1 218 ? 2.926 25.906 -24.547 1 61.47 218 ASN B CA 1
ATOM 3901 C C . ASN B 1 218 ? 1.539 26.359 -24.094 1 61.47 218 ASN B C 1
ATOM 3903 O O . ASN B 1 218 ? 1.075 27.438 -24.484 1 61.47 218 ASN B O 1
ATOM 3907 N N . ASP B 1 219 ? 0.864 25.578 -23.328 1 54.62 219 ASP B N 1
ATOM 3908 C CA . ASP B 1 219 ? -0.446 25.969 -22.828 1 54.62 219 ASP B CA 1
ATOM 3909 C C . ASP B 1 219 ? -0.316 27.078 -21.781 1 54.62 219 ASP B C 1
ATOM 3911 O O . ASP B 1 219 ? -1.16 27.984 -21.719 1 54.62 219 ASP B O 1
ATOM 3915 N N . ALA B 1 220 ? 0.738 27.078 -20.922 1 53.19 220 ALA B N 1
ATOM 3916 C CA . ALA B 1 220 ? 0.975 28.141 -19.938 1 53.19 220 ALA B CA 1
ATOM 3917 C C . ALA B 1 220 ? 1.274 29.469 -20.641 1 53.19 220 ALA B C 1
ATOM 3919 O O . ALA B 1 220 ? 0.818 30.531 -20.188 1 53.19 220 ALA B O 1
ATOM 3920 N N . ASP B 1 221 ? 2.102 29.609 -21.641 1 53.62 221 ASP B N 1
ATOM 3921 C CA . ASP B 1 221 ? 2.348 30.844 -22.406 1 53.62 221 ASP B CA 1
ATOM 3922 C C . ASP B 1 221 ? 1.066 31.344 -23.047 1 53.62 221 ASP B C 1
ATOM 3924 O O . ASP B 1 221 ? 0.858 32.562 -23.156 1 53.62 221 ASP B O 1
ATOM 3928 N N . LYS B 1 222 ? 0.081 30.516 -23.484 1 52.5 222 LYS B N 1
ATOM 3929 C CA . LYS B 1 222 ? -1.189 30.953 -24.062 1 52.5 222 LYS B CA 1
ATOM 3930 C C . LYS B 1 222 ? -2.107 31.531 -22.984 1 52.5 222 LYS B C 1
ATOM 3932 O O . LYS B 1 222 ? -2.838 32.5 -23.25 1 52.5 222 LYS B O 1
ATOM 3937 N N . GLU B 1 223 ? -2.168 30.953 -21.828 1 45.75 223 GLU B N 1
ATOM 3938 C CA . GLU B 1 223 ? -3.012 31.469 -20.75 1 45.75 223 GLU B CA 1
ATOM 3939 C C . GLU B 1 223 ? -2.5 32.812 -20.234 1 45.75 223 GLU B C 1
ATOM 3941 O O . GLU B 1 223 ? -3.291 33.688 -19.891 1 45.75 223 GLU B O 1
ATOM 3946 N N . ALA B 1 224 ? -1.194 33.156 -20.062 1 48.59 224 ALA B N 1
ATOM 3947 C CA . ALA B 1 224 ? -0.607 34.406 -19.641 1 48.59 224 ALA B CA 1
ATOM 3948 C C . ALA B 1 224 ? -0.964 35.531 -20.625 1 48.59 224 ALA B C 1
ATOM 3950 O O . ALA B 1 224 ? -1.234 36.656 -20.234 1 48.59 224 ALA B O 1
ATOM 3951 N N . THR B 1 225 ? -1.185 35.281 -21.844 1 48.84 225 THR B N 1
ATOM 3952 C CA . THR B 1 225 ? -1.633 36.281 -22.828 1 48.84 225 THR B CA 1
ATOM 3953 C C . THR B 1 225 ? -3.139 36.5 -22.719 1 48.84 225 THR B C 1
ATOM 3955 O O . THR B 1 225 ? -3.621 37.625 -22.922 1 48.84 225 THR B O 1
ATOM 3958 N N . SER B 1 226 ? -3.877 35.406 -22.281 1 44.62 226 SER B N 1
ATOM 3959 C CA . SER B 1 226 ? -5.328 35.531 -22.203 1 44.62 226 SER B CA 1
ATOM 3960 C C . SER B 1 226 ? -5.75 36.312 -20.969 1 44.62 226 SER B C 1
ATOM 3962 O O . SER B 1 226 ? -6.777 37 -20.984 1 44.62 226 SER B O 1
ATOM 3964 N N . MET B 1 227 ? -5.113 36.188 -19.797 1 41.66 227 MET B N 1
ATOM 3965 C CA . MET B 1 227 ? -5.438 36.938 -18.578 1 41.66 227 MET B CA 1
ATOM 3966 C C . MET B 1 227 ? -5.238 38.438 -18.781 1 41.66 227 MET B C 1
ATOM 3968 O O . MET B 1 227 ? -5.789 39.25 -18.031 1 41.66 227 MET B O 1
ATOM 3972 N N . ASN B 1 228 ? -4.312 38.844 -19.516 1 42.59 228 ASN B N 1
ATOM 3973 C CA . ASN B 1 228 ? -4.129 40.281 -19.781 1 42.59 228 ASN B CA 1
ATOM 3974 C C . ASN B 1 228 ? -5.297 40.844 -20.578 1 42.59 228 ASN B C 1
ATOM 3976 O O . ASN B 1 228 ? -5.445 42.062 -20.672 1 42.59 228 ASN B O 1
ATOM 3980 N N . SER B 1 229 ? -6.109 39.812 -21.172 1 40.75 229 SER B N 1
ATOM 3981 C CA . SER B 1 229 ? -7.145 40.375 -22.047 1 40.75 229 SER B CA 1
ATOM 3982 C C . SER B 1 229 ? -8.414 40.688 -21.281 1 40.75 229 SER B C 1
ATOM 3984 O O . SER B 1 229 ? -9.297 41.375 -21.781 1 40.75 229 SER B O 1
ATOM 3986 N N . CYS B 1 230 ? -8.688 39.969 -19.984 1 34.78 230 CYS B N 1
ATOM 3987 C CA . CYS B 1 230 ? -10.016 40.156 -19.406 1 34.78 230 CYS B CA 1
ATOM 3988 C C . CYS B 1 230 ? -10.102 41.531 -18.719 1 34.78 230 CYS B C 1
ATOM 3990 O O . CYS B 1 230 ? -11.133 41.875 -18.141 1 34.78 230 CYS B O 1
ATOM 3992 N N . ARG B 1 231 ? -9.047 42.031 -18.141 1 37.34 231 ARG B N 1
ATOM 3993 C CA . ARG B 1 231 ? -9.148 43.219 -17.312 1 37.34 231 ARG B CA 1
ATOM 3994 C C . ARG B 1 231 ? -9.812 44.375 -18.078 1 37.34 231 ARG B C 1
ATOM 3996 O O . ARG B 1 231 ? -10 45.469 -17.531 1 37.34 231 ARG B O 1
ATOM 4003 N N . LYS B 1 232 ? -9.867 44.219 -19.375 1 32.56 232 LYS B N 1
ATOM 4004 C CA . LYS B 1 232 ? -10.266 45.5 -19.984 1 32.56 232 LYS B CA 1
ATOM 4005 C C . LYS B 1 232 ? -11.781 45.594 -20.094 1 32.56 232 LYS B C 1
ATOM 4007 O O . LYS B 1 232 ? -12.367 45.094 -21.062 1 32.56 232 LYS B O 1
ATOM 4012 N N . ARG B 1 233 ? -12.602 45.031 -18.859 1 29.19 233 ARG B N 1
ATOM 4013 C CA . ARG B 1 233 ? -14.016 45.344 -19.016 1 29.19 233 ARG B CA 1
ATOM 4014 C C . ARG B 1 233 ? -14.211 46.812 -19.328 1 29.19 233 ARG B C 1
ATOM 4016 O O . ARG B 1 233 ? -13.719 47.688 -18.609 1 29.19 233 ARG B O 1
ATOM 4023 N N . GLY B 1 234 ? -14.547 47.156 -20.484 1 24.59 234 GLY B N 1
ATOM 4024 C CA . GLY B 1 234 ? -14.805 48.5 -20.969 1 24.59 234 GLY B CA 1
ATOM 4025 C C . GLY B 1 234 ? -16.062 49.094 -20.391 1 24.59 234 GLY B C 1
ATOM 4026 O O . GLY B 1 234 ? -16.984 48.375 -20 1 24.59 234 GLY B O 1
ATOM 4027 N N . PRO B 1 235 ? -16.25 50.156 -19.5 1 29.92 235 PRO B N 1
ATOM 4028 C CA . PRO B 1 235 ? -17.25 50.969 -18.812 1 29.92 235 PRO B CA 1
ATOM 4029 C C . PRO B 1 235 ? -18.594 51.031 -19.562 1 29.92 235 PRO B C 1
ATOM 4031 O O . PRO B 1 235 ? -19.531 51.688 -19.109 1 29.92 235 PRO B O 1
ATOM 4034 N N . GLU B 1 236 ? -18.781 50.625 -20.812 1 23.7 236 GLU B N 1
ATOM 4035 C CA . GLU B 1 236 ? -19.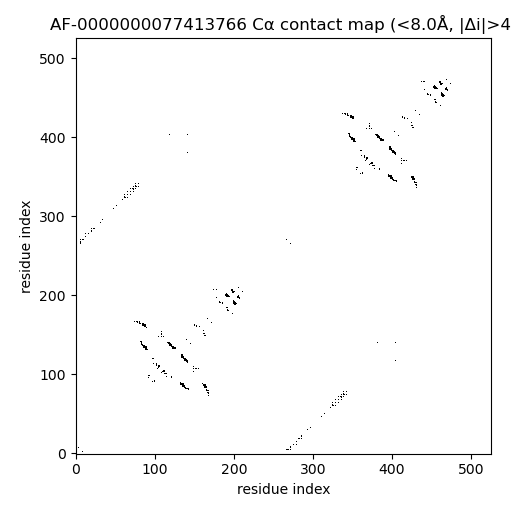641 51.438 -21.688 1 23.7 236 GLU B CA 1
ATOM 4036 C C . GLU B 1 236 ? -21.094 50.969 -21.625 1 23.7 236 GLU B C 1
ATOM 4038 O O . GLU B 1 236 ? -21.906 51.406 -22.453 1 23.7 236 GLU B O 1
ATOM 4043 N N . ASP B 1 237 ? -21.594 49.938 -20.719 1 26.84 237 ASP B N 1
ATOM 4044 C CA . ASP B 1 237 ? -22.828 49.438 -21.297 1 26.84 237 ASP B CA 1
ATOM 4045 C C . ASP B 1 237 ? -24 50.375 -21 1 26.84 237 ASP B C 1
ATOM 4047 O O . ASP B 1 237 ? -24.359 50.562 -19.828 1 26.84 237 ASP B O 1
ATOM 4051 N N . SER B 1 238 ? -24.375 51.5 -21.469 1 24.28 238 SER B N 1
ATOM 4052 C CA . SER B 1 238 ? -25.5 52.375 -21.172 1 24.28 238 SER B CA 1
ATOM 4053 C C . SER B 1 238 ? -26.828 51.656 -21.391 1 24.28 238 SER B C 1
ATOM 4055 O O . SER B 1 238 ? -27.016 50.969 -22.406 1 24.28 238 SER B O 1
ATOM 4057 N N . PRO B 1 239 ? -27.594 51.25 -20.281 1 25.86 239 PRO B N 1
ATOM 4058 C CA . PRO B 1 239 ? -28.797 50.469 -20.094 1 25.86 239 PRO B CA 1
ATOM 4059 C C . PRO B 1 239 ? -29.938 50.906 -21.016 1 25.86 239 PRO B C 1
ATOM 4061 O O . PRO B 1 239 ? -31.078 50.469 -20.828 1 25.86 239 PRO B O 1
ATOM 4064 N N . GLU B 1 240 ? -30 51.531 -22.141 1 23.2 240 GLU B N 1
ATOM 4065 C CA . GLU B 1 240 ? -31.125 52.281 -22.688 1 23.2 240 GLU B CA 1
ATOM 4066 C C . GLU B 1 240 ? -32.219 51.344 -23.188 1 23.2 240 GLU B C 1
ATOM 4068 O O . GLU B 1 240 ? -33.156 51.781 -23.859 1 23.2 240 GLU B O 1
ATOM 4073 N N . ALA B 1 241 ? -32.156 49.938 -22.859 1 22.17 241 ALA B N 1
ATOM 4074 C CA . ALA B 1 241 ? -32.969 49.25 -23.859 1 22.17 241 ALA B CA 1
ATOM 4075 C C . ALA B 1 241 ? -34.438 49.625 -23.75 1 22.17 241 ALA B C 1
ATOM 4077 O O . ALA B 1 241 ? -34.875 50.125 -22.703 1 22.17 241 ALA B O 1
ATOM 4078 N N . ILE B 1 242 ? -35.469 48.875 -24.719 1 21.11 242 ILE B N 1
ATOM 4079 C CA . ILE B 1 242 ? -36.594 49.062 -25.609 1 21.11 242 ILE B CA 1
ATOM 4080 C C . ILE B 1 242 ? -37.906 48.75 -24.859 1 21.11 242 ILE B C 1
ATOM 4082 O O . ILE B 1 242 ? -38.031 47.656 -24.297 1 21.11 242 ILE B O 1
ATOM 4086 N N . VAL B 1 243 ? -38.906 49.594 -24.516 1 22.62 243 VAL B N 1
ATOM 4087 C CA . VAL B 1 243 ? -40.188 49.875 -23.922 1 22.62 243 VAL B CA 1
ATOM 4088 C C . VAL B 1 243 ? -41.281 49.094 -24.641 1 22.62 243 VAL B C 1
ATOM 4090 O O . VAL B 1 243 ? -42.469 49.312 -24.422 1 22.62 243 VAL B O 1
ATOM 4093 N N . ASN B 1 244 ? -41.094 48.062 -25.641 1 20.44 244 ASN B N 1
ATOM 4094 C CA . ASN B 1 244 ? -42.188 47.875 -26.594 1 20.44 244 ASN B CA 1
ATOM 4095 C C . ASN B 1 244 ? -43.375 47.188 -25.953 1 20.44 244 ASN B C 1
ATOM 4097 O O . ASN B 1 244 ? -43.25 46.125 -25.375 1 20.44 244 ASN B O 1
ATOM 4101 N N . ARG B 1 245 ? -44.625 47.781 -25.734 1 21.02 245 ARG B N 1
ATOM 4102 C CA . ARG B 1 245 ? -45.938 47.75 -25.141 1 21.02 245 ARG B CA 1
ATOM 4103 C C . ARG B 1 245 ? -46.844 46.781 -25.875 1 21.02 245 ARG B C 1
ATOM 4105 O O . ARG B 1 245 ? -48.062 46.781 -25.688 1 21.02 245 ARG B O 1
ATOM 4112 N N . THR B 1 246 ? -46.312 45.75 -26.703 1 21.23 246 THR B N 1
ATOM 4113 C CA . THR B 1 246 ? -47.312 45.344 -27.703 1 21.23 246 THR B CA 1
ATOM 4114 C C . THR B 1 246 ? -48.531 44.719 -27.031 1 21.23 246 THR B C 1
ATOM 4116 O O . THR B 1 246 ? -48.406 43.969 -26.062 1 21.23 246 THR B O 1
ATOM 4119 N N . LYS B 1 247 ? -49.812 45.094 -27.406 1 23.22 247 LYS B N 1
ATOM 4120 C CA . LYS B 1 247 ? -51.281 45.125 -27.234 1 23.22 247 LYS B CA 1
ATOM 4121 C C . LYS B 1 247 ? -51.875 43.75 -27.547 1 23.22 247 LYS B C 1
ATOM 4123 O O . LYS B 1 247 ? -51.812 43.281 -28.688 1 23.22 247 LYS B O 1
ATOM 4128 N N . ARG B 1 248 ? -51.938 42.688 -26.703 1 22.78 248 ARG B N 1
ATOM 4129 C CA . ARG B 1 248 ? -52.469 41.312 -26.844 1 22.78 248 ARG B CA 1
ATOM 4130 C C . ARG B 1 248 ? -53.938 41.344 -27.219 1 22.78 248 ARG B C 1
ATOM 4132 O O . ARG B 1 248 ? -54.781 41.844 -26.484 1 22.78 248 ARG B O 1
ATOM 4139 N N . THR B 1 249 ? -54.344 41.219 -28.562 1 20.41 249 THR B N 1
ATOM 4140 C CA . THR B 1 249 ? -55.656 41.281 -29.234 1 20.41 249 THR B CA 1
ATOM 4141 C C . THR B 1 249 ? -56.469 40.031 -28.891 1 20.41 249 THR B C 1
ATOM 4143 O O . THR B 1 249 ? -55.969 38.906 -28.938 1 20.41 249 THR B O 1
ATOM 4146 N N . VAL B 1 250 ? -57.75 40.062 -28.297 1 24.41 250 VAL B N 1
ATOM 4147 C CA . VAL B 1 250 ? -58.781 39.281 -27.641 1 24.41 250 VAL B CA 1
ATOM 4148 C C . VAL B 1 250 ? -59.562 38.5 -28.688 1 24.41 250 VAL B C 1
ATOM 4150 O O . VAL B 1 250 ? -60.531 37.812 -28.344 1 24.41 250 VAL B O 1
ATOM 4153 N N . PRO B 1 251 ? -59.031 38 -29.891 1 21.69 251 PRO B N 1
ATOM 4154 C CA . PRO B 1 251 ? -60.125 37.969 -30.875 1 21.69 251 PRO B CA 1
ATOM 4155 C C . PRO B 1 251 ? -61.219 36.938 -30.5 1 21.69 251 PRO B C 1
ATOM 4157 O O . PRO B 1 251 ? -60.938 36 -29.734 1 21.69 251 PRO B O 1
ATOM 4160 N N . LYS B 1 252 ? -62.375 36.844 -31.344 1 22.14 252 LYS B N 1
ATOM 4161 C CA . LYS B 1 252 ? -63.812 36.656 -31.5 1 22.14 252 LYS B CA 1
ATOM 4162 C C . LYS B 1 252 ? -64.188 35.219 -31.766 1 22.14 252 LYS B C 1
ATOM 4164 O O . LYS B 1 252 ? -63.5 34.531 -32.531 1 22.14 252 LYS B O 1
ATOM 4169 N N . MET B 1 253 ? -65.062 34.406 -30.953 1 24.14 253 MET B N 1
ATOM 4170 C CA . MET B 1 253 ? -65.562 33.062 -30.75 1 24.14 253 MET B CA 1
ATOM 4171 C C . MET B 1 253 ? -66.438 32.625 -31.953 1 24.14 253 MET B C 1
ATOM 4173 O O . MET B 1 253 ? -67.438 33.219 -32.25 1 24.14 253 MET B O 1
ATOM 4177 N N . PRO B 1 254 ? -65.875 31.984 -33.094 1 21.56 254 PRO B N 1
ATOM 4178 C CA . PRO B 1 254 ? -66.75 31.797 -34.25 1 21.56 254 PRO B CA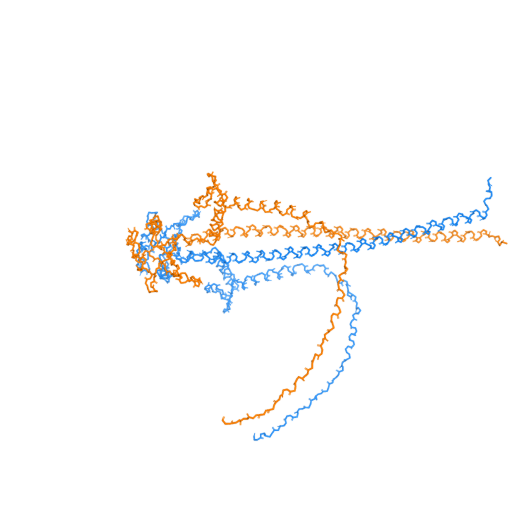 1
ATOM 4179 C C . PRO B 1 254 ? -67.812 30.734 -34.062 1 21.56 254 PRO B C 1
ATOM 4181 O O . PRO B 1 254 ? -67.688 29.844 -33.219 1 21.56 254 PRO B O 1
ATOM 4184 N N . THR B 1 255 ? -69.125 30.891 -34.562 1 21.02 255 THR B N 1
ATOM 4185 C CA . THR B 1 255 ? -70.5 30.422 -34.656 1 21.02 255 THR B CA 1
ATOM 4186 C C . THR B 1 255 ? -70.625 29.219 -35.594 1 21.02 255 THR B C 1
ATOM 4188 O O . THR B 1 255 ? -71.688 28.797 -35.938 1 21.02 255 THR B O 1
ATOM 4191 N N . ARG B 1 256 ? -69.625 28.234 -35.719 1 20.27 256 ARG B N 1
ATOM 4192 C CA . ARG B 1 256 ? -69.875 27.391 -36.875 1 20.27 256 ARG B CA 1
ATOM 4193 C C . ARG B 1 256 ? -71.25 26.719 -36.844 1 20.27 256 ARG B C 1
ATOM 4195 O O . ARG B 1 256 ? -71.625 26.172 -35.812 1 20.27 256 ARG B O 1
ATOM 4202 N N . ALA B 1 257 ? -71.812 26.516 -38.094 1 20.56 257 ALA B N 1
ATOM 4203 C CA . ALA B 1 257 ? -73.062 26.344 -38.812 1 20.56 257 ALA B CA 1
ATOM 4204 C C . ALA B 1 257 ? -73.562 24.906 -38.719 1 20.56 257 ALA B C 1
ATOM 4206 O O . ALA B 1 257 ? -72.812 24 -38.375 1 20.56 257 ALA B O 1
ATOM 4207 N N . SER B 1 258 ? -74.562 24.578 -39.688 1 20.62 258 SER B N 1
ATOM 4208 C CA . SER B 1 258 ? -75.875 24.031 -39.844 1 20.62 258 SER B CA 1
ATOM 4209 C C . SER B 1 258 ? -75.875 22.531 -40.125 1 20.62 258 SER B C 1
ATOM 4211 O O . SER B 1 258 ? -76.5 21.75 -39.406 1 20.62 258 SER B O 1
ATOM 4213 N N . SER B 1 259 ? -76.188 22.125 -41.5 1 21.12 259 SER B N 1
ATOM 4214 C CA . SER B 1 259 ? -77.375 21.484 -42.062 1 21.12 259 SER B CA 1
ATOM 4215 C C . SER B 1 259 ? -77.188 19.984 -42.281 1 21.12 259 SER B C 1
ATOM 4217 O O . SER B 1 259 ? -77.938 19.156 -41.781 1 21.12 259 SER B O 1
ATOM 4219 N N . ARG B 1 260 ? -77.375 19.453 -43.719 1 23.84 260 ARG B N 1
ATOM 4220 C CA . ARG B 1 260 ? -78.25 18.484 -44.344 1 23.84 260 ARG B CA 1
ATOM 4221 C C . ARG B 1 260 ? -77.5 17.156 -44.562 1 23.84 260 ARG B C 1
ATOM 4223 O O . ARG B 1 260 ? -76.5 17.094 -45.281 1 23.84 260 ARG B O 1
ATOM 4230 N N . ILE B 1 261 ? -77.688 16.172 -43.781 1 23.42 261 ILE B N 1
ATOM 4231 C CA . ILE B 1 261 ? -77.312 14.766 -43.844 1 23.42 261 ILE B CA 1
ATOM 4232 C C . ILE B 1 261 ? -78.062 14.039 -44.906 1 23.42 261 ILE B C 1
ATOM 4234 O O . ILE B 1 261 ? -79.25 13.758 -44.719 1 23.42 261 ILE B O 1
ATOM 4238 N N . CYS B 1 262 ? -78.062 14.453 -46.188 1 21.72 262 CYS B N 1
ATOM 4239 C CA . CYS B 1 262 ? -78.812 13.727 -47.188 1 21.72 262 CYS B CA 1
ATOM 4240 C C . CYS B 1 262 ? -78.625 12.227 -47.062 1 21.72 262 CYS B C 1
ATOM 4242 O O . CYS B 1 262 ? -77.625 11.781 -46.438 1 21.72 262 CYS B O 1
ATOM 4244 N N . GLN B 1 263 ? -78.875 11.734 -48.344 1 21.72 263 GLN B N 1
ATOM 4245 C CA . GLN B 1 263 ? -78.875 10.875 -49.531 1 21.72 263 GLN B CA 1
ATOM 4246 C C . GLN B 1 263 ? -77.5 10.211 -49.75 1 21.72 263 GLN B C 1
ATOM 4248 O O . GLN B 1 263 ? -76.5 10.875 -49.719 1 21.72 263 GLN B O 1
#

Foldseek 3Di:
DPPDDPVNVVVVVVVVVVVVVVVVVVVVVVVVVVVVVVVVVVVVVVVVVVVVVVVVVVVVVVVVVVVVVVVVVQVVVCVVLLQKKKKFQQDDDPPPPLVSVQCCCCPQQNDHDDSLQWDDKDFDPPPDPDPTDTIMMTGGPDNVSSVSCQVSQCSCPPVRMGMDRDHDPVLVVLVVVLVVVCVVLVVVVWHWDDDDQWIQTNNRIDHSVRVVVVVVVVVVVVVVVVVVPPDPPDDPPDDDDDVCVVPPDDDDDDDDPPDDDDD/DPPCDPVNVVVVVVVVVVVVVVVVVVVVVVVVVVVVVVVVVVVVVVVVVVVVVVVVVVVVVVVVVVVVVVVVVQVVVCVVLLQKKKKFQQDDDPPPNQVSVQCCCCPQQNDHDDSVQWPDKDFDPPPPPPPTGTIMMTGGPDNVSVVSCQVSQVSCPPVRMGMDRPHDPVLVVQVVVLVVVQVVLVVVVWHWDDDDQWIATNRRTHHSVRVVVVVVVVVVVVVVVVVVPPVCPDPDDPPPDDPDPDDPDPDDDDDDDDDDPDD

Radius of gyration: 44.12 Å; Cα contacts (8 Å, |Δi|>4): 448; chains: 2; bounding box: 103×131×96 Å

Sequence (526 aa):
MSEVSNDDVIAMFRELKQQNEEIKSQNNQLVHQFGELKVEFQNYKKEVEASIQGLQTDYEILKQENDVLKIKLNTTERKLKKFNLVIYGLKCGDDDISNDLIELFREKIGIECQERDFRDTYKISSTQENNKEPPILVEFVSNKLKTDILTNAKKLKGTGVYISVDYTSEDYKKKKFLISQQKLSRERGDTANIKGNTLVINGTTWTYEALLEKSHNNDADKEATSMNSCRKRGPEDSPEAIVNRTKRTVPKMPTRASSRICQMSEVSNDDVIAMFRELKQQNEEIKSQNNQLVHQFGELKVEFQNYKKEVEASIQGLQTDYEILKQENDVLKIKLNTTERKLKKFNLVIYGLKCGDDDISNDLIELFREKIGIECQERDFRDTYKISSTQENNKEPPILVEFVSNKLKTDILTNAKKLKGTGVYISVDYTSEDYKKKKFLISQQKLSRERGDTANIKGNTLVINGTTWTYEALLEKSHNNDADKEATSMNSCRKRGPEDSPEAIVNRTKRTVPKMPTRASSRICQ

Secondary structure (DSSP, 8-state):
-----HHHHHHHHHHHHHHHHHHHHHHHHHHHHHHHHHHHHHHHHHHHHHHHHHHHHHHHHHHHHHHHHHHHHHHHHHHHHTTEEEEES----SS-HHHHHHHHIIIII-----GGGEEEEEE------SSPPPPEEEEES-HHHHHHHHHTGGGGTTTT-EEEE---HHHHHHHHHHHHHHHHHHHTT--EEEETTEEEETTEEEEHHHHHHHHHHHHHHHHHHHHTTTS---TT---------------------------/-----HHHHHHHHHHHHHHHHHHHHHHHHHHHHHHHHHHHHHHHHHHHHHHHHHHHHHHHHHHHHHHHHHHHHHHHHHHHHTTEEEEES----SS-HHHHHHHHIIIII-----GGGEEEEEE------SSPPPPEEEEES-HHHHHHHHHGGGGGTTTT-EEEE---HHHHHHHHHHHHHHHHHHHTT--EEEETTEEEETTEEEEHHHHHHHHHHHHHHHHHHHHTTTT---S----------------------------

Solvent-accessible surface area (backbone atoms only — not comparable to full-atom values): 30303 Å² total; per-residue (Å²): 126,82,74,74,45,70,66,51,56,52,50,53,49,53,49,53,51,51,52,54,51,49,54,50,50,51,51,51,48,52,52,50,50,51,51,49,51,52,50,52,51,51,53,49,52,51,52,51,50,50,52,51,51,52,52,49,50,53,43,50,54,50,50,51,50,40,52,52,48,50,50,50,37,51,52,51,45,44,62,62,29,65,38,31,37,32,36,32,51,48,82,58,59,91,86,45,53,61,59,52,47,36,48,42,33,36,71,57,55,64,40,86,62,57,68,83,44,44,63,47,73,47,67,42,78,51,79,55,79,55,92,57,56,42,34,32,38,38,29,36,60,42,60,66,59,50,52,51,49,61,70,39,41,71,59,31,64,90,70,62,38,49,76,42,74,48,64,44,73,67,55,42,50,54,47,48,48,45,46,50,52,35,49,50,36,41,69,74,68,42,52,47,42,78,55,90,80,26,40,28,46,74,84,41,75,32,42,63,67,58,49,48,49,50,53,45,48,55,52,44,57,54,52,57,64,60,63,74,67,75,70,83,69,73,83,70,63,75,75,85,67,77,77,69,73,70,71,70,80,72,86,84,80,87,84,78,80,81,74,86,85,67,134,124,84,74,71,44,74,66,52,53,53,51,51,54,52,51,50,54,50,51,52,52,49,52,53,51,50,52,52,48,48,54,51,52,51,53,51,50,52,51,50,50,54,51,49,51,52,52,50,52,51,50,50,49,50,52,52,52,50,42,50,53,50,49,51,49,41,51,52,50,51,52,51,37,51,53,51,47,44,62,62,30,65,41,33,35,32,37,34,52,48,86,62,62,91,86,46,54,62,58,51,48,36,49,48,32,38,72,59,56,64,43,88,66,59,70,80,47,45,66,48,73,47,69,44,80,55,80,59,81,57,96,58,56,44,34,34,39,37,30,37,63,45,62,66,61,51,51,54,49,58,72,42,44,69,60,33,67,90,71,66,38,48,75,41,77,49,66,45,73,68,54,43,52,52,50,50,50,49,53,53,51,34,51,53,37,40,69,76,70,44,53,53,48,77,58,91,82,29,41,28,45,76,85,42,79,37,45,64,68,57,50,51,52,52,53,51,53,57,52,50,62,53,48,64,60,49,63,71,58,62,73,67,71,73,89,71,81,74,79,78,78,87,83,84,74,85,79,88,81,81,85,83,87,82,78,86,88,88,86,84,83,79,130

Organism: Phaedon cochleariae (NCBI:txid80249)

Nearest PDB structures (foldseek):
  3us5-assembly1_A  TM=5.430E-01  e=6.958E-03  Homo sapiens
  2dny-assembly1_A  TM=5.475E-01  e=1.479E-02  Homo sapiens
  2cpe-assembly1_A  TM=5.195E-01  e=3.796E-02  Homo sapiens
  3dxb-assembly2_D  TM=4.836E-01  e=1.037E-01  Escherichia coli O157:H7
  2ifx-assembly1_B  TM=4.150E-01  e=1.061E+00  Cupriavidus necator

pLDDT: mean 76.93, std 24.28, range [13.79, 97.38]